Protein AF-0000000080635049 (afdb_homodimer)

Organism: NCBI:txid1064539

Secondary structure (DSSP, 8-state):
-------EEEEE-S-HHHHHHHHHHHHTTT-EEEEESSHHHHHHH--TTS-EEEEEES--SSS-HHHHHHHHHHTT---EEEEEESS--HHHHHHHHHTT-SEEEESS--HHHHHHHHHHHHHHHHHHHHHHHHHHHHHHHHHTS-HHHHHHHHHHHTT--HHHHHHHTT--HHHHHHHHHHHHHHHT-SSHHHHHHHHHHH-/-------EEEEE-S-HHHHHHHHHHHHTTT-EEEEESSHHHHHHH--TTS-EEEEEES--SSS-HHHHHHHHHHTT---EEEEEESS--HHHHHHHHHTT-SEEEESS--HHHHHHHHHHHHHHHHHHHHHHHHHHHHHHHHTTS-HHHHHHHHHHHTT--HHHHHHHTT--HHHHHHHHHHHHHHHT-SSHHHHHHHHHHH-

Solvent-accessible surface area (backbone atoms only — not comparable to full-atom values): 21234 Å² total; per-residue (Å²): 125,79,72,70,72,64,62,35,35,35,37,32,32,62,46,65,68,55,44,51,52,49,42,56,61,54,35,72,74,74,38,53,67,48,75,29,60,30,47,65,58,39,65,73,67,58,66,63,89,47,38,13,24,37,39,26,34,39,86,36,80,84,50,28,31,61,57,42,50,50,53,39,53,76,70,64,36,33,53,21,34,35,40,35,29,78,78,71,39,36,67,57,45,37,52,43,45,73,70,58,33,73,43,51,46,54,56,84,68,58,69,66,59,53,52,52,50,49,52,52,21,34,52,52,3,41,53,47,37,50,51,52,50,50,31,49,51,43,48,53,38,57,64,72,46,51,74,65,32,48,51,51,52,55,42,45,43,71,43,49,52,60,67,54,48,12,65,74,71,74,47,50,54,68,55,42,52,50,35,50,50,48,44,32,58,66,57,70,38,89,29,63,24,46,46,33,52,48,54,59,59,54,104,126,77,69,70,70,64,62,34,36,3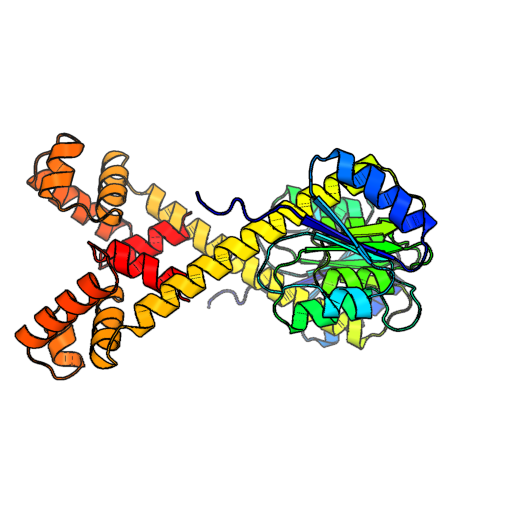6,37,32,32,64,46,67,68,56,45,52,52,49,45,55,62,54,36,71,74,75,36,52,67,49,76,30,61,30,47,66,58,41,64,74,69,58,65,63,90,46,39,13,22,38,39,26,33,39,86,35,80,86,49,27,30,61,56,43,51,50,53,39,53,74,70,64,36,34,51,22,34,35,40,36,31,77,79,71,38,37,68,56,45,38,53,42,46,74,71,58,34,71,46,53,46,52,56,82,68,60,67,66,59,53,52,53,49,50,52,51,21,33,53,52,4,42,52,47,37,50,51,53,51,51,32,50,50,42,47,55,39,56,63,71,47,51,74,66,30,47,50,50,51,54,41,45,45,71,42,49,51,60,67,55,48,10,65,73,71,72,46,51,53,68,56,43,51,50,36,50,50,47,45,32,58,68,58,70,39,87,29,64,26,46,46,34,52,49,55,60,60,53,104

InterPro domains:
  IPR000792 Transcription regulator LuxR, C-terminal [PF00196] (145-198)
  IPR000792 Transcription regulator LuxR, C-terminal [PR00038] (145-159)
  IPR000792 Transcription regulator LuxR, C-terminal [PR00038] (159-175)
  IPR000792 Transcription regulator LuxR, C-terminal [PR00038] (175-187)
  IPR000792 Transcription regulator LuxR, C-terminal [PS00622] (159-186)
  IPR000792 Transcription regulator LuxR, C-terminal [PS50043] (138-203)
  IPR000792 Transcription regulator LuxR, C-terminal [SM00421] (142-199)
  IPR000792 Transcription regulator LuxR, C-terminal [cd06170] (145-201)
  IPR001789 Signal transduction response regulator, receiver domain [PF00072] (9-118)
  IPR001789 Signal transduction response regulator, receiver domain [PS50110] (8-122)
  IPR001789 Signal transduction response regulator, receiver domain [SM00448] (7-118)
  IPR011006 CheY-like superfamily [SSF52172] (7-158)
  IPR016032 Signal transduction response regulator, C-terminal effector [SSF46894] (136-201)
  IPR036388 Winged helix-like DNA-binding domain superfamily [G3DSA:1.10.10.10] (136-202)

Foldseek 3Di:
DPVPLAAEEEEEALDPVVLVVCQVLLCVVVGHYHYDNHLVRCVVPDDQLGEYEYEYEQDHPDAGPLNSLLVSVVVVGLQAYEYEYQDDDDVVQVSCVVSPHLYYAYPPGDSVVVNVSRVVRRVSSVVSSVLVVLLVVLVVLLVVADPLLNQLLVVVLVVDDLVVSCVVVVHDSVVSVVSPVVSCVSSVHDDNVRSNVSVVSND/DPPPLAAEEEEEALDPVVQVVCCVLLCVVVGHYHYDNHLVRDVVPDDQLGEYEYEYEQDHPDAGPLNSLLVSVVVVGLYAYEYEYQDDDDVVQVSCVVSPHLYYAYPPGDSVVVNVSRVVRRVSSVVSSVLVVLLVVLVVLLVVADPVLNQLLVVVLVVDDLVVSCVVVVHDSVVSVVSPVVSCVSSVHDDNVRSNVSVVSND

Structure (mmCIF, N/CA/C/O backbone):
data_AF-0000000080635049-model_v1
#
loop_
_entity.id
_entity.type
_entity.pdbx_description
1 polymer 'Two component transcriptional regulatory protein, LuxR family'
#
loop_
_atom_site.group_PDB
_atom_site.id
_atom_site.type_symbol
_atom_site.label_atom_id
_atom_site.label_alt_id
_atom_site.label_comp_id
_atom_site.label_asym_id
_atom_site.label_entity_id
_atom_site.label_seq_id
_atom_site.pdbx_PDB_ins_code
_atom_site.Cartn_x
_atom_site.Cartn_y
_atom_site.Cartn_z
_atom_site.occupancy
_atom_site.B_iso_or_equiv
_atom_site.auth_seq_id
_atom_site.auth_comp_id
_atom_site.auth_asym_id
_atom_site.auth_atom_id
_atom_site.pdbx_PDB_model_num
ATOM 1 N N . MET A 1 1 ? -20.938 0.317 21.797 1 31.75 1 MET A N 1
ATOM 2 C CA . MET A 1 1 ? -20.406 -1.006 21.5 1 31.75 1 MET A CA 1
ATOM 3 C C . MET A 1 1 ? -19.812 -1.05 20.094 1 31.75 1 MET A C 1
ATOM 5 O O . MET A 1 1 ? -20.531 -0.879 19.109 1 31.75 1 MET A O 1
ATOM 9 N N . GLN A 1 2 ? -18.688 -0.416 19.844 1 41.47 2 GLN A N 1
ATOM 10 C CA . GLN A 1 2 ? -18.094 -0.35 18.516 1 41.47 2 GLN A CA 1
ATOM 11 C C . GLN A 1 2 ? -18.25 -1.671 17.766 1 41.47 2 GLN A C 1
ATOM 13 O O . GLN A 1 2 ? -17.922 -2.734 18.297 1 41.47 2 GLN A O 1
ATOM 18 N N . ALA A 1 3 ? -19.297 -1.869 17.047 1 41.53 3 ALA A N 1
ATOM 19 C CA . ALA A 1 3 ? -19.609 -3.117 16.359 1 41.53 3 ALA A CA 1
ATOM 20 C C . ALA A 1 3 ? -18.344 -3.891 16.016 1 41.53 3 ALA A C 1
ATOM 22 O O . ALA A 1 3 ? -17.438 -3.361 15.367 1 41.53 3 ALA A O 1
ATOM 23 N N . ASP A 1 4 ? -17.688 -4.48 17 1 50.94 4 ASP A N 1
ATOM 24 C CA . ASP A 1 4 ? -16.578 -5.375 16.656 1 50.94 4 ASP A CA 1
ATOM 25 C C . ASP A 1 4 ? -16.766 -5.957 15.25 1 50.94 4 ASP A C 1
ATOM 27 O O . ASP A 1 4 ? -17.719 -6.699 15 1 50.94 4 ASP A O 1
ATOM 31 N N . ALA A 1 5 ? -16.75 -5.086 14.242 1 57.31 5 ALA A N 1
ATOM 32 C CA . ALA A 1 5 ? -16.969 -5.582 12.883 1 57.31 5 ALA A CA 1
ATOM 33 C C . ALA A 1 5 ? -16.609 -7.062 12.773 1 57.31 5 ALA A C 1
ATOM 35 O O . ALA A 1 5 ? -15.492 -7.461 13.102 1 57.31 5 ALA A O 1
ATOM 36 N N . ALA A 1 6 ? -17.656 -7.871 12.914 1 63.03 6 ALA A N 1
ATOM 37 C CA . ALA A 1 6 ? -17.609 -9.328 12.914 1 63.03 6 ALA A CA 1
ATOM 38 C C . ALA A 1 6 ? -16.578 -9.844 11.914 1 63.03 6 ALA A C 1
ATOM 40 O O . ALA A 1 6 ? -16.531 -9.383 10.773 1 63.03 6 ALA A O 1
ATOM 41 N N . ARG A 1 7 ? -15.391 -10.438 12.344 1 84.56 7 ARG A N 1
ATOM 42 C CA . ARG A 1 7 ? -14.391 -11.211 11.609 1 84.56 7 ARG A CA 1
ATOM 43 C C . ARG A 1 7 ? -15.016 -12.453 10.984 1 84.56 7 ARG A C 1
ATOM 45 O O . ARG A 1 7 ? -15.07 -13.508 11.609 1 84.56 7 ARG A O 1
ATOM 52 N N . THR A 1 8 ? -15.68 -12.234 9.844 1 94 8 THR A N 1
ATOM 53 C CA . THR A 1 8 ? -16.344 -13.352 9.172 1 94 8 THR A CA 1
ATOM 54 C C . THR A 1 8 ? -15.477 -13.859 8.016 1 94 8 THR A C 1
ATOM 56 O O . THR A 1 8 ? -14.891 -13.062 7.277 1 94 8 THR A O 1
ATOM 59 N N . VAL A 1 9 ? -15.453 -15.164 7.938 1 97.25 9 VAL A N 1
ATOM 60 C CA . VAL A 1 9 ? -14.828 -15.812 6.793 1 97.25 9 VAL A CA 1
ATOM 61 C C . VAL A 1 9 ? -15.891 -16.453 5.914 1 97.25 9 VAL A C 1
ATOM 63 O O . VAL A 1 9 ? -16.781 -17.156 6.41 1 97.25 9 VAL A O 1
ATOM 66 N N . TYR A 1 10 ? -15.836 -16.141 4.688 1 97.5 10 TYR A N 1
ATOM 67 C CA . TYR A 1 10 ? -16.719 -16.734 3.701 1 97.5 10 TYR A CA 1
ATOM 68 C C . TYR A 1 10 ? -16 -17.812 2.887 1 97.5 10 TYR A C 1
ATOM 70 O O . TYR A 1 10 ? -14.906 -17.562 2.373 1 97.5 10 TYR A O 1
ATOM 78 N N . VAL A 1 11 ? -16.625 -18.938 2.832 1 98.19 11 VAL A N 1
ATOM 79 C CA . VAL A 1 11 ? -16.078 -20.031 2.037 1 98.19 11 VAL A CA 1
ATOM 80 C C . VAL A 1 11 ? -16.953 -20.281 0.815 1 98.19 11 VAL A C 1
ATOM 82 O O . VAL A 1 11 ? -18.156 -20.531 0.948 1 98.19 11 VAL A O 1
ATOM 85 N N . VAL A 1 12 ? -16.359 -20.156 -0.338 1 98.31 12 VAL A N 1
ATOM 86 C CA . VAL A 1 12 ? -17.094 -20.438 -1.57 1 98.31 12 VAL A CA 1
ATOM 87 C C . VAL A 1 12 ? -16.422 -21.578 -2.322 1 98.31 12 VAL A C 1
ATOM 89 O O . VAL A 1 12 ? -15.289 -21.438 -2.801 1 98.31 12 VAL A O 1
ATOM 92 N N . ASP A 1 13 ? -17.062 -22.672 -2.469 1 97.81 13 ASP A N 1
ATOM 93 C CA . ASP A 1 13 ? -16.578 -23.906 -3.076 1 97.81 13 ASP A CA 1
ATOM 94 C C . ASP A 1 13 ? -17.734 -24.781 -3.541 1 97.81 13 ASP A C 1
ATOM 96 O O . ASP A 1 13 ? -18.719 -24.953 -2.824 1 97.81 13 ASP A O 1
ATOM 100 N N . ASP A 1 14 ? -17.547 -25.344 -4.75 1 97.25 14 ASP A N 1
ATOM 101 C CA . ASP A 1 14 ? -18.672 -26.109 -5.273 1 97.25 14 ASP A CA 1
ATOM 102 C C . ASP A 1 14 ? -18.703 -27.531 -4.684 1 97.25 14 ASP A C 1
ATOM 104 O O . ASP A 1 14 ? -19.688 -28.25 -4.816 1 97.25 14 ASP A O 1
ATOM 108 N N . ASP A 1 15 ? -17.656 -27.969 -3.98 1 96.62 15 ASP A N 1
ATOM 109 C CA . ASP A 1 15 ? -17.578 -29.281 -3.348 1 96.62 15 ASP A CA 1
ATOM 110 C C . ASP A 1 15 ? -18.047 -29.234 -1.897 1 96.62 15 ASP A C 1
ATOM 112 O O . ASP A 1 15 ? -17.375 -28.656 -1.039 1 96.62 15 ASP A O 1
ATOM 116 N N . PRO A 1 16 ? -19.156 -29.875 -1.588 1 97.31 16 PRO A N 1
ATOM 117 C CA . PRO A 1 16 ? -19.688 -29.828 -0.222 1 97.31 16 PRO A CA 1
ATOM 118 C C . PRO A 1 16 ? -18.703 -30.359 0.811 1 97.31 16 PRO A C 1
ATOM 120 O O . PRO A 1 16 ? -18.672 -29.891 1.95 1 97.31 16 PRO A O 1
ATOM 123 N N . ALA A 1 17 ? -17.938 -31.375 0.415 1 97.12 17 ALA A N 1
ATOM 124 C CA . ALA A 1 17 ? -16.953 -31.938 1.342 1 97.12 17 ALA A CA 1
ATOM 125 C C . ALA A 1 17 ? -15.875 -30.906 1.688 1 97.12 17 ALA A C 1
ATOM 127 O O . ALA A 1 17 ? -15.461 -30.797 2.846 1 97.12 17 ALA A O 1
ATOM 128 N N . MET A 1 18 ? -15.508 -30.188 0.697 1 96.06 18 MET A N 1
ATOM 129 C CA . MET A 1 18 ? -14.508 -29.156 0.915 1 96.06 18 MET A CA 1
ATOM 130 C C . MET A 1 18 ? -15.062 -28.047 1.801 1 96.06 18 MET A C 1
ATOM 132 O O . MET A 1 18 ? -14.383 -27.578 2.719 1 96.06 18 MET A O 1
ATOM 136 N N . ARG A 1 19 ? -16.297 -27.609 1.573 1 97.56 19 ARG A N 1
ATOM 137 C CA . ARG A 1 19 ? -16.938 -26.578 2.389 1 97.56 19 ARG A CA 1
ATOM 138 C C . ARG A 1 19 ? -17 -27.016 3.852 1 97.56 19 ARG A C 1
ATOM 140 O O . ARG A 1 19 ? -16.734 -26.219 4.75 1 97.56 19 ARG A O 1
ATOM 147 N N . HIS A 1 20 ? -17.328 -28.219 4.043 1 96.75 20 HIS A N 1
ATOM 148 C CA . HIS A 1 20 ? -17.422 -28.75 5.402 1 96.75 20 HIS A CA 1
ATOM 149 C C . HIS A 1 20 ? -16.062 -28.75 6.09 1 96.75 20 HIS A C 1
ATOM 151 O O . HIS A 1 20 ? -15.922 -28.25 7.207 1 96.75 20 HIS A O 1
ATOM 157 N N . SER A 1 21 ? -15.086 -29.266 5.395 1 96.62 21 SER A N 1
ATOM 158 C CA . SER A 1 21 ? -13.734 -29.359 5.941 1 96.62 21 SER A CA 1
ATOM 159 C C . SER A 1 21 ? -13.18 -27.969 6.254 1 96.62 21 SER A C 1
ATOM 161 O O . SER A 1 21 ? -12.633 -27.75 7.336 1 96.62 21 SER A O 1
ATOM 163 N N . LEU A 1 22 ? -13.359 -27.062 5.32 1 97.31 22 LEU A N 1
ATOM 164 C CA . LEU A 1 22 ? -12.844 -25.703 5.5 1 97.31 22 LEU A CA 1
ATOM 165 C C . LEU A 1 22 ? -13.578 -25 6.625 1 97.31 22 LEU A C 1
ATOM 167 O O . LEU A 1 22 ? -12.969 -24.266 7.402 1 97.31 22 LEU A O 1
ATOM 171 N N . GLY A 1 23 ? -14.867 -25.141 6.645 1 97 23 GLY A N 1
ATOM 172 C CA . GLY A 1 23 ? -15.648 -24.562 7.727 1 97 23 GLY A CA 1
ATOM 173 C C . GLY A 1 23 ? -15.156 -24.984 9.102 1 97 23 GLY A C 1
ATOM 174 O O . GLY A 1 23 ? -15.008 -24.141 9.992 1 97 23 GLY A O 1
ATOM 175 N N . TRP A 1 24 ? -14.945 -26.25 9.242 1 95.62 24 TRP A N 1
ATOM 176 C CA . TRP A 1 24 ? -14.461 -26.781 10.508 1 95.62 24 TRP A CA 1
ATOM 177 C C . TRP A 1 24 ? -13.07 -26.234 10.836 1 95.62 24 TRP A C 1
ATOM 179 O O . TRP A 1 24 ? -12.828 -25.75 11.938 1 95.62 24 TRP A O 1
ATOM 189 N N . LEU A 1 25 ? -12.188 -26.328 9.891 1 97.19 25 LEU A N 1
ATOM 190 C CA . LEU A 1 25 ? -10.805 -25.906 10.086 1 97.19 25 LEU A CA 1
ATOM 191 C C . LEU A 1 25 ? -10.742 -24.438 10.461 1 97.19 25 LEU A C 1
ATOM 193 O O . LEU A 1 25 ? -10.125 -24.078 11.469 1 97.19 25 LEU A O 1
ATOM 197 N N . ILE A 1 26 ? -11.445 -23.578 9.734 1 96.75 26 ILE A N 1
ATOM 198 C CA . ILE A 1 26 ? -11.375 -22.125 9.914 1 96.75 26 ILE A CA 1
ATOM 199 C C . ILE A 1 26 ? -12.133 -21.734 11.188 1 96.75 26 ILE A C 1
ATOM 201 O O . ILE A 1 26 ? -11.734 -20.812 11.891 1 96.75 26 ILE A O 1
ATOM 205 N N . GLY A 1 27 ? -13.188 -22.438 11.461 1 93.88 27 GLY A N 1
ATOM 206 C CA . GLY A 1 27 ? -13.938 -22.203 12.68 1 93.88 27 GLY A CA 1
ATOM 207 C C . GLY A 1 27 ? -13.094 -22.312 13.938 1 93.88 27 GLY A C 1
ATOM 208 O O . GLY A 1 27 ? -13.398 -21.688 14.953 1 93.88 27 GLY A O 1
ATOM 209 N N . SER A 1 28 ? -12.109 -23.047 13.844 1 91.88 28 SER A N 1
ATOM 210 C CA . SER A 1 28 ? -11.234 -23.25 14.992 1 91.88 28 SER A CA 1
ATOM 211 C C . SER A 1 28 ? -10.547 -21.953 15.406 1 91.88 28 SER A C 1
ATOM 213 O O . SER A 1 28 ? -10.031 -21.844 16.516 1 91.88 28 SER A O 1
ATOM 215 N N . LEU A 1 29 ? -10.547 -21.016 14.578 1 90 29 LEU A N 1
ATOM 216 C CA . LEU A 1 29 ? -9.992 -19.703 14.883 1 90 29 LEU A CA 1
ATOM 217 C C . LEU A 1 29 ? -10.953 -18.891 15.75 1 90 29 LEU A C 1
ATOM 219 O O . LEU A 1 29 ? -10.609 -17.797 16.203 1 90 29 LEU A O 1
ATOM 223 N N . GLY A 1 30 ? -12.094 -19.406 15.938 1 91.38 30 GLY A N 1
ATOM 224 C CA . GLY A 1 30 ? -13.086 -18.688 16.719 1 91.38 30 GLY A CA 1
ATOM 225 C C . GLY A 1 30 ? -13.773 -17.578 15.961 1 91.38 30 GLY A C 1
ATOM 226 O O . GLY A 1 30 ? -14.188 -16.578 16.547 1 91.38 30 GLY A O 1
ATOM 227 N N . VAL A 1 31 ? -13.805 -17.734 14.648 1 93.06 31 VAL A N 1
ATOM 228 C CA . VAL A 1 31 ? -14.453 -16.734 13.805 1 93.06 31 VAL A CA 1
ATOM 229 C C . VAL A 1 31 ? -15.711 -17.328 13.18 1 93.06 31 VAL A C 1
ATOM 231 O O . VAL A 1 31 ? -15.852 -18.547 13.086 1 93.06 31 VAL A O 1
ATOM 234 N N 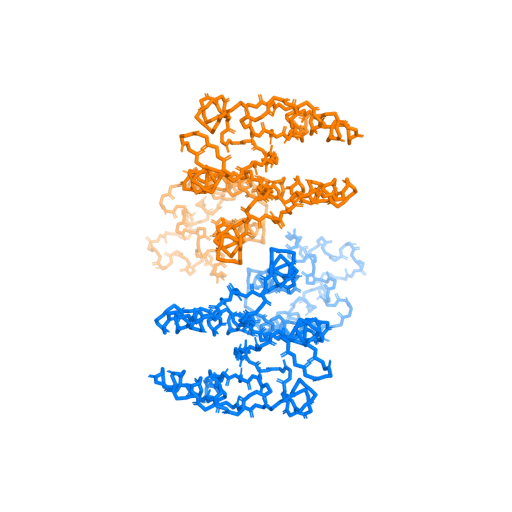. ALA A 1 32 ? -16.609 -16.469 12.812 1 93.94 32 ALA A N 1
ATOM 235 C CA . ALA A 1 32 ? -17.797 -16.922 12.086 1 93.94 32 ALA A CA 1
ATOM 236 C C . ALA A 1 32 ? -17.438 -17.359 10.672 1 93.94 32 ALA A C 1
ATOM 238 O O . ALA A 1 32 ? -16.609 -16.734 10.008 1 93.94 32 ALA A O 1
ATOM 239 N N . VAL A 1 33 ? -18.016 -18.5 10.227 1 96.62 33 VAL A N 1
ATOM 240 C CA . VAL A 1 33 ? -17.781 -19.016 8.883 1 96.62 33 VAL A CA 1
ATOM 241 C C . VAL A 1 33 ? -19.125 -19.203 8.164 1 96.62 33 VAL A C 1
ATOM 243 O O . VAL A 1 33 ? -20.047 -19.812 8.703 1 96.62 33 VAL A O 1
ATOM 246 N N . GLU A 1 34 ? -19.25 -18.594 7.055 1 96.38 34 GLU A N 1
ATOM 247 C CA . GLU A 1 34 ? -20.406 -18.797 6.176 1 96.38 34 GLU A CA 1
ATOM 248 C C . GLU A 1 34 ? -19.969 -19.422 4.848 1 96.38 34 GLU A C 1
ATOM 250 O O . GLU A 1 34 ? -19.016 -18.953 4.215 1 96.38 34 GLU A O 1
ATOM 255 N N . SER A 1 35 ? -20.672 -20.484 4.398 1 97.38 35 SER A N 1
ATOM 256 C CA . SER A 1 35 ? -20.266 -21.203 3.207 1 97.38 35 SER A CA 1
ATOM 257 C C . SER A 1 35 ? -21.312 -21.109 2.104 1 97.38 35 SER A C 1
ATOM 259 O O . SER A 1 35 ? -22.516 -21.062 2.381 1 97.38 35 SER A O 1
ATOM 261 N N . PHE A 1 36 ? -20.844 -21.094 0.915 1 98 36 PHE A N 1
ATOM 262 C CA . PHE A 1 36 ? -21.688 -21.016 -0.274 1 98 36 PHE A CA 1
ATOM 263 C C . PHE A 1 36 ? -21.203 -21.984 -1.347 1 98 36 PHE A C 1
ATOM 265 O O . PHE A 1 36 ? -20 -22.188 -1.51 1 98 36 PHE A O 1
ATOM 272 N N . GLY A 1 37 ? -22.078 -22.5 -2.16 1 97.81 37 GLY A N 1
ATOM 273 C CA . GLY A 1 37 ? -21.719 -23.5 -3.16 1 97.81 37 GLY A CA 1
ATOM 274 C C . GLY A 1 37 ? -21.344 -22.891 -4.5 1 97.81 37 GLY A C 1
ATOM 275 O O . GLY A 1 37 ? -20.938 -23.609 -5.418 1 97.81 37 GLY A O 1
ATOM 276 N N . SER A 1 38 ? -21.609 -21.594 -4.625 1 97.81 38 SER A N 1
ATOM 277 C CA . SER A 1 38 ? -21.266 -20.906 -5.863 1 97.81 38 SER A CA 1
ATOM 278 C C . SER A 1 38 ? -20.984 -19.438 -5.617 1 97.81 38 SER A C 1
ATOM 280 O O . SER A 1 38 ? -21.422 -18.875 -4.605 1 97.81 38 SER A O 1
ATOM 282 N N . GLY A 1 39 ? -20.219 -18.859 -6.559 1 97.38 39 GLY A N 1
ATOM 283 C CA . GLY A 1 39 ? -19.984 -17.422 -6.484 1 97.38 39 GLY A CA 1
ATOM 284 C C . GLY A 1 39 ? -21.25 -16.594 -6.551 1 97.38 39 GLY A C 1
ATOM 285 O O . GLY A 1 39 ? -21.391 -15.602 -5.848 1 97.38 39 GLY A O 1
ATOM 286 N N . GLU A 1 40 ? -22.172 -17.062 -7.363 1 97.19 40 GLU A N 1
ATOM 287 C CA . GLU A 1 40 ? -23.438 -16.375 -7.527 1 97.19 40 GLU A CA 1
ATOM 288 C C . GLU A 1 40 ? -24.219 -16.344 -6.219 1 97.19 40 GLU A C 1
ATOM 290 O O . GLU A 1 40 ? -24.781 -15.297 -5.844 1 97.19 40 GLU A O 1
ATOM 295 N N . GLU A 1 41 ? -24.25 -17.469 -5.559 1 96.75 41 GLU A N 1
ATOM 296 C CA . GLU A 1 41 ? -24.938 -17.547 -4.273 1 96.75 41 GLU A CA 1
ATOM 297 C C . GLU A 1 41 ? -24.328 -16.594 -3.252 1 96.75 41 GLU A C 1
ATOM 299 O O . GLU A 1 41 ? -25.047 -15.906 -2.523 1 96.75 41 GLU A O 1
ATOM 304 N N . PHE A 1 42 ? -23.094 -16.578 -3.211 1 97.56 42 PHE A N 1
ATOM 305 C CA . PHE A 1 42 ? -22.359 -15.711 -2.293 1 97.56 42 PHE A CA 1
ATOM 306 C C . PHE A 1 42 ? -22.672 -14.25 -2.57 1 97.56 42 PHE A C 1
ATOM 308 O O . PHE A 1 42 ? -23.016 -13.492 -1.655 1 97.56 42 PHE A O 1
ATOM 315 N N . LEU A 1 43 ? -22.578 -13.82 -3.9 1 95.94 43 LEU A N 1
ATOM 316 C CA . LEU A 1 43 ? -22.766 -12.422 -4.285 1 95.94 43 LEU A CA 1
ATOM 317 C C . LEU A 1 43 ? -24.188 -11.961 -3.941 1 95.94 43 LEU A C 1
ATOM 319 O O . LEU A 1 43 ? -24.391 -10.789 -3.627 1 95.94 43 LEU A O 1
ATOM 323 N N . ARG A 1 44 ? -25.141 -12.891 -3.934 1 93.94 44 ARG A N 1
ATOM 324 C CA . ARG A 1 44 ? -26.516 -12.555 -3.604 1 93.94 44 ARG A CA 1
ATOM 325 C C . ARG A 1 44 ? -26.688 -12.32 -2.105 1 93.94 44 ARG A C 1
ATOM 327 O O . ARG A 1 44 ? -27.531 -11.531 -1.683 1 93.94 44 ARG A O 1
ATOM 334 N N . ALA A 1 45 ? -25.812 -12.914 -1.353 1 91.75 45 ALA A N 1
ATOM 335 C CA . ALA A 1 45 ? -25.984 -12.922 0.098 1 91.75 45 ALA A CA 1
ATOM 336 C C . ALA A 1 45 ? -25.109 -11.875 0.763 1 91.75 45 ALA A C 1
ATOM 338 O O . ALA A 1 45 ? -25.422 -11.383 1.853 1 91.75 45 ALA A O 1
ATOM 339 N N . MET A 1 46 ? -24.047 -11.508 0.188 1 84.06 46 MET A N 1
ATOM 340 C CA . MET A 1 46 ? -22.984 -10.766 0.864 1 84.06 46 MET A CA 1
ATOM 341 C C . MET A 1 46 ? -23.297 -9.273 0.881 1 84.06 46 MET A C 1
ATOM 343 O O . MET A 1 46 ? -23.906 -8.75 -0.053 1 84.06 46 MET A O 1
ATOM 347 N N . ARG A 1 47 ? -22.875 -8.703 1.957 1 76.69 47 ARG A N 1
ATOM 348 C CA . ARG A 1 47 ? -22.875 -7.242 2.051 1 76.69 47 ARG A CA 1
ATOM 349 C C . ARG A 1 47 ? -21.469 -6.691 1.819 1 76.69 47 ARG A C 1
ATOM 351 O O . ARG A 1 47 ? -20.531 -7.059 2.523 1 76.69 47 ARG A O 1
ATOM 358 N N . ALA A 1 48 ? -21.312 -5.773 0.891 1 72.19 48 ALA A N 1
ATOM 359 C CA . ALA A 1 48 ? -20.031 -5.285 0.4 1 72.19 48 ALA A CA 1
ATOM 360 C C . ALA A 1 48 ? -19.375 -4.355 1.415 1 72.19 48 ALA A C 1
ATOM 362 O O . ALA A 1 48 ? -18.172 -4.094 1.341 1 72.19 48 ALA A O 1
ATOM 363 N N . ASP A 1 49 ? -20.062 -3.93 2.469 1 78.31 49 ASP A N 1
ATOM 364 C CA . ASP A 1 49 ? -19.547 -2.869 3.334 1 78.31 49 ASP A CA 1
ATOM 365 C C . ASP A 1 49 ? -18.984 -3.439 4.633 1 78.31 49 ASP A C 1
ATOM 367 O O . ASP A 1 49 ? -18.688 -2.693 5.566 1 78.31 49 ASP A O 1
ATOM 371 N N . ARG A 1 50 ? -18.797 -4.781 4.684 1 88.44 50 ARG A N 1
ATOM 372 C CA . ARG A 1 50 ? -18.266 -5.406 5.891 1 88.44 50 ARG A CA 1
ATOM 373 C C . ARG A 1 50 ? -16.906 -6.027 5.633 1 88.44 50 ARG A C 1
ATOM 375 O O . ARG A 1 50 ? -16.656 -6.582 4.555 1 88.44 50 ARG A O 1
ATOM 382 N N . PRO A 1 51 ? -16.062 -5.887 6.652 1 94.62 51 PRO A N 1
ATOM 383 C CA . PRO A 1 51 ? -14.766 -6.562 6.512 1 94.62 51 PRO A CA 1
ATOM 384 C C . PRO A 1 51 ? -14.875 -8.078 6.676 1 94.62 51 PRO A C 1
ATOM 386 O O . PRO A 1 51 ? -15.844 -8.578 7.258 1 94.62 51 PRO A O 1
ATOM 389 N N . GLY A 1 52 ? -13.969 -8.742 6.156 1 96.25 52 GLY A N 1
ATOM 390 C CA . GLY A 1 52 ? -13.914 -10.188 6.23 1 96.25 52 GLY A CA 1
ATOM 391 C C . GLY A 1 52 ? -12.93 -10.805 5.25 1 96.25 52 GLY A C 1
ATOM 392 O O . GLY A 1 52 ? -12.172 -10.086 4.598 1 96.25 52 GLY A O 1
ATOM 393 N N . CYS A 1 53 ? -13.008 -12.164 5.207 1 97.5 53 CYS A N 1
ATOM 394 C CA . CYS A 1 53 ? -12.133 -12.914 4.312 1 97.5 53 CYS A CA 1
ATOM 395 C C . CYS A 1 53 ? -12.93 -13.875 3.445 1 97.5 53 CYS A C 1
ATOM 397 O O . CYS A 1 53 ? -13.812 -14.578 3.941 1 97.5 53 CYS A O 1
ATOM 399 N N . LEU A 1 54 ? -12.664 -13.805 2.207 1 97.62 54 LEU A N 1
ATOM 400 C CA . LEU A 1 54 ? -13.203 -14.789 1.277 1 97.62 54 LEU A CA 1
ATOM 401 C C . LEU A 1 54 ? -12.164 -15.859 0.956 1 97.62 54 LEU A C 1
ATOM 403 O O . LEU A 1 54 ? -11.055 -15.539 0.527 1 97.62 54 LEU A O 1
ATOM 407 N N . VAL A 1 55 ? -12.492 -17.078 1.232 1 98.5 55 VAL A N 1
ATOM 408 C CA . VAL A 1 55 ? -11.734 -18.234 0.769 1 98.5 55 VAL A CA 1
ATOM 409 C C . VAL A 1 55 ? -12.484 -18.938 -0.366 1 98.5 55 VAL A C 1
ATOM 411 O O . VAL A 1 55 ? -13.594 -19.438 -0.17 1 98.5 55 VAL A O 1
ATOM 414 N N . THR A 1 56 ? -11.859 -18.969 -1.51 1 98.38 56 THR A N 1
ATOM 415 C CA . THR A 1 56 ? -12.641 -19.453 -2.637 1 98.38 56 THR A CA 1
ATOM 416 C C . THR A 1 56 ? -11.812 -20.406 -3.498 1 98.38 56 THR A C 1
ATOM 418 O O . THR A 1 56 ? -10.602 -20.219 -3.652 1 98.38 56 THR A O 1
ATOM 421 N N . ASP A 1 57 ? -12.477 -21.422 -4.039 1 97.25 57 ASP A N 1
ATOM 422 C CA . ASP A 1 57 ? -11.922 -22.266 -5.09 1 97.25 57 ASP A CA 1
ATOM 423 C C . ASP A 1 57 ? -11.891 -21.531 -6.43 1 97.25 57 ASP A C 1
ATOM 425 O O . ASP A 1 57 ? -12.719 -20.656 -6.684 1 97.25 57 ASP A O 1
ATOM 429 N N . VAL A 1 58 ? -10.969 -21.953 -7.289 1 96.5 58 VAL A N 1
ATOM 430 C CA . VAL A 1 58 ? -10.852 -21.312 -8.594 1 96.5 58 VAL A CA 1
ATOM 431 C C . VAL A 1 58 ? -11.867 -21.922 -9.562 1 96.5 58 VAL A C 1
ATOM 433 O O . VAL A 1 58 ? -12.609 -21.203 -10.227 1 96.5 58 VAL A O 1
ATOM 436 N N . ARG A 1 59 ? -11.812 -23.266 -9.641 1 95.56 59 ARG A N 1
ATOM 437 C CA . ARG A 1 59 ? -12.656 -23.953 -10.617 1 95.56 59 ARG A CA 1
ATOM 438 C C . ARG A 1 59 ? -14.008 -24.312 -10.016 1 95.56 59 ARG A C 1
ATOM 440 O O . ARG A 1 59 ? -14.102 -25.203 -9.172 1 95.56 59 ARG A O 1
ATOM 447 N N . MET A 1 60 ? -14.984 -23.641 -10.414 1 96.5 60 MET A N 1
ATOM 448 C CA . MET A 1 60 ? -16.375 -23.891 -10.031 1 96.5 60 MET A CA 1
ATOM 449 C C . MET A 1 60 ? -17.297 -23.734 -11.234 1 96.5 60 MET A C 1
ATOM 451 O O . MET A 1 60 ? -17 -22.984 -12.164 1 96.5 60 MET A O 1
ATOM 455 N N . PRO A 1 61 ? -18.391 -24.5 -11.219 1 96.19 61 PRO A N 1
ATOM 456 C CA . PRO A 1 61 ? -19.391 -24.234 -12.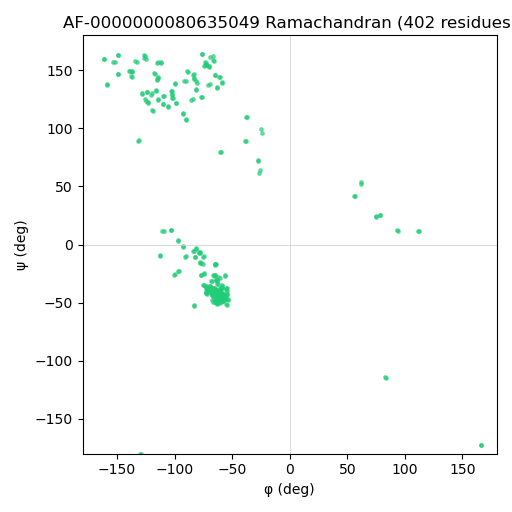266 1 96.19 61 PRO A CA 1
ATOM 457 C C . PRO A 1 61 ? -19.922 -22.812 -12.234 1 96.19 61 PRO A C 1
ATOM 459 O O . PRO A 1 61 ? -20.109 -22.234 -11.156 1 96.19 61 PRO A O 1
ATOM 462 N N . GLY A 1 62 ? -20.062 -22.281 -13.453 1 96.44 62 GLY A N 1
ATOM 463 C CA . GLY A 1 62 ? -20.516 -20.906 -13.508 1 96.44 62 GLY A CA 1
ATOM 464 C C . GLY A 1 62 ? -19.375 -19.906 -13.328 1 96.44 62 GLY A C 1
ATOM 465 O O . GLY A 1 62 ? -18.391 -19.938 -14.062 1 96.44 62 GLY A O 1
ATOM 466 N N . MET A 1 63 ? -19.453 -19.172 -12.234 1 96.62 63 MET A N 1
ATOM 467 C CA . MET A 1 63 ? -18.453 -18.156 -11.93 1 96.62 63 MET A CA 1
ATOM 468 C C . MET A 1 63 ? -17.234 -18.75 -11.234 1 96.62 63 MET A C 1
ATOM 470 O O . MET A 1 63 ? -17.375 -19.453 -10.227 1 96.62 63 MET A O 1
ATOM 474 N N . SER A 1 64 ? -16.125 -18.484 -11.836 1 96.75 64 SER A N 1
ATOM 475 C CA . SER A 1 64 ? -14.898 -19 -11.219 1 96.75 64 SER A CA 1
ATOM 476 C C . SER A 1 64 ? -14.508 -18.156 -10.008 1 96.75 64 SER A C 1
ATOM 478 O O . SER A 1 64 ? -14.984 -17.031 -9.844 1 96.75 64 SER A O 1
ATOM 480 N N . GLY A 1 65 ? -13.656 -18.688 -9.219 1 97.31 65 GLY A N 1
ATOM 481 C CA . GLY A 1 65 ? -13.148 -17.938 -8.078 1 97.31 65 GLY A CA 1
ATOM 482 C C . GLY A 1 65 ? -12.461 -16.641 -8.484 1 97.31 65 GLY A C 1
ATOM 483 O O . GLY A 1 65 ? -12.578 -15.633 -7.789 1 97.31 65 GLY A O 1
ATOM 484 N N . LEU A 1 66 ? -11.742 -16.641 -9.586 1 97.5 66 LEU A N 1
ATOM 485 C CA . LEU A 1 66 ? -11.055 -15.445 -10.062 1 97.5 66 LEU A CA 1
ATOM 486 C C . LEU A 1 66 ? -12.047 -14.398 -10.555 1 97.5 66 LEU A C 1
ATOM 488 O O . LEU A 1 66 ? -11.852 -13.203 -10.336 1 97.5 66 LEU A O 1
ATOM 492 N N . GLU A 1 67 ? -13.047 -14.844 -11.234 1 97.5 67 GLU A N 1
ATOM 493 C CA . GLU A 1 67 ? -14.109 -13.93 -11.641 1 97.5 67 GLU A CA 1
ATOM 494 C C . GLU A 1 67 ? -14.805 -13.312 -10.438 1 97.5 67 GLU A C 1
ATOM 496 O O . GLU A 1 67 ? -15.141 -12.125 -10.445 1 97.5 67 GLU A O 1
ATOM 501 N N . LEU A 1 68 ? -15.039 -14.156 -9.453 1 97.56 68 LEU A N 1
ATOM 502 C CA . LEU A 1 68 ? -15.625 -13.68 -8.211 1 97.56 68 LEU A CA 1
ATOM 503 C C . LEU A 1 68 ? -14.758 -12.602 -7.574 1 97.56 68 LEU A C 1
ATOM 505 O O . LEU A 1 68 ? -15.258 -11.555 -7.172 1 97.56 68 LEU A O 1
ATOM 509 N N . GLN A 1 69 ? -13.477 -12.836 -7.496 1 97.38 69 GLN A N 1
ATOM 510 C CA . GLN A 1 69 ? -12.523 -11.867 -6.969 1 97.38 69 GLN A CA 1
ATOM 511 C C . GLN A 1 69 ? -12.602 -10.547 -7.734 1 97.38 69 GLN A C 1
ATOM 513 O O . GLN A 1 69 ? -12.648 -9.477 -7.129 1 97.38 69 GLN A O 1
ATOM 518 N N . ASP A 1 70 ? -12.625 -10.641 -9.016 1 96.75 70 ASP A N 1
ATOM 519 C CA . ASP A 1 70 ? -12.695 -9.453 -9.867 1 96.75 70 ASP A CA 1
ATOM 520 C C . ASP A 1 70 ? -13.977 -8.664 -9.594 1 96.75 70 ASP A C 1
ATOM 522 O O . ASP A 1 70 ? -13.945 -7.43 -9.531 1 96.75 70 ASP A O 1
ATOM 526 N N . THR A 1 71 ? -15.039 -9.391 -9.516 1 95.69 71 THR A N 1
ATOM 527 C CA . THR A 1 71 ? -16.328 -8.766 -9.258 1 95.69 71 THR A CA 1
ATOM 528 C C . THR A 1 71 ? -16.312 -7.996 -7.941 1 95.69 71 THR A C 1
ATOM 530 O O . THR A 1 71 ? -16.781 -6.859 -7.871 1 95.69 71 THR A O 1
ATOM 533 N N . LEU A 1 72 ? -15.734 -8.57 -6.961 1 95 72 LEU A N 1
ATOM 534 C CA . LEU A 1 72 ? -15.641 -7.941 -5.648 1 95 72 LEU A CA 1
ATOM 535 C C . LEU A 1 72 ? -14.766 -6.695 -5.703 1 95 72 LEU A C 1
ATOM 537 O O . LEU A 1 72 ? -15.109 -5.66 -5.129 1 95 72 LEU A O 1
ATOM 541 N N . ALA A 1 73 ? -13.648 -6.824 -6.391 1 93.94 73 ALA A N 1
ATOM 542 C CA . ALA A 1 73 ? -12.734 -5.691 -6.531 1 93.94 73 ALA A CA 1
ATOM 543 C C . ALA A 1 73 ? -13.414 -4.52 -7.227 1 93.94 73 ALA A C 1
ATOM 545 O O . ALA A 1 73 ? -13.297 -3.373 -6.785 1 93.94 73 ALA A O 1
ATOM 546 N N . ARG A 1 74 ? -14.125 -4.773 -8.281 1 93.06 74 ARG A N 1
ATOM 547 C CA . ARG A 1 74 ? -14.82 -3.74 -9.047 1 93.06 74 ARG A CA 1
ATOM 548 C C . ARG A 1 74 ? -15.898 -3.07 -8.203 1 93.06 74 ARG A C 1
ATOM 550 O O . ARG A 1 74 ? -16.203 -1.892 -8.406 1 93.06 74 ARG A O 1
ATOM 557 N N . ALA A 1 75 ? -16.422 -3.84 -7.324 1 91.75 75 ALA A N 1
ATOM 558 C CA . ALA A 1 75 ? -17.5 -3.324 -6.469 1 91.75 75 ALA A CA 1
ATOM 559 C C . ALA A 1 75 ? -16.922 -2.523 -5.301 1 91.75 75 ALA A C 1
ATOM 561 O O . ALA A 1 75 ? -17.672 -1.969 -4.492 1 91.75 75 ALA A O 1
ATOM 562 N N . GLY A 1 76 ? -15.594 -2.467 -5.188 1 91.19 76 GLY A N 1
ATOM 563 C CA . GLY A 1 76 ? -14.953 -1.731 -4.105 1 91.19 76 GLY A CA 1
ATOM 564 C C . GLY A 1 76 ? -15.039 -2.441 -2.77 1 91.19 76 GLY A C 1
ATOM 565 O O . GLY A 1 76 ? -15.016 -1.801 -1.717 1 91.19 76 GLY A O 1
ATOM 566 N N . SER A 1 77 ? -15.195 -3.787 -2.818 1 93.81 77 SER A N 1
ATOM 567 C CA . SER A 1 77 ? -15.297 -4.562 -1.585 1 93.81 77 SER A CA 1
ATOM 568 C C . SER A 1 77 ? -14 -4.5 -0.783 1 93.81 77 SER A C 1
ATOM 570 O O . SER A 1 77 ? -12.906 -4.531 -1.354 1 93.81 77 SER A O 1
ATOM 572 N N . VAL A 1 78 ? -14.141 -4.516 0.539 1 94.56 78 VAL A N 1
ATOM 573 C CA . VAL A 1 78 ? -12.969 -4.488 1.402 1 94.56 78 VAL A CA 1
ATOM 574 C C . VAL A 1 78 ? -12.609 -5.906 1.842 1 94.56 78 VAL A C 1
ATOM 576 O O . VAL A 1 78 ? -11.68 -6.105 2.625 1 94.56 78 VAL A O 1
ATOM 579 N N . LEU A 1 79 ? -13.336 -6.875 1.337 1 96 79 LEU A N 1
ATOM 580 C CA . LEU A 1 79 ? -13 -8.258 1.658 1 96 79 LEU A CA 1
ATOM 581 C C . LEU A 1 79 ? -11.617 -8.617 1.137 1 96 79 LEU A C 1
ATOM 583 O O . LEU A 1 79 ? -11.25 -8.258 0.016 1 96 79 LEU A O 1
ATOM 587 N N . ALA A 1 80 ? -10.875 -9.266 1.972 1 97.5 80 ALA A N 1
ATOM 588 C CA . ALA A 1 80 ? -9.625 -9.852 1.503 1 97.5 80 ALA A CA 1
ATOM 589 C C . ALA A 1 80 ? -9.844 -11.273 0.984 1 97.5 80 ALA A C 1
ATOM 591 O O . ALA A 1 80 ? -10.703 -12 1.493 1 97.5 80 ALA A O 1
ATOM 592 N N . VAL A 1 81 ? -9.055 -11.672 0.018 1 98.12 81 VAL A N 1
ATOM 593 C CA . VAL A 1 81 ? -9.367 -12.914 -0.683 1 98.12 81 VAL A CA 1
ATOM 594 C C . VAL A 1 81 ? -8.18 -13.867 -0.604 1 98.12 81 VAL A C 1
ATOM 596 O O . VAL A 1 81 ? -7.035 -13.461 -0.843 1 98.12 81 VAL A O 1
ATOM 599 N N . VAL A 1 82 ? -8.445 -15.055 -0.244 1 98.62 82 VAL A N 1
ATOM 600 C CA . VAL A 1 82 ? -7.527 -16.188 -0.354 1 98.62 82 VAL A CA 1
ATOM 601 C C . VAL A 1 82 ? -8.078 -17.203 -1.352 1 98.62 82 VAL A C 1
ATOM 603 O O . VAL A 1 82 ? -9.203 -17.672 -1.2 1 98.62 82 VAL A O 1
ATOM 606 N N . VAL A 1 83 ? -7.297 -17.516 -2.314 1 98.25 83 VAL A N 1
ATOM 607 C CA . VAL A 1 83 ? -7.727 -18.438 -3.355 1 98.25 83 VAL A CA 1
ATOM 608 C C . VAL A 1 83 ? -7.117 -19.812 -3.107 1 98.25 83 VAL A C 1
ATOM 610 O O . VAL A 1 83 ? -5.926 -19.922 -2.812 1 98.25 83 VAL A O 1
ATOM 613 N N . ILE A 1 84 ? -7.965 -20.812 -3.18 1 97.38 84 ILE A N 1
ATOM 614 C CA . ILE A 1 84 ? -7.512 -22.188 -3.084 1 97.38 84 ILE A CA 1
ATOM 615 C C . ILE A 1 84 ? -7.758 -22.906 -4.406 1 97.38 84 ILE A C 1
ATOM 617 O O . ILE A 1 84 ? -8.797 -22.719 -5.043 1 97.38 84 ILE A O 1
ATOM 621 N N . THR A 1 85 ? -6.82 -23.797 -4.77 1 94.19 85 THR A N 1
ATOM 622 C CA . THR A 1 85 ? -6.992 -24.469 -6.055 1 94.19 85 THR A CA 1
ATOM 623 C C . THR A 1 85 ? -6.391 -25.859 -6.02 1 94.19 85 THR A C 1
ATOM 625 O O . THR A 1 85 ? -5.395 -26.094 -5.336 1 94.19 85 THR A O 1
ATOM 628 N N . GLY A 1 86 ? -7.004 -26.781 -6.742 1 92.69 86 GLY A N 1
ATOM 629 C CA . GLY A 1 86 ? -6.43 -28.109 -6.973 1 92.69 86 GLY A CA 1
ATOM 630 C C . GLY A 1 86 ? -5.699 -28.203 -8.297 1 92.69 86 GLY A C 1
ATOM 631 O O . GLY A 1 86 ? -4.91 -29.141 -8.508 1 92.69 86 GLY A O 1
ATOM 632 N N . HIS A 1 87 ? -6.051 -27.344 -9.18 1 88.19 87 HIS A N 1
ATOM 633 C CA . HIS A 1 87 ? -5.469 -27.281 -10.516 1 88.19 87 HIS A CA 1
ATOM 634 C C . HIS A 1 87 ? -5.051 -25.859 -10.867 1 88.19 87 HIS A C 1
ATOM 636 O O . HIS A 1 87 ? -5.898 -24.969 -10.992 1 88.19 87 HIS A O 1
ATOM 642 N N . GLY A 1 88 ? -3.908 -25.5 -10.578 1 90.75 88 GLY A N 1
ATOM 643 C CA . GLY A 1 88 ? -3.451 -24.156 -10.945 1 90.75 88 GLY A CA 1
ATOM 644 C C . GLY A 1 88 ? -2.061 -24.156 -11.555 1 90.75 88 GLY A C 1
ATOM 645 O O . GLY A 1 88 ? -1.335 -25.156 -11.461 1 90.75 88 GLY A O 1
ATOM 646 N N . ASP A 1 89 ? -1.899 -23.109 -12.242 1 94.31 89 ASP A N 1
ATOM 647 C CA . ASP A 1 89 ? -0.571 -22.859 -12.797 1 94.31 89 ASP A CA 1
ATOM 648 C C . ASP A 1 89 ? -0.113 -21.438 -12.484 1 94.31 89 ASP A C 1
ATOM 650 O O . ASP A 1 89 ? -0.787 -20.703 -11.75 1 94.31 89 ASP A O 1
ATOM 654 N N . VAL A 1 90 ? 1.062 -21.094 -12.93 1 95.81 90 VAL A N 1
ATOM 655 C CA . VAL A 1 90 ? 1.699 -19.828 -12.594 1 95.81 90 VAL A CA 1
ATOM 656 C C . VAL A 1 90 ? 0.862 -18.672 -13.125 1 95.81 90 VAL A C 1
ATOM 658 O O . VAL A 1 90 ? 0.584 -17.703 -12.398 1 95.81 90 VAL A O 1
ATOM 661 N N . PRO A 1 91 ? 0.334 -18.719 -14.398 1 95.88 91 PRO A N 1
ATOM 662 C CA . PRO A 1 91 ? -0.48 -17.609 -14.906 1 95.88 91 PRO A CA 1
ATOM 663 C C . PRO A 1 91 ? -1.737 -17.375 -14.07 1 95.88 91 PRO A C 1
ATOM 665 O O . PRO A 1 91 ? -2.111 -16.219 -13.82 1 95.88 91 PRO A O 1
ATOM 668 N N . MET A 1 92 ? -2.299 -18.438 -13.68 1 95.12 92 MET A N 1
ATOM 669 C CA . MET A 1 92 ? -3.488 -18.328 -12.836 1 95.12 92 MET A CA 1
ATOM 670 C C . MET A 1 92 ? -3.154 -17.656 -11.508 1 95.12 92 MET A C 1
ATOM 672 O O . MET A 1 92 ? -3.863 -16.75 -11.062 1 95.12 92 MET A O 1
ATOM 676 N N . ALA A 1 93 ? -2.123 -18.125 -10.805 1 97.31 93 ALA A N 1
ATOM 677 C CA . ALA A 1 93 ? -1.691 -17.531 -9.539 1 97.31 93 ALA A CA 1
ATOM 678 C C . ALA A 1 93 ? -1.366 -16.047 -9.711 1 97.31 93 ALA A C 1
ATOM 680 O O . ALA A 1 93 ? -1.761 -15.219 -8.891 1 97.31 93 ALA A O 1
ATOM 681 N N . ALA A 1 94 ? -0.653 -15.734 -10.773 1 97.38 94 ALA A N 1
ATOM 682 C CA . ALA A 1 94 ? -0.289 -14.344 -11.055 1 97.38 94 ALA A CA 1
ATOM 683 C C . ALA A 1 94 ? -1.529 -13.469 -11.18 1 97.38 94 ALA A C 1
ATOM 685 O O . ALA A 1 94 ? -1.571 -12.359 -10.633 1 97.38 94 ALA A O 1
ATOM 686 N N . ARG A 1 95 ? -2.484 -13.938 -11.875 1 96.62 95 ARG A N 1
ATOM 687 C CA . ARG A 1 95 ? -3.729 -13.195 -12.047 1 96.62 95 ARG A CA 1
ATOM 688 C C . ARG A 1 95 ? -4.406 -12.938 -10.703 1 96.62 95 ARG A C 1
ATOM 690 O O . ARG A 1 95 ? -4.871 -11.828 -10.445 1 96.62 95 ARG A O 1
ATOM 697 N N . ALA A 1 96 ? -4.445 -13.93 -9.867 1 98 96 ALA A N 1
ATOM 698 C CA . ALA A 1 96 ? -5.074 -13.805 -8.555 1 98 96 ALA A CA 1
ATOM 699 C C . ALA A 1 96 ? -4.371 -12.758 -7.703 1 98 96 ALA A C 1
ATOM 701 O O . ALA A 1 96 ? -5.023 -11.898 -7.109 1 98 96 ALA A O 1
ATOM 702 N N . PHE A 1 97 ? -3.055 -12.805 -7.676 1 97.75 97 PHE A N 1
ATOM 703 C CA . PHE A 1 97 ? -2.277 -11.875 -6.863 1 97.75 97 PHE A CA 1
ATOM 704 C C . PHE A 1 97 ? -2.393 -10.461 -7.41 1 97.75 97 PHE A C 1
ATOM 706 O O . PHE A 1 97 ? -2.535 -9.508 -6.641 1 97.75 97 PHE A O 1
ATOM 713 N N . ARG A 1 98 ? -2.369 -10.352 -8.719 1 96 98 ARG A N 1
ATOM 714 C CA . ARG A 1 98 ? -2.465 -9.031 -9.328 1 96 98 ARG A CA 1
ATOM 715 C C . ARG A 1 98 ? -3.834 -8.414 -9.078 1 96 98 ARG A C 1
ATOM 717 O O . ARG A 1 98 ? -3.969 -7.188 -9.039 1 96 98 ARG A O 1
ATOM 724 N N . ALA A 1 99 ? -4.754 -9.266 -8.898 1 95.69 99 ALA A N 1
ATOM 725 C CA . ALA A 1 99 ? -6.098 -8.781 -8.594 1 95.69 99 ALA A CA 1
ATOM 726 C C . ALA A 1 99 ? -6.25 -8.492 -7.105 1 95.69 99 ALA A C 1
ATOM 728 O O . ALA A 1 99 ? -7.305 -8.039 -6.656 1 95.69 99 ALA A O 1
ATOM 729 N N . GLY A 1 100 ? -5.238 -8.812 -6.344 1 96.31 100 GLY A N 1
ATOM 730 C CA . GLY A 1 100 ? -5.23 -8.352 -4.965 1 96.31 100 GLY A CA 1
ATOM 731 C C . GLY A 1 100 ? -5.395 -9.469 -3.957 1 96.31 100 GLY A C 1
ATOM 732 O O . GLY A 1 100 ? -5.648 -9.219 -2.775 1 96.31 100 GLY A O 1
ATOM 733 N N . ALA A 1 101 ? -5.289 -10.711 -4.371 1 98.19 101 ALA A N 1
ATOM 734 C CA . ALA A 1 101 ? -5.395 -11.828 -3.43 1 98.19 101 ALA A CA 1
ATOM 735 C C . ALA A 1 101 ? -4.293 -11.758 -2.375 1 98.19 101 ALA A C 1
ATOM 737 O O . ALA A 1 101 ? -3.154 -11.398 -2.68 1 98.19 101 ALA A O 1
ATOM 738 N N . VAL A 1 102 ? -4.648 -12.148 -1.165 1 98.25 102 VAL A N 1
ATOM 739 C CA . VAL A 1 102 ? -3.684 -12.211 -0.074 1 98.25 102 VAL A CA 1
ATOM 740 C C . VAL A 1 102 ? -2.736 -13.391 -0.294 1 98.25 102 VAL A C 1
ATOM 742 O O . VAL A 1 102 ? -1.541 -13.297 -0.007 1 98.25 102 VAL A O 1
ATOM 745 N N . ASP A 1 103 ? -3.312 -14.484 -0.794 1 98.5 103 ASP A N 1
ATOM 746 C CA . ASP A 1 103 ? -2.523 -15.672 -1.098 1 98.5 103 ASP A CA 1
ATOM 747 C C . ASP A 1 103 ? -3.27 -16.594 -2.057 1 98.5 103 ASP A C 1
ATOM 749 O O . ASP A 1 103 ? -4.48 -16.453 -2.248 1 98.5 103 ASP A O 1
ATOM 753 N N . VAL A 1 104 ? -2.5 -17.438 -2.693 1 98.25 104 VAL A N 1
ATOM 754 C CA . VAL A 1 104 ? -3 -18.562 -3.482 1 98.25 104 VAL A CA 1
ATOM 755 C C . VAL A 1 104 ? -2.408 -19.859 -2.957 1 98.25 104 VAL A C 1
ATOM 757 O O . VAL A 1 104 ? -1.189 -20.047 -2.967 1 98.25 104 VAL A O 1
ATOM 760 N N . ILE A 1 105 ? -3.311 -20.734 -2.592 1 97.75 105 ILE A N 1
ATOM 761 C CA . ILE A 1 105 ? -2.875 -21.938 -1.91 1 97.75 105 ILE A CA 1
ATOM 762 C C . ILE A 1 105 ? -3.297 -23.172 -2.717 1 97.75 105 ILE A C 1
ATOM 764 O O . ILE A 1 105 ? -4.469 -23.312 -3.084 1 97.75 105 ILE A O 1
ATOM 768 N N . GLU A 1 106 ? -2.404 -24.047 -2.979 1 96.25 106 GLU A N 1
ATOM 769 C CA . GLU A 1 106 ? -2.684 -25.266 -3.756 1 96.25 106 GLU A CA 1
ATOM 770 C C . GLU A 1 106 ? -3.109 -26.406 -2.852 1 96.25 106 GLU A C 1
ATOM 772 O O . GLU A 1 106 ? -2.531 -26.609 -1.783 1 96.25 106 GLU A O 1
ATOM 777 N N . LYS A 1 107 ? -4.184 -27.219 -3.418 1 95 107 LYS A N 1
ATOM 778 C CA . LYS A 1 107 ? -4.605 -28.438 -2.75 1 95 107 LYS A CA 1
ATOM 779 C C . LYS A 1 107 ? -3.701 -29.609 -3.125 1 95 107 LYS A C 1
ATOM 781 O O . LYS A 1 107 ? -3.225 -29.688 -4.262 1 95 107 LYS A O 1
ATOM 786 N N . PRO A 1 108 ? -3.41 -30.5 -2.195 1 94.56 108 PRO A N 1
ATOM 787 C CA . PRO A 1 108 ? -3.67 -30.391 -0.758 1 94.56 108 PRO A CA 1
ATOM 788 C C . PRO A 1 108 ? -2.783 -29.344 -0.074 1 94.56 108 PRO A C 1
ATOM 790 O O . PRO A 1 108 ? -1.721 -29 -0.594 1 94.56 108 PRO A O 1
ATOM 793 N N . PHE A 1 109 ? -3.266 -28.812 0.996 1 94.56 109 PHE A N 1
ATOM 794 C CA . PHE A 1 109 ? -2.521 -27.75 1.65 1 94.56 109 PHE A CA 1
ATOM 795 C C . PHE A 1 109 ? -2.295 -28.062 3.123 1 94.56 109 PHE A C 1
ATOM 797 O O . PHE A 1 109 ? -2.928 -28.969 3.67 1 94.56 109 PHE A O 1
ATOM 804 N N . ASN A 1 110 ? -1.341 -27.328 3.656 1 95.81 110 ASN A N 1
ATOM 805 C CA . ASN A 1 110 ? -1.075 -27.344 5.09 1 95.81 110 ASN A CA 1
ATOM 806 C C . ASN A 1 110 ? -2.111 -26.531 5.863 1 95.81 110 ASN A C 1
ATOM 808 O O . ASN A 1 110 ? -2.299 -25.344 5.594 1 95.81 110 ASN A O 1
ATOM 812 N N . ASP A 1 111 ? -2.73 -27.156 6.867 1 97 111 ASP A N 1
ATOM 813 C CA . ASP A 1 111 ? -3.801 -26.516 7.621 1 97 111 ASP A CA 1
ATOM 814 C C . ASP A 1 111 ? -3.312 -25.219 8.273 1 97 111 ASP A C 1
ATOM 816 O O . ASP A 1 111 ? -4.004 -24.203 8.234 1 97 111 ASP A O 1
ATOM 820 N N . GLN A 1 112 ? -2.174 -25.312 8.828 1 97.12 112 GLN A N 1
ATOM 821 C CA . GLN A 1 112 ? -1.65 -24.156 9.531 1 97.12 112 GLN A CA 1
ATOM 822 C C . GLN A 1 112 ? -1.369 -23 8.562 1 97.12 112 GLN A C 1
ATOM 824 O O . GLN A 1 112 ? -1.582 -21.844 8.891 1 97.12 112 GLN A O 1
ATOM 829 N N . LEU A 1 113 ? -0.894 -23.281 7.398 1 97.06 113 LEU A N 1
ATOM 830 C CA . LEU A 1 113 ? -0.661 -22.266 6.375 1 97.06 113 LEU A CA 1
ATOM 831 C C . LEU A 1 113 ? -1.955 -21.531 6.031 1 97.06 113 LEU A C 1
ATOM 833 O O . LEU A 1 113 ? -1.983 -20.312 5.977 1 97.06 113 LEU A O 1
A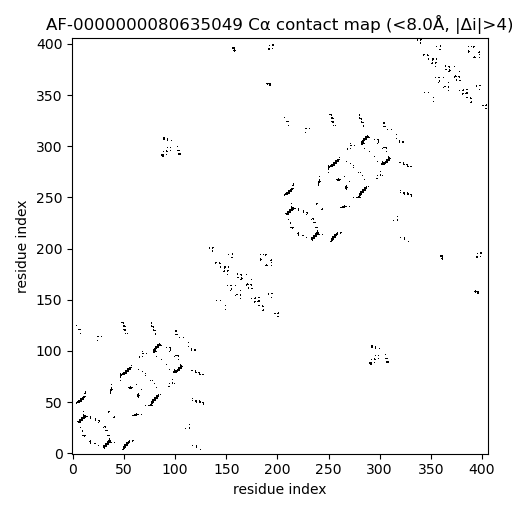TOM 837 N N . LEU A 1 114 ? -2.986 -22.312 5.801 1 97.69 114 LEU A N 1
ATOM 838 C CA . LEU A 1 114 ? -4.277 -21.719 5.465 1 97.69 114 LEU A CA 1
ATOM 839 C C . LEU A 1 114 ? -4.777 -20.828 6.594 1 97.69 114 LEU A C 1
ATOM 841 O O . LEU A 1 114 ? -5.238 -19.703 6.352 1 97.69 114 LEU A O 1
ATOM 845 N N . LEU A 1 115 ? -4.637 -21.328 7.809 1 97.94 115 LEU A N 1
ATOM 846 C CA . LEU A 1 115 ? -5.105 -20.562 8.961 1 97.94 115 LEU A CA 1
ATOM 847 C C . LEU A 1 115 ? -4.34 -19.25 9.094 1 97.94 115 LEU A C 1
ATOM 849 O O . LEU A 1 115 ? -4.934 -18.203 9.367 1 97.94 115 LEU A O 1
ATOM 853 N N . ASP A 1 116 ? -3.051 -19.297 8.898 1 97.81 116 ASP A N 1
ATOM 854 C CA . ASP A 1 116 ? -2.225 -18.094 8.961 1 97.81 116 ASP A CA 1
ATOM 855 C C . ASP A 1 116 ? -2.641 -17.094 7.895 1 97.81 116 ASP A C 1
ATOM 857 O O . ASP A 1 116 ? -2.711 -15.883 8.164 1 97.81 116 ASP A O 1
ATOM 861 N N . ARG A 1 117 ? -2.947 -17.547 6.73 1 98.06 117 ARG A N 1
ATOM 862 C CA . ARG A 1 117 ? -3.312 -16.672 5.625 1 98.06 117 ARG A CA 1
ATOM 863 C C . ARG A 1 117 ? -4.691 -16.047 5.844 1 98.06 117 ARG A C 1
ATOM 865 O O . ARG A 1 117 ? -4.914 -14.883 5.523 1 98.06 117 ARG A O 1
ATOM 872 N N . VAL A 1 118 ? -5.57 -16.812 6.363 1 98 118 VAL A N 1
ATOM 873 C CA . VAL A 1 118 ? -6.902 -16.312 6.68 1 98 118 VAL A CA 1
ATOM 874 C C . VAL A 1 118 ? -6.805 -15.219 7.734 1 98 118 VAL A C 1
ATOM 876 O O . VAL A 1 118 ? -7.453 -14.18 7.621 1 98 118 VAL A O 1
ATOM 879 N N . HIS A 1 119 ? -6.008 -15.508 8.711 1 97 119 HIS A N 1
ATOM 880 C CA . HIS A 1 119 ? -5.812 -14.5 9.75 1 97 119 HIS A CA 1
ATOM 881 C C . HIS A 1 119 ? -5.254 -13.203 9.172 1 97 119 HIS A C 1
ATOM 883 O O . HIS A 1 119 ? -5.754 -12.117 9.477 1 97 119 HIS A O 1
ATOM 889 N N . GLU A 1 120 ? -4.25 -13.312 8.375 1 97.62 120 GLU A N 1
ATOM 890 C CA . GLU A 1 120 ? -3.668 -12.164 7.695 1 97.62 120 GLU A CA 1
ATOM 891 C C . GLU A 1 120 ? -4.715 -11.422 6.867 1 97.62 120 GLU A C 1
ATOM 893 O O . GLU A 1 120 ? -4.773 -10.195 6.883 1 97.62 120 GLU A O 1
ATOM 898 N N . ALA A 1 121 ? -5.52 -12.148 6.18 1 98 121 ALA A N 1
ATOM 899 C CA . ALA A 1 121 ? -6.559 -11.586 5.32 1 98 121 ALA A CA 1
ATOM 900 C C . ALA A 1 121 ? -7.582 -10.805 6.141 1 98 121 ALA A C 1
ATOM 902 O O . ALA A 1 121 ? -7.992 -9.711 5.754 1 98 121 ALA A O 1
ATOM 903 N N . LEU A 1 122 ? -7.926 -11.383 7.254 1 97.19 122 LEU A N 1
ATOM 904 C CA . LEU A 1 122 ? -8.891 -10.727 8.133 1 97.19 122 LEU A CA 1
ATOM 905 C C . LEU A 1 122 ? -8.344 -9.391 8.625 1 97.19 122 LEU A C 1
ATOM 907 O O . LEU A 1 122 ? -9.07 -8.391 8.656 1 97.1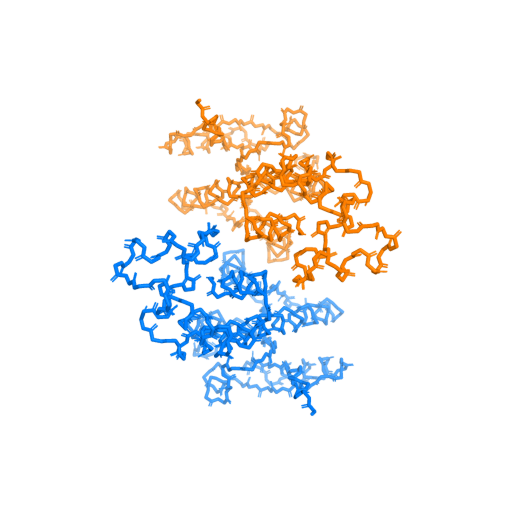9 122 LEU A O 1
ATOM 911 N N . GLU A 1 123 ? -7.109 -9.414 8.977 1 97.12 123 GLU A N 1
ATOM 912 C CA . GLU A 1 123 ? -6.492 -8.18 9.445 1 97.12 123 GLU A CA 1
ATOM 913 C C . GLU A 1 123 ? -6.414 -7.145 8.328 1 97.12 123 GLU A C 1
ATOM 915 O O . GLU A 1 123 ? -6.699 -5.965 8.539 1 97.12 123 GLU A O 1
ATOM 920 N N . LYS A 1 124 ? -6.043 -7.602 7.184 1 97.38 124 LYS A N 1
ATOM 921 C CA . LYS A 1 124 ? -5.98 -6.723 6.02 1 97.38 124 LYS A CA 1
ATOM 922 C C . LYS A 1 124 ? -7.348 -6.109 5.719 1 97.38 124 LYS A C 1
ATOM 924 O O . LYS A 1 124 ? -7.449 -4.91 5.465 1 97.38 124 LYS A O 1
ATOM 929 N N . SER A 1 125 ? -8.297 -6.898 5.719 1 96.81 125 SER A N 1
ATOM 930 C CA . SER A 1 125 ? -9.656 -6.453 5.453 1 96.81 125 SER A CA 1
ATOM 931 C C . SER A 1 125 ? -10.125 -5.438 6.496 1 96.81 125 SER A C 1
ATOM 933 O O . SER A 1 125 ? -10.727 -4.418 6.152 1 96.81 125 SER A O 1
ATOM 935 N N . ARG A 1 126 ? -9.859 -5.742 7.719 1 96.44 126 ARG A N 1
ATOM 936 C CA . ARG A 1 126 ? -10.234 -4.84 8.805 1 96.44 126 ARG A CA 1
ATOM 937 C C . ARG A 1 126 ? -9.602 -3.467 8.625 1 96.44 126 ARG A C 1
ATOM 939 O O . ARG A 1 126 ? -10.266 -2.443 8.766 1 96.44 126 ARG A O 1
ATOM 946 N N . ARG A 1 127 ? -8.352 -3.477 8.375 1 96.56 127 ARG A N 1
ATOM 947 C CA . ARG A 1 127 ? -7.641 -2.217 8.172 1 96.56 127 ARG A CA 1
ATOM 948 C C . ARG A 1 127 ? -8.234 -1.436 7.008 1 96.56 127 ARG A C 1
ATOM 950 O O . ARG A 1 127 ? -8.398 -0.217 7.09 1 96.56 127 ARG A O 1
ATOM 957 N N . ALA A 1 128 ? -8.508 -2.135 5.938 1 95.12 128 ALA A N 1
ATOM 958 C CA . ALA A 1 128 ? -9.102 -1.492 4.77 1 95.12 128 ALA A CA 1
ATOM 959 C C . ALA A 1 128 ? -10.469 -0.909 5.102 1 95.12 128 ALA A C 1
ATOM 961 O O . ALA A 1 128 ? -10.805 0.199 4.676 1 95.12 128 ALA A O 1
ATOM 962 N N . TRP A 1 129 ? -11.164 -1.66 5.793 1 94.44 129 TRP A N 1
ATOM 963 C CA . TRP A 1 129 ? -12.5 -1.229 6.199 1 94.44 129 TRP A CA 1
ATOM 964 C C . TRP A 1 129 ? -12.422 0.017 7.074 1 94.44 129 TRP A C 1
ATOM 966 O O . TRP A 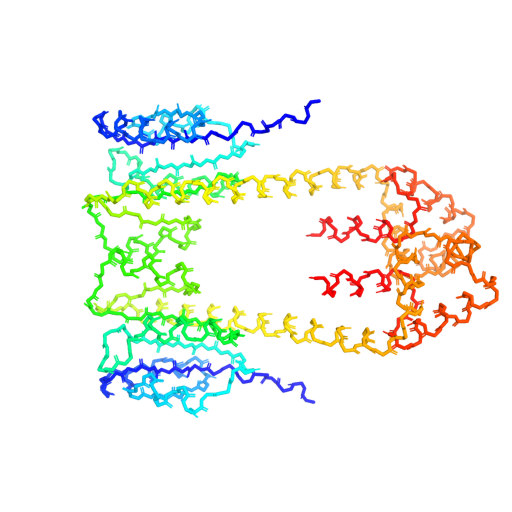1 129 ? -13.156 0.984 6.855 1 94.44 129 TRP A O 1
ATOM 976 N N . GLU A 1 130 ? -11.57 -0.002 8.031 1 95.25 130 GLU A N 1
ATOM 977 C CA . GLU A 1 130 ? -11.391 1.137 8.93 1 95.25 130 GLU A CA 1
ATOM 978 C C . GLU A 1 130 ? -10.953 2.377 8.156 1 95.25 130 GLU A C 1
ATOM 980 O O . GLU A 1 130 ? -11.43 3.482 8.422 1 95.25 130 GLU A O 1
ATOM 985 N N . ALA A 1 131 ? -10.062 2.207 7.297 1 94.06 131 ALA A N 1
ATOM 986 C CA . ALA A 1 131 ? -9.578 3.328 6.496 1 94.06 131 ALA A CA 1
ATOM 987 C C . ALA A 1 131 ? -10.703 3.914 5.645 1 94.06 131 ALA A C 1
ATOM 989 O O . ALA A 1 131 ? -10.852 5.137 5.555 1 94.06 131 ALA A O 1
ATOM 990 N N . GLN A 1 132 ? -11.445 3.055 5.008 1 92.5 132 GLN A N 1
ATOM 991 C CA . GLN A 1 132 ? -12.57 3.504 4.184 1 92.5 132 GLN A CA 1
ATOM 992 C C . GLN A 1 132 ? -13.609 4.23 5.027 1 92.5 132 GLN A C 1
ATOM 994 O O . GLN A 1 132 ? -14.164 5.246 4.598 1 92.5 132 GLN A O 1
ATOM 999 N N . ALA A 1 133 ? -13.844 3.658 6.18 1 92.88 133 ALA A N 1
ATOM 1000 C CA . ALA A 1 133 ? -14.797 4.281 7.09 1 92.88 133 ALA A CA 1
ATOM 1001 C C . ALA A 1 133 ? -14.328 5.672 7.512 1 92.88 133 ALA A C 1
ATOM 1003 O O . ALA A 1 133 ? -15.117 6.617 7.551 1 92.88 133 ALA A O 1
ATOM 1004 N N . ARG A 1 134 ? -13.102 5.762 7.855 1 93.69 134 ARG A N 1
ATOM 1005 C CA . ARG A 1 134 ? -12.531 7.043 8.25 1 93.69 134 ARG A CA 1
ATOM 1006 C C . ARG A 1 134 ? -12.609 8.055 7.113 1 93.69 134 ARG A C 1
ATOM 1008 O O . ARG A 1 134 ? -13 9.203 7.316 1 93.69 134 ARG A O 1
ATOM 1015 N N . LYS A 1 135 ? -12.273 7.688 5.957 1 94.31 135 LYS A N 1
ATOM 1016 C CA . LYS A 1 135 ? -12.336 8.562 4.789 1 94.31 135 LYS A CA 1
ATOM 1017 C C . LYS A 1 135 ? -13.766 9.023 4.527 1 94.31 135 LYS A C 1
ATOM 1019 O O . LYS A 1 135 ? -14 10.195 4.223 1 94.31 135 LYS A O 1
ATOM 1024 N N . GLY A 1 136 ? -14.633 8.094 4.613 1 93.19 136 GLY A N 1
ATOM 1025 C CA . GLY A 1 136 ? -16.031 8.445 4.445 1 93.19 136 GLY A CA 1
ATOM 1026 C C . GLY A 1 136 ? -16.516 9.461 5.461 1 93.19 136 GLY A C 1
ATOM 1027 O O . GLY A 1 136 ? -17.234 10.398 5.109 1 93.19 136 GLY A O 1
ATOM 1028 N N . HIS A 1 137 ? -16.094 9.234 6.66 1 95.12 137 HIS A N 1
ATOM 1029 C CA . HIS A 1 137 ? -16.453 10.164 7.723 1 95.12 137 HIS A CA 1
ATOM 1030 C C . HIS A 1 137 ? -15.914 11.562 7.441 1 95.12 137 HIS A C 1
ATOM 1032 O O . HIS A 1 137 ? -16.641 12.547 7.551 1 95.12 137 HIS A O 1
ATOM 1038 N N . VAL A 1 138 ? -14.703 11.633 7.078 1 95.5 138 VAL A N 1
ATOM 1039 C CA . VAL A 1 138 ? -14.062 12.914 6.797 1 95.5 138 VAL A CA 1
ATOM 1040 C C . VAL A 1 138 ? -14.75 13.594 5.613 1 95.5 138 VAL A C 1
ATOM 1042 O O . VAL A 1 138 ? -15.023 14.797 5.648 1 95.5 138 VAL A O 1
ATOM 1045 N N . ARG A 1 139 ? -15.078 12.867 4.617 1 94.88 139 ARG A N 1
ATOM 1046 C CA . ARG A 1 139 ? -15.758 13.414 3.445 1 94.88 139 ARG A CA 1
ATOM 1047 C C . ARG A 1 139 ? -17.141 13.938 3.811 1 94.88 139 ARG A C 1
ATOM 1049 O O . ARG A 1 139 ? -17.562 14.977 3.307 1 94.88 139 ARG A O 1
ATOM 1056 N N . ALA A 1 140 ? -17.75 13.203 4.656 1 95.69 140 ALA A N 1
ATOM 1057 C CA . ALA A 1 140 ? -19.062 13.648 5.121 1 95.69 140 ALA A CA 1
ATOM 1058 C C . ALA A 1 140 ? -18.953 14.961 5.883 1 95.69 140 ALA A C 1
ATOM 1060 O O . ALA A 1 140 ? -19.797 15.859 5.711 1 95.69 140 ALA A O 1
ATOM 1061 N N . LEU A 1 141 ? -17.984 15.062 6.727 1 96 141 LEU A N 1
ATOM 1062 C CA . LEU A 1 141 ? -17.766 16.312 7.449 1 96 141 LEU A CA 1
ATOM 1063 C C . LEU A 1 141 ? -17.5 17.453 6.477 1 96 141 LEU A C 1
ATOM 1065 O O . LEU A 1 141 ? -18.078 18.531 6.602 1 96 141 LEU A O 1
ATOM 1069 N N . LEU A 1 142 ? -16.656 17.203 5.512 1 95.88 142 LEU A N 1
ATOM 1070 C CA . LEU A 1 142 ? -16.312 18.219 4.539 1 95.88 142 LEU A CA 1
ATOM 1071 C C . LEU A 1 142 ? -17.531 18.641 3.725 1 95.88 142 LEU A C 1
ATOM 1073 O O . LEU A 1 142 ? -17.625 19.797 3.291 1 95.88 142 LEU A O 1
ATOM 1077 N N . GLY A 1 143 ? -18.406 17.734 3.535 1 96.06 143 GLY A N 1
ATOM 1078 C CA . GLY A 1 143 ? -19.625 18 2.797 1 96.06 143 GLY A CA 1
ATOM 1079 C C . GLY A 1 143 ? -20.531 19 3.486 1 96.06 143 GLY A C 1
ATOM 1080 O O . GLY A 1 143 ? -21.406 19.594 2.857 1 96.06 143 GLY A O 1
ATOM 1081 N N . ARG A 1 144 ? -20.312 19.234 4.754 1 96.81 144 ARG A N 1
ATOM 1082 C CA . ARG A 1 144 ? -21.094 20.188 5.523 1 96.81 144 ARG A CA 1
ATOM 1083 C C . ARG A 1 144 ? -20.672 21.625 5.207 1 96.81 144 ARG A C 1
ATOM 1085 O O . ARG A 1 144 ? -21.375 22.578 5.547 1 96.81 144 ARG A O 1
ATOM 1092 N N . LEU A 1 145 ? -19.5 21.766 4.59 1 97.69 145 LEU A N 1
ATOM 1093 C CA . LEU A 1 145 ? -18.969 23.094 4.328 1 97.69 145 LEU A CA 1
ATOM 1094 C C . LEU A 1 145 ? -19.609 23.703 3.076 1 97.69 145 LEU A C 1
ATOM 1096 O O . LEU A 1 145 ? -19.828 23 2.088 1 97.69 145 LEU A O 1
ATOM 1100 N N . THR A 1 146 ? -19.938 24.969 3.088 1 97.25 146 THR A N 1
ATOM 1101 C CA . THR A 1 146 ? -20.281 25.703 1.874 1 97.25 146 THR A CA 1
ATOM 1102 C C . THR A 1 146 ? -19.062 25.844 0.964 1 97.25 146 THR A C 1
ATOM 1104 O O . THR A 1 146 ? -17.922 25.672 1.404 1 97.25 146 THR A O 1
ATOM 1107 N N . PRO A 1 147 ? -19.25 26.141 -0.263 1 96.94 147 PRO A N 1
ATOM 1108 C CA . PRO A 1 147 ? -18.109 26.328 -1.174 1 96.94 147 PRO A CA 1
ATOM 1109 C C . PRO A 1 147 ? -17.125 27.375 -0.674 1 96.94 147 PRO A C 1
ATOM 1111 O O . PRO A 1 147 ? -15.906 27.172 -0.771 1 96.94 147 PRO A O 1
ATOM 1114 N N . ARG A 1 148 ? -17.625 28.375 -0.097 1 96.5 148 ARG A N 1
ATOM 1115 C CA . ARG A 1 148 ? -16.75 29.438 0.397 1 96.5 148 ARG A CA 1
ATOM 1116 C C . ARG A 1 148 ? -15.984 28.984 1.633 1 96.5 148 ARG A C 1
ATOM 1118 O O . ARG A 1 148 ? -14.789 29.281 1.773 1 96.5 148 ARG A O 1
ATOM 1125 N N . GLU A 1 149 ? -16.672 28.266 2.529 1 97.56 149 GLU A N 1
ATOM 1126 C CA . GLU A 1 149 ? -16.016 27.719 3.707 1 97.56 149 GLU A CA 1
ATOM 1127 C C . GLU A 1 149 ? -14.906 26.75 3.312 1 97.56 149 GLU A C 1
ATOM 1129 O O . GLU A 1 149 ? -13.828 26.75 3.91 1 97.56 149 GLU A O 1
ATOM 1134 N N . ARG A 1 150 ? -15.18 25.953 2.307 1 97 150 ARG A N 1
ATOM 1135 C CA . ARG A 1 150 ? -14.18 25.016 1.813 1 97 150 ARG A CA 1
ATOM 1136 C C . ARG A 1 150 ? -12.953 25.75 1.273 1 97 150 ARG A C 1
ATOM 1138 O O . ARG A 1 150 ? -11.82 25.344 1.517 1 97 150 ARG A O 1
ATOM 1145 N N . GLN A 1 151 ? -13.195 26.734 0.578 1 97 151 GLN A N 1
ATOM 1146 C CA . GLN A 1 151 ? -12.109 27.547 0.053 1 97 151 GLN A CA 1
ATOM 1147 C C . GLN A 1 151 ? -11.258 28.109 1.182 1 97 151 GLN A C 1
ATOM 1149 O O . GLN A 1 151 ? -10.023 28.078 1.112 1 97 151 GLN A O 1
ATOM 1154 N N . VAL A 1 152 ? -11.922 28.703 2.213 1 97.62 152 VAL A N 1
ATOM 1155 C CA . VAL A 1 152 ? -11.211 29.25 3.361 1 97.62 152 VAL A CA 1
ATOM 1156 C C . VAL A 1 152 ? -10.406 28.156 4.047 1 97.62 152 VAL A C 1
ATOM 1158 O O . VAL A 1 152 ? -9.234 28.359 4.379 1 97.62 152 VAL A O 1
ATOM 1161 N N . ALA A 1 153 ? -11.031 26.984 4.227 1 96.94 153 ALA A N 1
ATOM 1162 C CA . ALA A 1 153 ? -10.344 25.844 4.848 1 96.94 153 ALA A CA 1
ATOM 1163 C C . ALA A 1 153 ? -9.062 25.5 4.094 1 96.94 153 ALA A C 1
ATOM 1165 O O . ALA A 1 153 ? -8.008 25.312 4.707 1 96.94 153 ALA A O 1
ATOM 1166 N N . ASP A 1 154 ? -9.125 25.453 2.756 1 96.44 154 ASP A N 1
ATOM 1167 C CA . ASP A 1 154 ? -7.988 25.109 1.91 1 96.44 154 ASP A CA 1
ATOM 1168 C C . ASP A 1 154 ? -6.852 26.125 2.066 1 96.44 154 ASP A C 1
ATOM 1170 O O . ASP A 1 154 ? -5.684 25.75 2.135 1 96.44 154 ASP A O 1
ATOM 1174 N N . LEU A 1 155 ? -7.207 27.312 2.119 1 97.12 155 LEU A N 1
ATOM 1175 C CA . LEU A 1 155 ? -6.207 28.375 2.234 1 97.12 155 LEU A CA 1
ATOM 1176 C C . LEU A 1 155 ? -5.59 28.391 3.627 1 97.12 155 LEU A C 1
ATOM 1178 O O . LEU A 1 155 ? -4.398 28.656 3.781 1 97.12 155 LEU A O 1
ATOM 1182 N N . VAL A 1 156 ? -6.406 28.094 4.664 1 95.88 156 VAL A N 1
ATOM 1183 C CA . VAL A 1 156 ? -5.91 28.016 6.035 1 95.88 156 VAL A CA 1
ATOM 1184 C C . VAL A 1 156 ? -4.84 26.922 6.133 1 95.88 156 VAL A C 1
ATOM 1186 O O . VAL A 1 156 ? -3.768 27.156 6.699 1 95.88 156 VAL A O 1
ATOM 1189 N N . VAL A 1 157 ? -5.086 25.797 5.504 1 95.62 157 VAL A N 1
ATOM 1190 C CA . VAL A 1 157 ? -4.156 24.672 5.633 1 95.62 157 VAL A CA 1
ATOM 1191 C C . VAL A 1 157 ? -2.938 24.906 4.746 1 95.62 157 VAL A C 1
ATOM 1193 O O . VAL A 1 157 ? -1.924 24.219 4.879 1 95.62 157 VAL A O 1
ATOM 1196 N N . GLN A 1 158 ? -3.035 25.797 3.852 1 95.06 158 GLN A N 1
ATOM 1197 C CA . GLN A 1 158 ? -1.869 26.219 3.08 1 95.06 158 GLN A CA 1
ATOM 1198 C C . GLN A 1 158 ? -0.997 27.188 3.879 1 95.06 158 GLN A C 1
ATOM 1200 O O . GLN A 1 158 ? 0.088 27.562 3.432 1 95.06 158 GLN A O 1
ATOM 1205 N N . GLY A 1 159 ? -1.47 27.625 5.082 1 93.31 159 GLY A N 1
ATOM 1206 C CA . GLY A 1 159 ? -0.682 28.453 5.988 1 93.31 159 GLY A CA 1
ATOM 1207 C C . GLY A 1 159 ? -0.914 29.938 5.801 1 93.31 159 GLY A C 1
ATOM 1208 O O . GLY A 1 159 ? -0.177 30.766 6.352 1 93.31 159 GLY A O 1
ATOM 1209 N N . LYS A 1 160 ? -1.913 30.312 5.086 1 95.25 160 LYS A N 1
ATOM 1210 C CA . LYS A 1 160 ? -2.164 31.734 4.816 1 95.25 160 LYS A CA 1
ATOM 1211 C C . LYS A 1 160 ? -2.887 32.375 5.988 1 95.25 160 LYS A C 1
ATOM 1213 O O . LYS A 1 160 ? -3.861 31.844 6.512 1 95.25 160 LYS A O 1
ATOM 1218 N N . PRO A 1 161 ? -2.404 33.562 6.406 1 94.56 161 PRO A N 1
ATOM 1219 C CA . PRO A 1 161 ? -3.119 34.312 7.434 1 94.56 161 PRO A CA 1
ATOM 1220 C C . PRO A 1 161 ? -4.48 34.812 6.961 1 94.56 161 PRO A C 1
ATOM 1222 O O . PRO A 1 161 ? -4.695 35 5.758 1 94.56 161 PRO A O 1
ATOM 1225 N N . ASN A 1 162 ? -5.348 35.094 7.891 1 95.81 162 ASN A N 1
ATOM 1226 C CA . ASN A 1 162 ? -6.715 35.531 7.582 1 95.81 162 ASN A CA 1
ATOM 1227 C C . ASN A 1 162 ? -6.734 36.75 6.66 1 95.81 162 ASN A C 1
ATOM 1229 O O . ASN A 1 162 ? -7.57 36.812 5.758 1 95.81 162 ASN A O 1
ATOM 1233 N N . LYS A 1 163 ? -5.801 37.656 6.941 1 96.69 163 LYS A N 1
ATOM 1234 C CA . LYS A 1 163 ? -5.758 38.875 6.141 1 96.69 163 LYS A CA 1
ATOM 1235 C C . LYS A 1 163 ? -5.438 38.562 4.68 1 96.69 163 LYS A C 1
ATOM 1237 O O . LYS A 1 163 ? -6.035 39.156 3.77 1 96.69 163 LYS A O 1
ATOM 1242 N N . VAL A 1 164 ? -4.582 37.656 4.422 1 97.12 164 VAL A N 1
ATOM 1243 C CA . VAL A 1 164 ? -4.191 37.25 3.078 1 97.12 164 VAL A CA 1
ATOM 1244 C C . VAL A 1 164 ? -5.328 36.469 2.422 1 97.12 164 VAL A C 1
ATOM 1246 O O . VAL A 1 164 ? -5.633 36.688 1.245 1 97.12 164 VAL A O 1
ATOM 1249 N N . ILE A 1 165 ? -5.934 35.594 3.186 1 97.31 165 ILE A N 1
ATOM 1250 C CA . ILE A 1 165 ? -7.059 34.812 2.682 1 97.31 165 ILE A CA 1
ATOM 1251 C C . ILE A 1 165 ? -8.164 35.781 2.215 1 97.31 165 ILE A C 1
ATOM 1253 O O . ILE A 1 165 ? -8.727 35.594 1.131 1 97.31 165 ILE A O 1
ATOM 1257 N N . ALA A 1 166 ? -8.453 36.781 3.01 1 97.62 166 ALA A N 1
ATOM 1258 C CA . ALA A 1 166 ? -9.484 37.75 2.68 1 97.62 166 ALA A CA 1
ATOM 1259 C C . ALA A 1 166 ? -9.195 38.438 1.333 1 97.62 166 ALA A C 1
ATOM 1261 O O . ALA A 1 166 ? -10.086 38.531 0.481 1 97.62 166 ALA A O 1
ATOM 1262 N N . ALA A 1 167 ? -7.918 38.812 1.148 1 97.38 167 ALA A N 1
ATOM 1263 C CA . ALA A 1 167 ? -7.508 39.469 -0.085 1 97.38 167 ALA A CA 1
ATOM 1264 C C . ALA A 1 167 ? -7.602 38.531 -1.276 1 97.38 167 ALA A C 1
ATOM 1266 O O . ALA A 1 167 ? -8.07 38.906 -2.35 1 97.38 167 ALA A O 1
ATOM 1267 N N . GLU A 1 168 ? -7.277 37.281 -1.117 1 96.31 168 GLU A N 1
ATOM 1268 C CA . GLU A 1 168 ? -7.184 36.344 -2.213 1 96.31 168 GLU A CA 1
ATOM 1269 C C . GLU A 1 168 ? -8.57 35.938 -2.729 1 96.31 168 GLU A C 1
ATOM 1271 O O . GLU A 1 168 ? -8.75 35.75 -3.928 1 96.31 168 GLU A O 1
ATOM 1276 N N . ILE A 1 169 ? -9.484 35.844 -1.801 1 96.25 169 ILE A N 1
ATOM 1277 C CA . ILE A 1 169 ? -10.773 35.344 -2.271 1 96.25 169 ILE A CA 1
ATOM 1278 C C . ILE A 1 169 ? -11.805 36.469 -2.223 1 96.25 169 ILE A C 1
ATOM 1280 O O . ILE A 1 169 ? -13.008 36.219 -2.287 1 96.25 169 ILE A O 1
ATOM 1284 N N . ASN A 1 170 ? -11.414 37.719 -2.023 1 96.5 170 ASN A N 1
ATOM 1285 C CA . ASN A 1 170 ? -12.211 38.938 -2.105 1 96.5 170 ASN A CA 1
ATOM 1286 C C . ASN A 1 170 ? -13.336 38.938 -1.074 1 96.5 170 ASN A C 1
ATOM 1288 O O . ASN A 1 170 ? -14.5 39.156 -1.419 1 96.5 170 ASN A O 1
ATOM 1292 N N . LEU A 1 171 ? -12.953 38.719 0.206 1 96.69 171 LEU A N 1
ATOM 1293 C CA . LEU A 1 171 ? -13.836 38.812 1.36 1 96.69 171 LEU A CA 1
ATOM 1294 C C . LEU A 1 171 ? -13.258 39.75 2.412 1 96.69 171 LEU A C 1
ATOM 1296 O O . LEU A 1 171 ? -12.07 40.094 2.359 1 96.69 171 LEU A O 1
ATOM 1300 N N . SER A 1 172 ? -14.102 40.219 3.279 1 97.38 172 SER A N 1
ATOM 1301 C CA . SER A 1 172 ? -13.602 41 4.406 1 97.38 172 SER A CA 1
ATOM 1302 C C . SER A 1 172 ? -12.898 40.125 5.426 1 97.38 172 SER A C 1
ATOM 1304 O O . SER A 1 172 ? -13.195 38.906 5.516 1 97.38 172 SER A O 1
ATOM 1306 N N . LEU A 1 173 ? -12.008 40.75 6.141 1 97.38 173 LEU A N 1
ATOM 1307 C CA . LEU A 1 173 ? -11.336 40.031 7.215 1 97.38 173 LEU A CA 1
ATOM 1308 C C . LEU A 1 173 ? -12.344 39.406 8.188 1 97.38 173 LEU A C 1
ATOM 1310 O O . LEU A 1 173 ? -12.195 38.281 8.617 1 97.38 173 LEU A O 1
ATOM 1314 N N . LYS A 1 174 ? -13.359 40.156 8.516 1 97.69 174 LYS A N 1
ATOM 1315 C CA . LYS A 1 174 ? -14.383 39.688 9.453 1 97.69 174 LYS A CA 1
ATOM 1316 C C . LYS A 1 174 ? -15.117 38.469 8.922 1 97.69 174 LYS A C 1
ATOM 1318 O O . LYS A 1 174 ? -15.375 37.531 9.672 1 97.69 174 LYS A O 1
ATOM 1323 N N . THR A 1 175 ? -15.453 38.438 7.652 1 97.62 175 THR A N 1
ATOM 1324 C CA . THR A 1 175 ? -16.156 37.312 7.035 1 97.62 175 THR A CA 1
ATOM 1325 C C . THR A 1 175 ? -15.281 36.062 7.051 1 97.62 175 THR A C 1
ATOM 1327 O O . THR A 1 175 ? -15.773 34.969 7.32 1 97.62 175 THR A O 1
ATOM 1330 N N . VAL A 1 176 ? -14.008 36.281 6.688 1 97.88 176 VAL A N 1
ATOM 1331 C CA . VAL A 1 176 ? -13.078 35.156 6.707 1 97.88 176 VAL A CA 1
ATOM 1332 C C . VAL A 1 176 ? -13.016 34.562 8.109 1 97.88 176 VAL A C 1
ATOM 1334 O O . VAL A 1 176 ? -12.992 33.312 8.273 1 97.88 176 VAL A O 1
ATOM 1337 N N . GLU A 1 177 ? -12.977 35.406 9.117 1 97.69 177 GLU A N 1
ATOM 1338 C CA . GLU A 1 177 ? -12.93 34.938 10.5 1 97.69 177 GLU A CA 1
ATOM 1339 C C . GLU A 1 177 ? -14.18 34.125 10.852 1 97.69 177 GLU A C 1
ATOM 1341 O O . GLU A 1 177 ? -14.086 33.094 11.516 1 97.69 177 GLU A O 1
ATOM 1346 N N . VAL A 1 178 ? -15.305 34.594 10.398 1 98 178 VAL A N 1
ATOM 1347 C CA . VAL A 1 178 ? -16.562 33.875 10.625 1 98 178 VAL A CA 1
ATOM 1348 C C . VAL A 1 178 ? -16.516 32.531 9.914 1 98 178 VAL A C 1
ATOM 1350 O O . VAL A 1 178 ? -16.859 31.5 10.5 1 98 178 VAL A O 1
ATOM 1353 N N . HIS A 1 179 ? -16.078 32.531 8.617 1 97.75 179 HIS A N 1
ATOM 1354 C CA . HIS A 1 179 ? -15.977 31.297 7.863 1 97.75 179 HIS A CA 1
ATOM 1355 C C . HIS A 1 179 ? -15.016 30.312 8.531 1 97.75 179 HIS A C 1
ATOM 1357 O O . HIS A 1 179 ? -15.281 29.109 8.594 1 97.75 179 HIS A O 1
ATOM 1363 N N . ARG A 1 180 ? -13.922 30.828 8.922 1 97.38 180 ARG A N 1
ATOM 1364 C CA . ARG A 1 180 ? -12.953 29.984 9.609 1 97.38 180 ARG A CA 1
ATOM 1365 C C . ARG A 1 180 ? -13.562 29.344 10.852 1 97.38 180 ARG A C 1
ATOM 1367 O O . ARG A 1 180 ? -13.367 28.156 11.117 1 97.38 180 ARG A O 1
ATOM 1374 N N . HIS A 1 181 ? -14.211 30.188 11.617 1 97.31 181 HIS A N 1
ATOM 1375 C CA . HIS A 1 181 ? -14.891 29.688 12.805 1 97.31 181 HIS A CA 1
ATOM 1376 C C . HIS A 1 181 ? -15.891 28.578 12.445 1 97.31 181 HIS A C 1
ATOM 1378 O O . HIS A 1 181 ? -15.906 27.531 13.078 1 97.31 181 HIS A O 1
ATOM 1384 N N . ASN A 1 182 ? -16.672 28.797 11.445 1 98.06 182 ASN A N 1
ATOM 1385 C CA . ASN A 1 182 ? -17.656 27.812 10.992 1 98.06 182 ASN A CA 1
ATOM 1386 C C . ASN A 1 182 ? -16.984 26.516 10.547 1 98.06 182 ASN A C 1
ATOM 1388 O O . ASN A 1 182 ? -17.469 25.422 10.836 1 98.06 182 ASN A O 1
ATOM 1392 N N . VAL A 1 183 ? -15.914 26.688 9.766 1 98 183 VAL A N 1
ATOM 1393 C CA . VAL A 1 183 ? -15.148 25.547 9.289 1 98 183 VAL A CA 1
ATOM 1394 C C . VAL A 1 183 ? -14.711 24.688 10.477 1 98 183 VAL A C 1
ATOM 1396 O O . VAL A 1 183 ? -14.961 23.469 10.5 1 98 183 VAL A O 1
ATOM 1399 N N . MET A 1 184 ? -14.078 25.328 11.469 1 97.38 184 MET A N 1
ATOM 1400 C CA . MET A 1 184 ? -13.578 24.609 12.633 1 97.38 184 MET A CA 1
ATOM 1401 C C . MET A 1 184 ? -14.727 23.922 13.375 1 97.38 184 MET A C 1
ATOM 1403 O O . MET A 1 184 ? -14.602 22.766 13.781 1 97.38 184 MET A O 1
ATOM 1407 N N . ASP A 1 185 ? -15.805 24.609 13.531 1 97.56 185 ASP A N 1
ATOM 1408 C CA . ASP A 1 185 ? -16.969 24.109 14.258 1 97.56 185 ASP A CA 1
ATOM 1409 C C . ASP A 1 185 ? -17.625 22.953 13.523 1 97.56 185 ASP A C 1
ATOM 1411 O O . ASP A 1 185 ? -17.812 21.875 14.094 1 97.56 185 ASP A O 1
ATOM 1415 N N . LYS A 1 186 ? -17.844 23.125 12.242 1 97.62 186 LYS A N 1
ATOM 1416 C CA . LYS A 1 186 ? -18.531 22.094 11.453 1 97.62 186 LYS A CA 1
ATOM 1417 C C . LYS A 1 186 ? -17.672 20.844 11.312 1 97.62 186 LYS A C 1
ATOM 1419 O O . LYS A 1 186 ? -18.203 19.734 11.258 1 97.62 186 LYS A O 1
ATOM 1424 N N . LEU A 1 187 ? -16.359 21.031 11.289 1 97.25 187 LEU A N 1
ATOM 1425 C CA . LEU A 1 187 ? -15.461 19.891 11.117 1 97.25 187 LEU A CA 1
ATOM 1426 C C . LEU A 1 187 ? -15.023 19.344 12.469 1 97.25 187 LEU A C 1
ATOM 1428 O O . LEU A 1 187 ? -14.305 18.344 12.539 1 97.25 187 LEU A O 1
ATOM 1432 N N . GLU A 1 188 ? -15.445 19.938 13.562 1 95.94 188 GLU A N 1
ATOM 1433 C CA . GLU A 1 188 ? -15.195 19.516 14.938 1 95.94 188 GLU A CA 1
ATOM 1434 C C . GLU A 1 188 ? -13.703 19.391 15.211 1 95.94 188 GLU A C 1
ATOM 1436 O O . GLU A 1 188 ? -13.242 18.375 15.734 1 95.94 188 GLU A O 1
ATOM 1441 N N . VAL A 1 189 ? -13.039 20.359 14.695 1 96.38 189 VAL A N 1
ATOM 1442 C CA . VAL A 1 189 ? -11.609 20.406 14.992 1 96.38 189 VAL A CA 1
ATOM 1443 C C . VAL A 1 189 ? -11.297 21.641 15.828 1 96.38 189 VAL A C 1
ATOM 1445 O O . VAL A 1 189 ? -12.023 22.641 15.781 1 96.38 189 VAL A O 1
ATOM 1448 N N . ALA A 1 190 ? -10.148 21.594 16.594 1 95 190 ALA A N 1
ATOM 1449 C CA . ALA A 1 190 ? -9.859 22.641 17.578 1 95 190 ALA A CA 1
ATOM 1450 C C . ALA A 1 190 ? -8.633 23.453 17.156 1 95 190 ALA A C 1
ATOM 1452 O O . ALA A 1 190 ? -8.344 24.5 17.75 1 95 190 ALA A O 1
ATOM 1453 N N . SER A 1 191 ? -7.914 22.984 16.125 1 95.06 191 SER A N 1
ATOM 1454 C CA . SER A 1 191 ? -6.691 23.672 15.734 1 95.06 191 SER A CA 1
ATOM 1455 C C . SER A 1 191 ? -6.441 23.531 14.234 1 95.06 191 SER A C 1
ATOM 1457 O O . SER A 1 191 ? -7.066 22.703 13.57 1 95.06 191 SER A O 1
ATOM 1459 N N . VAL A 1 192 ? -5.582 24.406 13.797 1 94.81 192 VAL A N 1
ATOM 1460 C CA . VAL A 1 192 ? -5.199 24.328 12.391 1 94.81 192 VAL A CA 1
ATOM 1461 C C . VAL A 1 192 ? -4.512 23 12.109 1 94.81 192 VAL A C 1
ATOM 1463 O O . VAL A 1 192 ? -4.684 22.406 11.039 1 94.81 192 VAL A O 1
ATOM 1466 N N . SER A 1 193 ? -3.764 22.469 13.055 1 95.12 193 SER A N 1
ATOM 1467 C CA . SER A 1 193 ? -3.137 21.156 12.906 1 95.12 193 SER A CA 1
ATOM 1468 C C . SER A 1 193 ? -4.184 20.062 12.727 1 95.12 193 SER A C 1
ATOM 1470 O O . SER A 1 193 ? -4.031 19.188 11.867 1 95.12 193 SER A O 1
ATOM 1472 N N . ASP A 1 194 ? -5.203 20.141 13.5 1 95.62 194 ASP A N 1
ATOM 1473 C CA . ASP A 1 194 ? -6.301 19.188 13.367 1 95.62 194 ASP A CA 1
ATOM 1474 C C . ASP A 1 194 ? -6.945 19.281 11.984 1 95.62 194 ASP A C 1
ATOM 1476 O O . ASP A 1 194 ? -7.254 18.25 11.367 1 95.62 194 ASP A O 1
ATOM 1480 N N . LEU A 1 195 ? -7.137 20.516 11.609 1 96.38 195 LEU A N 1
ATOM 1481 C CA . LEU A 1 195 ? -7.734 20.75 10.297 1 96.38 195 LEU A CA 1
ATOM 1482 C C . LEU A 1 195 ? -6.852 20.188 9.195 1 96.38 195 LEU A C 1
ATOM 1484 O O . LEU A 1 195 ? -7.344 19.516 8.273 1 96.38 195 LEU A O 1
ATOM 1488 N N . THR A 1 196 ? -5.586 20.438 9.32 1 95.81 196 THR A N 1
ATOM 1489 C CA . THR A 1 196 ? -4.625 19.938 8.344 1 95.81 196 THR A CA 1
ATOM 1490 C C . THR A 1 196 ? -4.664 18.406 8.273 1 95.81 196 THR A C 1
ATOM 1492 O O . THR A 1 196 ? -4.73 17.828 7.188 1 95.81 196 THR A O 1
ATOM 1495 N N . ARG A 1 197 ? -4.645 17.734 9.367 1 94.06 197 ARG A N 1
ATOM 1496 C CA . ARG A 1 197 ? -4.703 16.266 9.414 1 94.06 197 ARG A CA 1
ATOM 1497 C C . ARG A 1 197 ? -5.98 15.75 8.766 1 94.06 197 ARG A C 1
ATOM 1499 O O . ARG A 1 197 ? -5.953 14.758 8.031 1 94.06 197 ARG A O 1
ATOM 1506 N N . LEU A 1 198 ? -7.023 16.438 9.086 1 94.62 198 LEU A N 1
ATOM 1507 C CA . LEU A 1 198 ? -8.32 16.031 8.555 1 94.62 198 LEU A CA 1
ATOM 1508 C C . LEU A 1 198 ? -8.328 16.109 7.031 1 94.62 198 LEU A C 1
ATOM 1510 O O . LEU A 1 198 ? -8.797 15.18 6.359 1 94.62 198 LEU A O 1
ATOM 1514 N N . LEU A 1 199 ? -7.805 17.188 6.504 1 92.5 199 LEU A N 1
ATOM 1515 C CA . LEU A 1 199 ? -7.82 17.375 5.059 1 92.5 199 LEU A CA 1
ATOM 1516 C C . LEU A 1 199 ? -6.891 16.391 4.367 1 92.5 199 LEU A C 1
ATOM 1518 O O . LEU A 1 199 ? -7.184 15.93 3.262 1 92.5 199 LEU A O 1
ATOM 1522 N N . ILE A 1 200 ? -5.781 16.109 5.043 1 90.19 200 ILE A N 1
ATOM 1523 C CA . ILE A 1 200 ? -4.859 15.109 4.508 1 90.19 200 ILE A CA 1
ATOM 1524 C C . ILE A 1 200 ? -5.543 13.742 4.465 1 90.19 200 ILE A C 1
ATOM 1526 O O . ILE A 1 200 ? -5.391 12.992 3.502 1 90.19 200 ILE A O 1
ATOM 1530 N N . GLU A 1 201 ? -6.273 13.43 5.477 1 90.12 201 GLU A N 1
ATOM 1531 C CA . GLU A 1 201 ? -6.973 12.156 5.566 1 90.12 201 GLU A CA 1
ATOM 1532 C C . GLU A 1 201 ? -8.047 12.031 4.488 1 90.12 201 GLU A C 1
ATOM 1534 O O . GLU A 1 201 ? -8.398 10.93 4.074 1 90.12 201 GLU A O 1
ATOM 1539 N N . ALA A 1 202 ? -8.555 13.172 4.035 1 88.62 202 ALA A N 1
ATOM 1540 C CA . ALA A 1 202 ? -9.625 13.188 3.047 1 88.62 202 ALA A CA 1
ATOM 1541 C C . ALA A 1 202 ? -9.094 12.883 1.65 1 88.62 202 ALA A C 1
ATOM 1543 O O . ALA A 1 202 ? -9.859 12.531 0.749 1 88.62 202 ALA A O 1
ATOM 1544 N N . GLU A 1 203 ? -7.844 13.195 1.477 1 79.81 203 GLU A N 1
ATOM 1545 C CA . GLU A 1 203 ? -7.242 13 0.161 1 79.81 203 GLU A CA 1
ATOM 1546 C C . GLU A 1 203 ? -7.023 11.523 -0.134 1 79.81 203 GLU A C 1
ATOM 1548 O O . GLU A 1 203 ? -7.195 11.078 -1.271 1 79.81 203 GLU A O 1
ATOM 1553 N N . MET B 1 1 ? 19.297 19.766 -11.922 1 32.19 1 MET B N 1
ATOM 1554 C CA . MET B 1 1 ? 19 18.656 -12.828 1 32.19 1 MET B CA 1
ATOM 1555 C C . MET B 1 1 ? 18.516 17.438 -12.047 1 32.19 1 MET B C 1
ATOM 1557 O O . MET B 1 1 ? 19.266 16.859 -11.266 1 32.19 1 MET B O 1
ATOM 1561 N N . GLN B 1 2 ? 17.312 17.453 -11.484 1 42.12 2 GLN B N 1
ATOM 1562 C CA . GLN B 1 2 ? 16.781 16.375 -10.664 1 42.12 2 GLN B CA 1
ATOM 1563 C C . GLN B 1 2 ? 17.188 15.008 -11.219 1 42.12 2 GLN B C 1
ATOM 1565 O O . GLN B 1 2 ? 16.984 14.727 -12.406 1 42.12 2 GLN B O 1
ATOM 1570 N N . ALA B 1 3 ? 18.281 14.492 -10.82 1 42.53 3 ALA B N 1
ATOM 1571 C CA . ALA B 1 3 ? 18.844 13.242 -11.328 1 42.53 3 ALA B CA 1
ATOM 1572 C C . ALA B 1 3 ? 17.75 12.312 -11.844 1 42.53 3 ALA B C 1
ATOM 1574 O O . ALA B 1 3 ? 16.844 11.93 -11.086 1 42.53 3 ALA B O 1
ATOM 1575 N N . ASP B 1 4 ? 17.156 12.641 -12.984 1 51.69 4 ASP B N 1
ATOM 1576 C CA . ASP B 1 4 ? 16.25 11.664 -13.578 1 51.69 4 ASP B CA 1
ATOM 1577 C C . ASP B 1 4 ? 16.625 10.25 -13.164 1 51.69 4 ASP B C 1
ATOM 1579 O O . ASP B 1 4 ? 17.703 9.75 -13.523 1 51.69 4 ASP B O 1
ATOM 1583 N N . ALA B 1 5 ? 16.562 9.992 -11.852 1 57.97 5 ALA B N 1
ATOM 1584 C CA . ALA B 1 5 ? 16.953 8.664 -11.406 1 57.97 5 ALA B CA 1
ATOM 1585 C C . ALA B 1 5 ? 16.781 7.637 -12.523 1 57.97 5 ALA B C 1
ATOM 1587 O O . ALA B 1 5 ? 15.711 7.512 -13.109 1 57.97 5 ALA B O 1
ATOM 1588 N N . ALA B 1 6 ? 17.922 7.355 -13.156 1 63.59 6 ALA B N 1
ATOM 1589 C CA . ALA B 1 6 ? 18.062 6.457 -14.297 1 63.59 6 ALA B CA 1
ATOM 1590 C C . ALA B 1 6 ? 17.156 5.242 -14.148 1 63.59 6 ALA B C 1
ATOM 1592 O O . ALA B 1 6 ? 17.094 4.621 -13.086 1 63.59 6 ALA B O 1
ATOM 1593 N N . ARG B 1 7 ? 16.031 5.074 -14.977 1 85.12 7 ARG B N 1
ATOM 1594 C CA . ARG B 1 7 ? 15.164 3.914 -15.188 1 85.12 7 ARG B CA 1
ATOM 1595 C C . ARG B 1 7 ? 15.961 2.732 -15.734 1 85.12 7 ARG B C 1
ATOM 1597 O O . ARG B 1 7 ? 16.109 2.58 -16.953 1 85.12 7 ARG B O 1
ATOM 1604 N N . THR B 1 8 ? 16.656 2.049 -14.828 1 94.19 8 THR B N 1
ATOM 1605 C CA . THR B 1 8 ? 17.484 0.911 -15.234 1 94.19 8 THR B CA 1
ATOM 1606 C C . THR B 1 8 ? 16.75 -0.403 -14.961 1 94.19 8 THR B C 1
ATOM 1608 O O . THR B 1 8 ? 16.125 -0.56 -13.914 1 94.19 8 THR B O 1
ATOM 1611 N N . VAL B 1 9 ? 16.891 -1.275 -15.922 1 97.31 9 VAL B N 1
ATOM 1612 C CA . VAL B 1 9 ? 16.406 -2.643 -15.75 1 97.31 9 VAL B CA 1
ATOM 1613 C C . VAL B 1 9 ? 17.594 -3.598 -15.648 1 97.31 9 VAL B C 1
ATOM 1615 O O . VAL B 1 9 ? 18.516 -3.541 -16.469 1 97.31 9 VAL B O 1
ATOM 1618 N N . TYR B 1 10 ? 17.578 -4.363 -14.641 1 97.5 10 TYR B N 1
ATOM 1619 C CA . TYR B 1 10 ? 18.594 -5.398 -14.453 1 97.5 10 TYR B CA 1
ATOM 1620 C C . TYR B 1 10 ? 18.031 -6.773 -14.82 1 97.5 10 TYR B C 1
ATOM 1622 O O . TYR B 1 10 ? 16.953 -7.156 -14.367 1 97.5 10 TYR B O 1
ATOM 1630 N N . VAL B 1 11 ? 18.797 -7.438 -15.641 1 98.19 11 VAL B N 1
ATOM 1631 C CA . VAL B 1 11 ? 18.422 -8.789 -16.031 1 98.19 11 VAL B CA 1
ATOM 1632 C C . VAL B 1 11 ? 19.391 -9.797 -15.414 1 98.19 11 VAL B C 1
ATOM 1634 O O . VAL B 1 11 ? 20.609 -9.703 -15.617 1 98.19 11 VAL B O 1
ATOM 1637 N N . VAL B 1 12 ? 18.859 -10.688 -14.633 1 98.31 12 VAL B N 1
ATOM 1638 C CA . VAL B 1 12 ? 19.688 -11.734 -14.039 1 98.31 12 VAL B CA 1
ATOM 1639 C C . VAL B 1 12 ? 19.188 -13.102 -14.5 1 98.31 12 VAL B C 1
ATOM 1641 O O . VAL B 1 12 ? 18.094 -13.523 -14.141 1 98.31 12 VAL B O 1
ATOM 1644 N N . ASP B 1 13 ? 19.984 -13.805 -15.219 1 97.81 13 ASP B N 1
ATOM 1645 C CA . ASP B 1 13 ? 19.672 -15.102 -15.828 1 97.81 13 ASP B CA 1
ATOM 1646 C C . ASP B 1 13 ? 20.953 -15.867 -16.156 1 97.81 13 ASP B C 1
ATOM 1648 O O . ASP B 1 13 ? 21.906 -15.297 -16.672 1 97.81 13 ASP B O 1
ATOM 1652 N N . ASP B 1 14 ? 20.906 -17.188 -15.859 1 97.19 14 ASP B N 1
ATOM 1653 C CA . ASP B 1 14 ? 22.141 -17.938 -16.078 1 97.19 14 ASP B CA 1
ATOM 1654 C C . ASP B 1 14 ? 22.297 -18.344 -17.531 1 97.19 14 ASP B C 1
ATOM 1656 O O . ASP B 1 14 ? 23.359 -18.766 -17.953 1 97.19 14 ASP B O 1
ATOM 1660 N N . ASP B 1 15 ? 21.266 -18.188 -18.375 1 96.69 15 ASP B N 1
ATOM 1661 C CA . ASP B 1 15 ? 21.297 -18.5 -19.797 1 96.69 15 ASP B CA 1
ATOM 1662 C C . ASP B 1 15 ? 21.672 -17.281 -20.641 1 96.69 15 ASP B C 1
ATOM 1664 O O . ASP B 1 15 ? 20.891 -16.344 -20.766 1 96.69 15 ASP B O 1
ATOM 1668 N N . PRO B 1 16 ? 22.828 -17.312 -21.266 1 97.31 16 PRO B N 1
ATOM 1669 C CA . PRO B 1 16 ? 23.266 -16.156 -22.047 1 97.31 16 PRO B CA 1
ATOM 1670 C C . PRO B 1 16 ? 22.281 -15.805 -23.172 1 97.31 16 PRO B C 1
ATOM 1672 O O . PRO B 1 16 ? 22.141 -14.625 -23.516 1 97.31 16 PRO B O 1
ATOM 1675 N N . ALA B 1 17 ? 21.672 -16.797 -23.75 1 97.12 17 ALA B N 1
ATOM 1676 C CA . ALA B 1 17 ? 20.719 -16.547 -24.828 1 97.12 17 ALA B CA 1
ATOM 1677 C C . ALA B 1 17 ? 19.5 -15.773 -24.297 1 97.12 17 ALA B C 1
ATOM 1679 O O . ALA B 1 17 ? 19.016 -14.852 -24.969 1 97.12 17 ALA B O 1
ATOM 1680 N N . MET B 1 18 ? 19.109 -16.141 -23.141 1 96.06 18 MET B N 1
ATOM 1681 C CA . MET B 1 18 ? 17.984 -15.445 -22.516 1 96.06 18 MET B CA 1
ATOM 1682 C C . MET B 1 18 ? 18.359 -14.008 -22.172 1 96.06 18 MET B C 1
ATOM 1684 O O . MET B 1 18 ? 17.578 -13.086 -22.422 1 96.06 18 MET B O 1
ATOM 1688 N N . ARG B 1 19 ? 19.547 -13.781 -21.625 1 97.56 19 ARG B N 1
ATOM 1689 C CA . ARG B 1 19 ? 20.016 -12.438 -21.297 1 97.56 19 ARG B CA 1
ATOM 1690 C C . ARG B 1 19 ? 20.047 -11.555 -22.547 1 97.56 19 ARG B C 1
ATOM 1692 O O . ARG B 1 19 ? 19.641 -10.391 -22.5 1 97.56 19 ARG B O 1
ATOM 1699 N N . HIS B 1 20 ? 20.5 -12.125 -23.594 1 96.69 20 HIS B N 1
ATOM 1700 C CA . HIS B 1 20 ? 20.578 -11.375 -24.844 1 96.69 20 HIS B CA 1
ATOM 1701 C C . HIS B 1 20 ? 19.188 -10.992 -25.344 1 96.69 20 HIS B C 1
ATOM 1703 O O . HIS B 1 20 ? 18.938 -9.828 -25.656 1 96.69 20 HIS B O 1
ATOM 1709 N N . SER B 1 21 ? 18.328 -11.961 -25.375 1 96.56 21 SER B N 1
ATOM 1710 C CA . SER B 1 21 ? 16.969 -11.742 -25.844 1 96.56 21 SER B CA 1
ATOM 1711 C C . SER B 1 21 ? 16.25 -10.711 -25 1 96.56 21 SER B C 1
ATOM 1713 O O . SER B 1 21 ? 15.617 -9.789 -25.531 1 96.56 21 SER B O 1
ATOM 1715 N N . LEU B 1 22 ? 16.359 -10.859 -23.703 1 97.31 22 LEU B N 1
ATOM 1716 C CA . LEU B 1 22 ? 15.68 -9.953 -22.781 1 97.31 22 LEU B CA 1
ATOM 1717 C C . LEU B 1 22 ? 16.266 -8.547 -22.875 1 97.31 22 LEU B C 1
ATOM 1719 O O . LEU B 1 22 ? 15.531 -7.559 -22.828 1 97.31 22 LEU B O 1
ATOM 1723 N N . GLY B 1 23 ? 17.562 -8.477 -22.938 1 97 23 GLY B N 1
ATOM 1724 C CA . GLY B 1 23 ? 18.203 -7.188 -23.125 1 97 23 GLY B CA 1
ATOM 1725 C C . GLY B 1 23 ? 17.688 -6.426 -24.328 1 97 23 GLY B C 1
ATOM 1726 O O . GLY B 1 23 ? 17.391 -5.23 -24.234 1 97 23 GLY B O 1
ATOM 1727 N N . TRP B 1 24 ? 17.609 -7.129 -25.406 1 95.69 24 TRP B N 1
ATOM 1728 C CA . TRP B 1 24 ? 17.125 -6.52 -26.641 1 95.69 24 TRP B CA 1
ATOM 1729 C C . TRP B 1 24 ? 15.664 -6.105 -26.5 1 95.69 24 TRP B C 1
ATOM 1731 O O . TRP B 1 24 ? 15.297 -4.969 -26.812 1 95.69 24 TRP B O 1
ATOM 1741 N N . LEU B 1 25 ? 14.844 -6.996 -26.031 1 97.19 25 LEU B N 1
ATOM 1742 C CA . LEU B 1 25 ? 13.414 -6.742 -25.906 1 97.19 25 LEU B CA 1
ATOM 1743 C C . LEU B 1 25 ? 13.156 -5.551 -24.984 1 97.19 25 LEU B C 1
ATOM 1745 O O . LEU B 1 25 ? 12.445 -4.617 -25.359 1 97.19 25 LEU B O 1
ATOM 1749 N N . ILE B 1 26 ? 13.805 -5.508 -23.828 1 96.88 26 ILE B N 1
ATOM 1750 C CA . ILE B 1 26 ? 13.555 -4.48 -22.812 1 96.88 26 ILE B CA 1
ATOM 1751 C C . ILE B 1 26 ? 14.188 -3.162 -23.25 1 96.88 26 ILE B C 1
ATOM 1753 O O . ILE B 1 26 ? 13.641 -2.088 -22.984 1 96.88 26 ILE B O 1
ATOM 1757 N N . GLY B 1 27 ? 15.297 -3.252 -23.906 1 93.94 27 GLY B N 1
ATOM 1758 C CA . GLY B 1 27 ? 15.945 -2.066 -24.438 1 93.94 27 GLY B CA 1
ATOM 1759 C C . GLY B 1 27 ? 15.047 -1.256 -25.359 1 93.94 27 GLY B C 1
ATOM 1760 O O . GLY B 1 27 ? 15.211 -0.041 -25.484 1 93.94 27 GLY B O 1
ATOM 1761 N N . SER B 1 28 ? 14.156 -1.9 -25.922 1 91.94 28 SER B N 1
ATOM 1762 C CA . SER B 1 28 ? 13.25 -1.23 -26.859 1 91.94 28 SER B CA 1
ATOM 1763 C C . SER B 1 28 ? 12.398 -0.193 -26.141 1 91.94 28 SER B C 1
ATOM 1765 O O . SER B 1 28 ? 11.805 0.682 -26.781 1 91.94 28 SER B O 1
ATOM 1767 N N . LEU B 1 29 ? 12.328 -0.258 -24.875 1 90.12 29 LEU B N 1
ATOM 1768 C CA . LEU B 1 29 ? 11.602 0.719 -24.078 1 90.12 29 LEU B CA 1
ATOM 1769 C C . LEU B 1 29 ? 12.414 2.004 -23.922 1 90.12 29 LEU B C 1
ATOM 1771 O O . LEU B 1 29 ? 11.922 2.99 -23.375 1 90.12 29 LEU B O 1
ATOM 1775 N N . GLY B 1 30 ? 13.602 1.978 -24.375 1 91.56 30 GLY B N 1
ATOM 1776 C CA . GLY B 1 30 ? 14.453 3.148 -24.25 1 91.56 30 GLY B CA 1
ATOM 1777 C C . GLY B 1 30 ? 15.047 3.314 -22.875 1 91.56 30 GLY B C 1
ATOM 1778 O O . GLY B 1 30 ? 15.305 4.438 -22.438 1 91.56 30 GLY B O 1
ATOM 1779 N N . VAL B 1 31 ? 15.172 2.195 -22.172 1 93.19 31 VAL B N 1
ATOM 1780 C CA . VAL B 1 31 ? 15.742 2.227 -20.844 1 93.19 31 VAL B CA 1
ATOM 1781 C C . VAL B 1 31 ? 17.094 1.524 -20.844 1 93.19 31 VAL B C 1
ATOM 1783 O O . VAL B 1 31 ? 17.391 0.726 -21.734 1 93.19 31 VAL B O 1
ATOM 1786 N N . ALA B 1 32 ? 17.922 1.872 -19.891 1 94.06 32 ALA B N 1
ATOM 1787 C CA . ALA B 1 32 ? 19.188 1.165 -19.734 1 94.06 32 ALA B CA 1
ATOM 1788 C C . ALA B 1 32 ? 18.953 -0.256 -19.234 1 94.06 32 ALA B C 1
ATOM 1790 O O . ALA B 1 32 ? 18.109 -0.485 -18.359 1 94.06 32 ALA B O 1
ATOM 1791 N N . VAL B 1 33 ? 19.703 -1.228 -19.812 1 96.69 33 VAL B N 1
ATOM 1792 C CA . VAL B 1 33 ? 19.609 -2.619 -19.375 1 96.69 33 VAL B CA 1
ATOM 1793 C C . VAL B 1 33 ? 21 -3.137 -19 1 96.69 33 VAL B C 1
ATOM 1795 O O . VAL B 1 33 ? 21.953 -2.98 -19.766 1 96.69 33 VAL B O 1
ATOM 1798 N N . GLU B 1 34 ? 21.109 -3.613 -17.844 1 96.44 34 GLU B N 1
ATOM 1799 C CA . GLU B 1 34 ? 22.328 -4.293 -17.391 1 96.44 34 GLU B CA 1
ATOM 1800 C C . GLU B 1 34 ? 22.047 -5.758 -17.078 1 96.44 34 GLU B C 1
ATOM 1802 O O . GLU B 1 34 ? 21.094 -6.082 -16.375 1 96.44 34 GLU B O 1
ATOM 1807 N N . SER B 1 35 ? 22.906 -6.672 -17.578 1 97.44 35 SER B N 1
ATOM 1808 C CA . SER B 1 35 ? 22.641 -8.102 -17.422 1 97.44 35 SER B CA 1
ATOM 1809 C C . SER B 1 35 ? 23.734 -8.773 -16.609 1 97.44 35 SER B C 1
ATOM 1811 O O . SER B 1 35 ? 24.906 -8.383 -16.656 1 97.44 35 SER B O 1
ATOM 1813 N N . PHE B 1 36 ? 23.328 -9.758 -15.883 1 98 36 PHE B N 1
ATOM 1814 C CA . PHE B 1 36 ? 24.219 -10.531 -15.031 1 98 36 PHE B CA 1
ATOM 1815 C C . PHE B 1 36 ? 23.922 -12.023 -15.148 1 98 36 PHE B C 1
ATOM 1817 O O . PHE B 1 36 ? 22.766 -12.414 -15.273 1 98 36 PHE B O 1
ATOM 1824 N N . GLY B 1 37 ? 24.906 -12.875 -15.008 1 97.81 37 GLY B N 1
ATOM 1825 C CA . GLY B 1 37 ? 24.734 -14.312 -15.18 1 97.81 37 GLY B CA 1
ATOM 1826 C C . GLY B 1 37 ? 24.375 -15.031 -13.898 1 97.81 37 GLY B C 1
ATOM 1827 O O . GLY B 1 37 ? 24.094 -16.234 -13.906 1 97.81 37 GLY B O 1
ATOM 1828 N N . SER B 1 38 ? 24.469 -14.297 -12.789 1 97.75 38 SER B N 1
ATOM 1829 C CA . SER B 1 38 ? 24.125 -14.883 -11.5 1 97.75 38 SER B CA 1
ATOM 1830 C C . SER B 1 38 ? 23.672 -13.812 -10.516 1 97.75 38 SER B C 1
ATOM 1832 O O . SER B 1 38 ? 23.969 -12.633 -10.688 1 97.75 38 SER B O 1
ATOM 1834 N N . GLY B 1 39 ? 22.906 -14.289 -9.523 1 97.44 39 GLY B N 1
ATOM 1835 C CA . GLY B 1 39 ? 22.484 -13.383 -8.461 1 97.44 39 GLY B CA 1
ATOM 1836 C C . GLY B 1 39 ? 23.656 -12.781 -7.703 1 97.44 39 GLY B C 1
ATOM 1837 O O . GLY B 1 39 ? 23.641 -11.594 -7.352 1 97.44 39 GLY B O 1
ATOM 1838 N N . GLU B 1 40 ? 24.672 -13.578 -7.504 1 97.19 40 GLU B N 1
ATOM 1839 C CA . GLU B 1 40 ? 25.859 -13.141 -6.789 1 97.19 40 GLU B CA 1
ATOM 1840 C C . GLU B 1 40 ? 26.562 -12 -7.531 1 97.19 40 GLU B C 1
ATOM 1842 O O . GLU B 1 40 ? 26.953 -11.008 -6.922 1 97.19 40 GLU B O 1
ATOM 1847 N N . GLU B 1 41 ? 26.672 -12.172 -8.828 1 96.81 41 GLU B N 1
ATOM 1848 C CA . GLU B 1 41 ? 27.297 -11.141 -9.656 1 96.81 41 GLU B CA 1
ATOM 1849 C C . GLU B 1 41 ? 26.516 -9.836 -9.578 1 96.81 41 GLU B C 1
ATOM 1851 O O . GLU B 1 41 ? 27.094 -8.758 -9.461 1 96.81 41 GLU B O 1
ATOM 1856 N N . PHE B 1 42 ? 25.297 -9.93 -9.656 1 97.62 42 PHE B N 1
ATOM 1857 C CA . PHE B 1 42 ? 24.406 -8.766 -9.594 1 97.62 42 PHE B CA 1
ATOM 1858 C C . PHE B 1 42 ? 24.562 -8.047 -8.258 1 97.62 42 PHE B C 1
ATOM 1860 O O . PHE B 1 42 ? 24.75 -6.832 -8.227 1 97.62 42 PHE B O 1
ATOM 1867 N N . LEU B 1 43 ? 24.484 -8.82 -7.098 1 96 43 LEU B N 1
ATOM 1868 C CA . LEU B 1 43 ? 24.547 -8.242 -5.758 1 96 43 LEU B CA 1
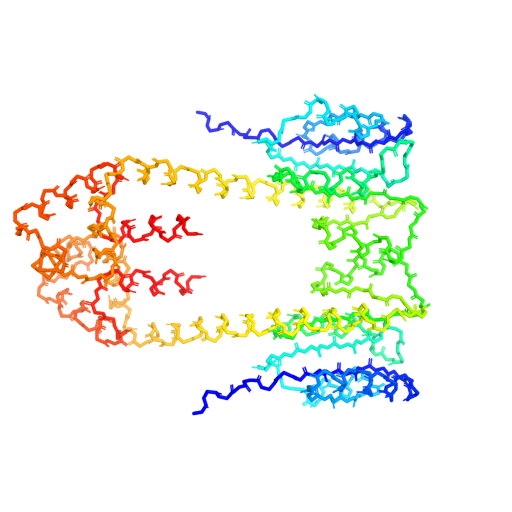ATOM 1869 C C . LEU B 1 43 ? 25.875 -7.523 -5.531 1 96 43 LEU B C 1
ATOM 1871 O O . LEU B 1 43 ? 25.922 -6.535 -4.801 1 96 43 LEU B O 1
ATOM 1875 N N . ARG B 1 44 ? 26.922 -7.988 -6.207 1 94.12 44 ARG B N 1
ATOM 1876 C CA . ARG B 1 44 ? 28.234 -7.355 -6.074 1 94.12 44 ARG B CA 1
ATOM 1877 C C . ARG B 1 44 ? 28.281 -6.023 -6.816 1 94.12 44 ARG B C 1
ATOM 1879 O O . ARG B 1 44 ? 29 -5.105 -6.41 1 94.12 44 ARG B O 1
ATOM 1886 N N . ALA B 1 45 ? 27.453 -5.91 -7.805 1 91.94 45 ALA B N 1
ATOM 1887 C CA . ALA B 1 45 ? 27.531 -4.758 -8.703 1 91.94 45 ALA B CA 1
ATOM 1888 C C . ALA B 1 45 ? 26.484 -3.707 -8.344 1 91.94 45 ALA B C 1
ATOM 1890 O O . ALA B 1 45 ? 26.672 -2.52 -8.617 1 91.94 45 ALA B O 1
ATOM 1891 N N . MET B 1 46 ? 25.438 -4.055 -7.75 1 84.06 46 MET B N 1
ATOM 1892 C CA . MET B 1 46 ? 24.25 -3.201 -7.645 1 84.06 46 MET B CA 1
ATOM 1893 C C . MET B 1 46 ? 24.391 -2.223 -6.484 1 84.06 46 MET B C 1
ATOM 1895 O O . MET B 1 46 ? 25.031 -2.539 -5.473 1 84.06 46 MET B O 1
ATOM 1899 N N . ARG B 1 47 ? 23.828 -1.11 -6.719 1 77.06 47 ARG B N 1
ATOM 1900 C CA . ARG B 1 47 ? 23.641 -0.139 -5.645 1 77.06 47 ARG B CA 1
ATOM 1901 C C . ARG B 1 47 ? 22.203 -0.146 -5.148 1 77.06 47 ARG B C 1
ATOM 1903 O O . ARG B 1 47 ? 21.266 0.062 -5.926 1 77.06 47 ARG B O 1
ATOM 1910 N N . ALA B 1 48 ? 21.984 -0.317 -3.861 1 72.62 48 ALA B N 1
ATOM 1911 C CA . ALA B 1 48 ? 20.688 -0.55 -3.248 1 72.62 48 ALA B CA 1
ATOM 1912 C C . ALA B 1 48 ? 19.875 0.737 -3.193 1 72.62 48 ALA B C 1
ATOM 1914 O O . ALA B 1 48 ? 18.641 0.697 -3.021 1 72.62 48 ALA B O 1
ATOM 1915 N N . ASP B 1 49 ? 20.438 1.905 -3.469 1 78.69 49 ASP B N 1
ATOM 1916 C CA . ASP B 1 49 ? 19.766 3.174 -3.211 1 78.69 49 ASP B CA 1
ATOM 1917 C C . ASP B 1 49 ? 19.219 3.773 -4.504 1 78.69 49 ASP B C 1
ATOM 1919 O O . ASP B 1 49 ? 18.781 4.926 -4.523 1 78.69 49 ASP B O 1
ATOM 1923 N N . ARG B 1 50 ? 19.188 2.971 -5.594 1 88.5 50 ARG B N 1
ATOM 1924 C CA . ARG B 1 50 ? 18.672 3.467 -6.863 1 88.5 50 ARG B CA 1
ATOM 1925 C C . ARG B 1 50 ? 17.406 2.717 -7.273 1 88.5 50 ARG B C 1
ATOM 1927 O O . ARG B 1 50 ? 17.297 1.51 -7.055 1 88.5 50 ARG B O 1
ATOM 1934 N N . PRO B 1 51 ? 16.484 3.502 -7.836 1 94.69 51 PRO B N 1
ATOM 1935 C CA . PRO B 1 51 ? 15.297 2.824 -8.352 1 94.69 51 PRO B CA 1
ATOM 1936 C C . PRO B 1 51 ? 15.562 2.037 -9.633 1 94.69 51 PRO B C 1
ATOM 1938 O O . PRO B 1 51 ? 16.547 2.307 -10.328 1 94.69 51 PRO B O 1
ATOM 1941 N N . GLY B 1 52 ? 14.789 1.112 -9.875 1 96.31 52 GLY B N 1
ATOM 1942 C CA . GLY B 1 52 ? 14.898 0.273 -11.062 1 96.31 52 GLY B CA 1
ATOM 1943 C C . GLY B 1 52 ? 14.055 -0.982 -10.977 1 96.31 52 GLY B C 1
ATOM 1944 O O . GLY B 1 52 ? 13.25 -1.14 -10.055 1 96.31 52 GLY B O 1
ATOM 1945 N N . CYS B 1 53 ? 14.289 -1.847 -12.008 1 97.5 53 CYS B N 1
ATOM 1946 C CA . CYS B 1 53 ? 13.555 -3.105 -12.086 1 97.5 53 CYS B CA 1
ATOM 1947 C C . CYS B 1 53 ? 14.508 -4.281 -12.258 1 97.5 53 CYS B C 1
ATOM 1949 O O . CYS B 1 53 ? 15.43 -4.227 -13.07 1 97.5 53 CYS B O 1
ATOM 1951 N N . LEU B 1 54 ? 14.312 -5.234 -11.445 1 97.69 54 LEU B N 1
ATOM 1952 C CA . LEU B 1 54 ? 15.016 -6.5 -11.609 1 97.69 54 LEU B CA 1
ATOM 1953 C C . LEU B 1 54 ? 14.133 -7.531 -12.305 1 97.69 54 LEU B C 1
ATOM 1955 O O . LEU B 1 54 ? 13.016 -7.805 -11.852 1 97.69 54 LEU B O 1
ATOM 1959 N N . VAL B 1 55 ? 14.586 -8.031 -13.406 1 98.5 55 VAL B N 1
ATOM 1960 C CA . VAL B 1 55 ? 13.992 -9.195 -14.062 1 98.5 55 VAL B CA 1
ATOM 1961 C C . VAL B 1 55 ? 14.883 -10.414 -13.859 1 98.5 55 VAL B C 1
ATOM 1963 O O . VAL B 1 55 ? 16.031 -10.438 -14.312 1 98.5 55 VAL B O 1
ATOM 1966 N N . THR B 1 56 ? 14.328 -11.398 -13.219 1 98.38 56 THR B N 1
ATOM 1967 C CA . THR B 1 56 ? 15.234 -12.492 -12.859 1 98.38 56 THR B CA 1
ATOM 1968 C C . THR B 1 56 ? 14.57 -13.844 -13.102 1 98.38 56 THR B C 1
ATOM 1970 O O . THR B 1 56 ? 13.359 -13.984 -12.922 1 98.38 56 THR B O 1
ATOM 1973 N N . ASP B 1 57 ? 15.375 -14.812 -13.516 1 97.19 57 ASP B N 1
ATOM 1974 C CA . ASP B 1 57 ? 14.977 -16.219 -13.555 1 97.19 57 ASP B CA 1
ATOM 1975 C C . ASP B 1 57 ? 14.945 -16.812 -12.148 1 97.19 57 ASP B C 1
ATOM 1977 O O . ASP B 1 57 ? 15.688 -16.391 -11.266 1 97.19 57 ASP B O 1
ATOM 1981 N N . VAL B 1 58 ? 14.117 -17.844 -11.984 1 96.38 58 VAL B N 1
ATOM 1982 C CA . VAL B 1 58 ? 14 -18.484 -10.68 1 96.38 58 VAL B CA 1
ATOM 1983 C C . VAL B 1 58 ? 15.125 -19.5 -10.5 1 96.38 58 VAL B C 1
ATOM 1985 O O . VAL B 1 58 ? 15.82 -19.484 -9.484 1 96.38 58 VAL B O 1
ATOM 1988 N N . ARG B 1 59 ? 15.234 -20.391 -11.508 1 95.5 59 ARG B N 1
ATOM 1989 C CA . ARG B 1 59 ? 16.203 -21.469 -11.398 1 95.5 59 ARG B CA 1
ATOM 1990 C C . ARG B 1 59 ? 17.562 -21.062 -11.977 1 95.5 59 ARG B C 1
ATOM 1992 O O . ARG B 1 59 ? 17.703 -20.938 -13.195 1 95.5 59 ARG B O 1
ATOM 1999 N N . MET B 1 60 ? 18.469 -20.859 -11.141 1 96.38 60 MET B N 1
ATOM 2000 C CA . MET B 1 60 ? 19.859 -20.547 -11.492 1 96.38 60 MET B CA 1
ATOM 2001 C C . MET B 1 60 ? 20.828 -21.281 -10.578 1 96.38 60 MET B C 1
ATOM 2003 O O . MET B 1 60 ? 20.5 -21.578 -9.422 1 96.38 60 MET B O 1
ATOM 2007 N N . PRO B 1 61 ? 22 -21.609 -11.117 1 96.12 61 PRO B N 1
ATOM 2008 C CA . PRO B 1 61 ? 23.016 -22.141 -10.211 1 96.12 61 PRO B CA 1
ATOM 2009 C C . PRO B 1 61 ? 23.375 -21.172 -9.086 1 96.12 61 PRO B C 1
ATOM 2011 O O . PRO B 1 61 ? 23.422 -19.969 -9.305 1 96.12 61 PRO B O 1
ATOM 2014 N N . GLY B 1 62 ? 23.547 -21.797 -7.906 1 96.38 62 GLY B N 1
ATOM 2015 C CA . GLY B 1 62 ? 23.828 -20.922 -6.77 1 96.38 62 GLY B CA 1
ATOM 2016 C C . GLY B 1 62 ? 22.578 -20.312 -6.164 1 96.38 62 GLY B C 1
ATOM 2017 O O . GLY B 1 62 ? 21.656 -21.016 -5.781 1 96.38 62 GLY B O 1
ATOM 2018 N N . MET B 1 63 ? 22.484 -19.016 -6.285 1 96.56 63 MET B N 1
ATOM 2019 C CA . MET B 1 63 ? 21.375 -18.266 -5.727 1 96.56 63 MET B CA 1
ATOM 2020 C C . MET B 1 63 ? 20.188 -18.234 -6.695 1 96.56 63 MET B C 1
ATOM 2022 O O . MET B 1 63 ? 20.344 -17.844 -7.859 1 96.56 63 MET B O 1
ATOM 2026 N N . SER B 1 64 ? 19.094 -18.672 -6.191 1 96.69 64 SER B N 1
ATOM 2027 C CA . SER B 1 64 ? 17.906 -18.641 -7.035 1 96.69 64 SER B CA 1
ATOM 2028 C C . SER B 1 64 ? 17.344 -17.234 -7.156 1 96.69 64 SER B C 1
ATOM 2030 O O . SER B 1 64 ? 17.672 -16.344 -6.359 1 96.69 64 SER B O 1
ATOM 2032 N N . GLY B 1 65 ? 16.516 -17.031 -8.109 1 97.25 65 GLY B N 1
ATOM 2033 C CA . GLY B 1 65 ? 15.859 -15.742 -8.25 1 97.25 65 GLY B CA 1
ATOM 2034 C C . GLY B 1 65 ? 15.055 -15.352 -7.031 1 97.25 65 GLY B C 1
ATOM 2035 O O . GLY B 1 65 ? 15.016 -14.172 -6.66 1 97.25 65 GLY B O 1
ATOM 2036 N N . LEU B 1 66 ? 14.398 -16.281 -6.375 1 97.44 66 LEU B N 1
ATOM 2037 C CA . LEU B 1 66 ? 13.609 -16.016 -5.18 1 97.44 66 LEU B CA 1
ATOM 2038 C C . LEU B 1 66 ? 14.508 -15.641 -4.004 1 97.44 66 LEU B C 1
ATOM 2040 O O . LEU B 1 66 ? 14.164 -14.758 -3.213 1 97.44 66 LEU B O 1
ATOM 2044 N N . GLU B 1 67 ? 15.586 -16.328 -3.877 1 97.44 67 GLU B N 1
ATOM 2045 C CA . GLU B 1 67 ? 16.562 -15.961 -2.848 1 97.44 67 GLU B CA 1
ATOM 2046 C C . GLU B 1 67 ? 17.109 -14.562 -3.08 1 97.44 67 GLU B C 1
ATOM 2048 O O . GLU B 1 67 ? 17.297 -13.797 -2.131 1 97.44 67 GLU B O 1
ATOM 2053 N N . LEU B 1 68 ? 17.375 -14.281 -4.336 1 97.56 68 LEU B N 1
ATOM 2054 C CA . LEU B 1 68 ? 17.828 -12.953 -4.707 1 97.56 68 LEU B CA 1
ATOM 2055 C C . LEU B 1 68 ? 16.812 -11.898 -4.309 1 97.56 68 LEU B C 1
ATOM 2057 O O . LEU B 1 68 ? 17.156 -10.875 -3.711 1 97.56 68 LEU B O 1
ATOM 2061 N N . GLN B 1 69 ? 15.562 -12.125 -4.602 1 97.31 69 GLN B N 1
ATOM 2062 C CA . GLN B 1 69 ? 14.477 -11.234 -4.223 1 97.31 69 GLN B CA 1
ATOM 2063 C C . GLN B 1 69 ? 14.445 -11.016 -2.713 1 97.31 69 GLN B C 1
ATOM 2065 O O . GLN B 1 69 ? 14.336 -9.875 -2.248 1 97.31 69 GLN B O 1
ATOM 2070 N N . ASP B 1 70 ? 14.555 -12.055 -1.986 1 96.75 70 ASP B N 1
ATOM 2071 C CA . ASP B 1 70 ? 14.539 -11.984 -0.528 1 96.75 70 ASP B CA 1
ATOM 2072 C C . ASP B 1 70 ? 15.703 -11.133 -0.012 1 96.75 70 ASP B C 1
ATOM 2074 O O . ASP B 1 70 ? 15.531 -10.336 0.908 1 96.75 70 ASP B O 1
ATOM 2078 N N . THR B 1 71 ? 16.828 -11.398 -0.573 1 95.69 71 THR B N 1
ATOM 2079 C CA . THR B 1 71 ? 18.031 -10.664 -0.176 1 95.69 71 THR B CA 1
ATOM 2080 C C . THR B 1 71 ? 17.828 -9.164 -0.398 1 95.69 71 THR B C 1
ATOM 2082 O O . THR B 1 71 ? 18.172 -8.359 0.47 1 95.69 71 THR B O 1
ATOM 2085 N N . LEU B 1 72 ? 17.281 -8.82 -1.494 1 95 72 LEU B N 1
ATOM 2086 C CA . LEU B 1 72 ? 17.031 -7.418 -1.823 1 95 72 LEU B CA 1
ATOM 2087 C C . LEU B 1 72 ? 16.031 -6.801 -0.861 1 95 72 LEU B C 1
ATOM 2089 O O . LEU B 1 72 ? 16.219 -5.676 -0.392 1 95 72 LEU B O 1
ATOM 2093 N N . ALA B 1 73 ? 14.977 -7.547 -0.587 1 93.94 73 ALA B N 1
ATOM 2094 C CA . ALA B 1 73 ? 13.953 -7.066 0.334 1 93.94 73 ALA B CA 1
ATOM 2095 C C . ALA B 1 73 ? 14.539 -6.812 1.721 1 93.94 73 ALA B C 1
ATOM 2097 O O . ALA B 1 73 ? 14.266 -5.777 2.336 1 93.94 73 ALA B O 1
ATOM 2098 N N . ARG B 1 74 ? 15.328 -7.707 2.215 1 93.06 74 ARG B N 1
ATOM 2099 C CA . ARG B 1 74 ? 15.945 -7.59 3.533 1 93.06 74 ARG B CA 1
ATOM 2100 C C . ARG B 1 74 ? 16.891 -6.395 3.59 1 93.06 74 ARG B C 1
ATOM 2102 O O . ARG B 1 74 ? 17.062 -5.785 4.648 1 93.06 74 ARG B O 1
ATOM 2109 N N . ALA B 1 75 ? 17.453 -6.113 2.471 1 91.75 75 ALA B N 1
ATOM 2110 C CA . ALA B 1 75 ? 18.391 -5.004 2.396 1 91.75 75 ALA B CA 1
ATOM 2111 C C . ALA B 1 75 ? 17.672 -3.67 2.268 1 91.75 75 ALA B C 1
ATOM 2113 O O . ALA B 1 75 ? 18.297 -2.609 2.234 1 91.75 75 ALA B O 1
ATOM 2114 N N . GLY B 1 76 ? 16.344 -3.705 2.172 1 91.25 76 GLY B N 1
ATOM 2115 C CA . GLY B 1 76 ? 15.562 -2.484 2.041 1 91.25 76 GLY B CA 1
ATOM 2116 C C . GLY B 1 76 ? 15.641 -1.867 0.657 1 91.25 76 GLY B C 1
ATOM 2117 O O . GLY B 1 76 ? 15.492 -0.654 0.503 1 91.25 76 GLY B O 1
ATOM 2118 N N . SER B 1 77 ? 15.953 -2.711 -0.358 1 94.06 77 SER B N 1
ATOM 2119 C CA . SER B 1 77 ? 16.078 -2.213 -1.725 1 94.06 77 SER B CA 1
ATOM 2120 C C . SER B 1 77 ? 14.734 -1.704 -2.242 1 94.06 77 SER B C 1
ATOM 2122 O O . SER B 1 77 ? 13.688 -2.303 -1.974 1 94.06 77 SER B O 1
ATOM 2124 N N . VAL B 1 78 ? 14.789 -0.661 -3.064 1 94.62 78 VAL B N 1
ATOM 2125 C CA . VAL B 1 78 ? 13.562 -0.109 -3.641 1 94.62 78 VAL B CA 1
ATOM 2126 C C . VAL B 1 78 ? 13.352 -0.68 -5.043 1 94.62 78 VAL B C 1
ATOM 2128 O O . VAL B 1 78 ? 12.398 -0.307 -5.73 1 94.62 78 VAL B O 1
ATOM 2131 N N . LEU B 1 79 ? 14.219 -1.585 -5.449 1 96.12 79 LEU B N 1
ATOM 2132 C CA . LEU B 1 79 ? 14.039 -2.221 -6.75 1 96.12 79 LEU B CA 1
ATOM 2133 C C . LEU B 1 79 ? 12.734 -3.014 -6.785 1 96.12 79 LEU B C 1
ATOM 2135 O O . LEU B 1 79 ? 12.398 -3.713 -5.824 1 96.12 79 LEU B O 1
ATOM 2139 N N . ALA B 1 80 ? 12.023 -2.846 -7.859 1 97.56 80 ALA B N 1
ATOM 2140 C CA . ALA B 1 80 ? 10.883 -3.719 -8.102 1 97.56 80 ALA B CA 1
ATOM 2141 C C . ALA B 1 80 ? 11.297 -4.969 -8.867 1 97.56 80 ALA B C 1
ATOM 2143 O O . ALA B 1 80 ? 12.195 -4.918 -9.703 1 97.56 80 ALA B O 1
ATOM 2144 N N . VAL B 1 81 ? 10.609 -6.062 -8.617 1 98.12 81 VAL B N 1
ATOM 2145 C CA . VAL B 1 81 ? 11.109 -7.336 -9.133 1 98.12 81 VAL B CA 1
ATOM 2146 C C . VAL B 1 81 ? 10.031 -7.996 -9.992 1 98.12 81 VAL B C 1
ATOM 2148 O O . VAL B 1 81 ? 8.867 -8.07 -9.594 1 98.12 81 VAL B O 1
ATOM 2151 N N . VAL B 1 82 ? 10.414 -8.414 -11.125 1 98.62 82 VAL B N 1
ATOM 2152 C CA . VAL B 1 82 ? 9.648 -9.305 -11.992 1 98.62 82 VAL B CA 1
ATOM 2153 C C . VAL B 1 82 ? 10.367 -10.641 -12.133 1 98.62 82 VAL B C 1
ATOM 2155 O O . VAL B 1 82 ? 11.531 -10.688 -12.539 1 98.62 82 VAL B O 1
ATOM 2158 N N . VAL B 1 83 ? 9.68 -11.672 -11.828 1 98.25 83 VAL B N 1
ATOM 2159 C CA . VAL B 1 83 ? 10.281 -13 -11.883 1 98.25 83 VAL B CA 1
ATOM 2160 C C . VAL B 1 83 ? 9.82 -13.727 -13.141 1 98.25 83 VAL B C 1
ATOM 2162 O O . VAL B 1 83 ? 8.633 -13.711 -13.477 1 98.25 83 VAL B O 1
ATOM 2165 N N . ILE B 1 84 ? 10.781 -14.297 -13.828 1 97.38 84 ILE B N 1
ATOM 2166 C CA . ILE B 1 84 ? 10.484 -15.125 -14.992 1 97.38 84 ILE B CA 1
ATOM 2167 C C . ILE B 1 84 ? 10.883 -16.562 -14.711 1 97.38 84 ILE B C 1
ATOM 2169 O O . ILE B 1 84 ? 11.93 -16.828 -14.102 1 97.38 84 ILE B O 1
ATOM 2173 N N . THR B 1 85 ? 10.094 -17.516 -15.227 1 94.19 85 THR B N 1
ATOM 2174 C CA . THR B 1 85 ? 10.406 -18.906 -14.953 1 94.19 85 THR B CA 1
ATOM 2175 C C . THR B 1 85 ? 9.969 -19.812 -16.109 1 94.19 85 THR B C 1
ATOM 2177 O O . THR B 1 85 ? 8.969 -19.531 -16.766 1 94.19 85 THR B O 1
ATOM 2180 N N . GLY B 1 86 ? 10.719 -20.875 -16.344 1 92.62 86 GLY B N 1
ATOM 2181 C CA . GLY B 1 86 ? 10.312 -21.922 -17.266 1 92.62 86 GLY B CA 1
ATOM 2182 C C . GLY B 1 86 ? 9.656 -23.094 -16.562 1 92.62 86 GLY B C 1
ATOM 2183 O O . GLY B 1 86 ? 8.984 -23.906 -17.203 1 92.62 86 GLY B O 1
ATOM 2184 N N . HIS B 1 87 ? 9.953 -23.219 -15.32 1 88.12 87 HIS B N 1
ATOM 2185 C CA . HIS B 1 87 ? 9.43 -24.297 -14.484 1 88.12 87 HIS B CA 1
ATOM 2186 C C . HIS B 1 87 ? 8.875 -23.75 -13.172 1 88.12 87 HIS B C 1
ATOM 2188 O O . HIS B 1 87 ? 9.633 -23.234 -12.344 1 88.12 87 HIS B O 1
ATOM 2194 N N . GLY B 1 88 ? 7.703 -23.406 -13.125 1 90.75 88 GLY B N 1
ATOM 2195 C CA . GLY B 1 88 ? 7.121 -22.938 -11.883 1 90.75 88 GLY B CA 1
ATOM 2196 C C . GLY B 1 88 ? 5.777 -23.562 -11.57 1 90.75 88 GLY B C 1
ATOM 2197 O O . GLY B 1 88 ? 5.164 -24.188 -12.438 1 90.75 88 GLY B O 1
ATOM 2198 N N . ASP B 1 89 ? 5.547 -23.5 -10.328 1 94.31 89 ASP B N 1
ATOM 2199 C CA . ASP B 1 89 ? 4.23 -23.922 -9.859 1 94.31 89 ASP B CA 1
ATOM 2200 C C . ASP B 1 89 ? 3.594 -22.859 -8.961 1 94.31 89 ASP B C 1
ATOM 2202 O O . ASP B 1 89 ? 4.133 -21.766 -8.812 1 94.31 89 ASP B O 1
ATOM 2206 N N . VAL B 1 90 ? 2.42 -23.141 -8.492 1 95.88 90 VAL B N 1
ATOM 2207 C CA . VAL B 1 90 ? 1.618 -22.172 -7.75 1 95.88 90 VAL B CA 1
ATOM 2208 C C . VAL B 1 90 ? 2.344 -21.781 -6.465 1 95.88 90 VAL B C 1
ATOM 2210 O O . VAL B 1 90 ? 2.465 -20.594 -6.152 1 95.88 90 VAL B O 1
ATOM 2213 N N . PRO B 1 91 ? 2.938 -22.75 -5.691 1 95.88 91 PRO B N 1
ATOM 2214 C CA . PRO B 1 91 ? 3.646 -22.375 -4.465 1 95.88 91 PRO B CA 1
ATOM 2215 C C . PRO B 1 91 ? 4.816 -21.438 -4.727 1 95.88 91 PRO B C 1
ATOM 2217 O O . PRO B 1 91 ? 5.043 -20.484 -3.959 1 95.88 91 PRO B O 1
ATOM 2220 N N . MET B 1 92 ? 5.477 -21.703 -5.766 1 95.12 92 MET B N 1
ATOM 2221 C CA . MET B 1 92 ? 6.594 -20.844 -6.133 1 95.12 92 MET B CA 1
ATOM 2222 C C . MET B 1 92 ? 6.109 -19.438 -6.465 1 95.12 92 MET B C 1
ATOM 2224 O O . MET B 1 92 ? 6.68 -18.453 -5.992 1 95.12 92 MET B O 1
ATOM 2228 N N . ALA B 1 93 ? 5.105 -19.281 -7.32 1 97.25 93 ALA B N 1
ATOM 2229 C CA . ALA B 1 93 ? 4.535 -17.984 -7.668 1 97.25 93 ALA B CA 1
ATOM 2230 C C . ALA B 1 93 ? 4.051 -17.25 -6.422 1 97.25 93 ALA B C 1
ATOM 2232 O O . ALA B 1 93 ? 4.297 -16.047 -6.266 1 97.25 93 ALA B O 1
ATOM 2233 N N . ALA B 1 94 ? 3.369 -17.969 -5.551 1 97.31 94 ALA B N 1
ATOM 2234 C CA . ALA B 1 94 ? 2.863 -17.375 -4.309 1 97.31 94 ALA B CA 1
ATOM 2235 C C . ALA B 1 94 ? 3.998 -16.797 -3.477 1 97.31 94 ALA B C 1
ATOM 2237 O O . ALA B 1 94 ? 3.881 -15.68 -2.949 1 97.31 94 ALA B O 1
ATOM 2238 N N . ARG B 1 95 ? 5.035 -17.516 -3.357 1 96.56 95 ARG B N 1
ATOM 2239 C CA . ARG B 1 95 ? 6.191 -17.047 -2.604 1 96.56 95 ARG B CA 1
ATOM 2240 C C . ARG B 1 95 ? 6.754 -15.766 -3.197 1 96.56 95 ARG B C 1
ATOM 2242 O O . ARG B 1 95 ? 7.074 -14.828 -2.469 1 96.56 95 ARG B O 1
ATOM 2249 N N . ALA B 1 96 ? 6.871 -15.719 -4.488 1 98 96 ALA B N 1
ATOM 2250 C CA . ALA B 1 96 ? 7.406 -14.547 -5.176 1 98 96 ALA B CA 1
ATOM 2251 C C . ALA B 1 96 ? 6.539 -13.32 -4.922 1 98 96 ALA B C 1
ATOM 2253 O O . ALA B 1 96 ? 7.051 -12.25 -4.582 1 98 96 ALA B O 1
ATOM 2254 N N . PHE B 1 97 ? 5.234 -13.477 -5.051 1 97.75 97 PHE B N 1
ATOM 2255 C CA . PHE B 1 97 ? 4.309 -12.367 -4.867 1 97.75 97 PHE B CA 1
ATOM 2256 C C . PHE B 1 97 ? 4.289 -11.906 -3.414 1 97.75 97 PHE B C 1
ATOM 2258 O O . PHE B 1 97 ? 4.277 -10.711 -3.133 1 97.75 97 PHE B O 1
ATOM 2265 N N . ARG B 1 98 ? 4.328 -12.867 -2.514 1 95.94 98 ARG B N 1
ATOM 2266 C CA . ARG B 1 98 ? 4.309 -12.531 -1.096 1 95.94 98 ARG B CA 1
ATOM 2267 C C . ARG B 1 98 ? 5.578 -11.789 -0.69 1 95.94 98 ARG B C 1
ATOM 2269 O O . ARG B 1 98 ? 5.566 -10.992 0.248 1 95.94 98 ARG B O 1
ATOM 2276 N N . ALA B 1 99 ? 6.578 -12.07 -1.421 1 95.69 99 ALA B N 1
ATOM 2277 C CA . ALA B 1 99 ? 7.832 -11.375 -1.157 1 95.69 99 ALA B CA 1
ATOM 2278 C C . ALA B 1 99 ? 7.859 -10.008 -1.845 1 95.69 99 ALA B C 1
ATOM 2280 O O . ALA B 1 99 ? 8.828 -9.258 -1.703 1 95.69 99 ALA B O 1
ATOM 2281 N N . GLY B 1 100 ? 6.855 -9.727 -2.631 1 96.31 100 GLY B N 1
ATOM 2282 C CA . GLY B 1 100 ? 6.715 -8.367 -3.123 1 96.31 100 GLY B CA 1
ATOM 2283 C C . GLY B 1 100 ? 6.949 -8.25 -4.617 1 96.31 100 GLY B C 1
ATOM 2284 O O . GLY B 1 100 ? 7.094 -7.141 -5.141 1 96.31 100 GLY B O 1
ATOM 2285 N N . ALA B 1 101 ? 7.02 -9.344 -5.336 1 98.25 101 ALA B N 1
ATOM 2286 C CA . ALA B 1 101 ? 7.199 -9.281 -6.785 1 98.25 101 ALA B CA 1
ATOM 2287 C C . ALA B 1 101 ? 6.039 -8.547 -7.449 1 98.25 101 ALA B C 1
ATOM 2289 O O . ALA B 1 101 ? 4.883 -8.695 -7.039 1 98.25 101 ALA B O 1
ATOM 2290 N N . VAL B 1 102 ? 6.367 -7.801 -8.484 1 98.25 102 VAL B N 1
ATOM 2291 C CA . VAL B 1 102 ? 5.352 -7.102 -9.266 1 98.25 102 VAL B CA 1
ATOM 2292 C C . VAL B 1 102 ? 4.562 -8.102 -10.102 1 98.25 102 VAL B C 1
ATOM 2294 O O . VAL B 1 102 ? 3.35 -7.961 -10.273 1 98.25 102 VAL B O 1
ATOM 2297 N N . ASP B 1 103 ? 5.289 -9.102 -10.625 1 98.56 103 ASP B N 1
ATOM 2298 C CA . ASP B 1 103 ? 4.664 -10.156 -11.414 1 98.56 103 ASP B CA 1
ATOM 2299 C C . ASP B 1 103 ? 5.566 -11.383 -11.5 1 98.56 103 ASP B C 1
ATOM 2301 O O . ASP B 1 103 ? 6.758 -11.305 -11.203 1 98.56 103 ASP B O 1
ATOM 2305 N N . VAL B 1 104 ? 4.934 -12.492 -11.805 1 98.25 104 VAL B N 1
ATOM 2306 C CA . VAL B 1 104 ? 5.605 -13.734 -12.156 1 98.25 104 VAL B CA 1
ATOM 2307 C C . VAL B 1 104 ? 5.141 -14.195 -13.539 1 98.25 104 VAL B C 1
ATOM 2309 O O . VAL B 1 104 ? 3.955 -14.461 -13.742 1 98.25 104 VAL B O 1
ATOM 2312 N N . ILE B 1 105 ? 6.121 -14.328 -14.391 1 97.81 105 ILE B N 1
ATOM 2313 C CA . ILE B 1 105 ? 5.789 -14.594 -15.789 1 97.81 105 ILE B CA 1
ATOM 2314 C C . ILE B 1 105 ? 6.395 -15.93 -16.219 1 97.81 105 ILE B C 1
ATOM 2316 O O . ILE B 1 105 ? 7.59 -16.156 -16.031 1 97.81 105 ILE B O 1
ATOM 2320 N N . GLU B 1 106 ? 5.633 -16.781 -16.812 1 96.19 106 GLU B N 1
ATOM 2321 C CA . GLU B 1 106 ? 6.094 -18.094 -17.25 1 96.19 106 GLU B CA 1
ATOM 2322 C C . GLU B 1 106 ? 6.598 -18.047 -18.688 1 96.19 106 GLU B C 1
ATOM 2324 O O . GLU B 1 106 ? 5.984 -17.406 -19.547 1 96.19 106 GLU B O 1
ATOM 2329 N N . LYS B 1 107 ? 7.773 -18.859 -18.906 1 95 107 LYS B N 1
ATOM 2330 C CA . LYS B 1 107 ? 8.297 -19.047 -20.25 1 95 107 LYS B CA 1
ATOM 2331 C C . LYS B 1 107 ? 7.551 -20.172 -20.984 1 95 107 LYS B C 1
ATOM 2333 O O . LYS B 1 107 ? 7.148 -21.156 -20.359 1 95 107 LYS B O 1
ATOM 2338 N N . PRO B 1 108 ? 7.316 -20.016 -22.281 1 94.56 108 PRO B N 1
ATOM 2339 C CA . PRO B 1 108 ? 7.48 -18.797 -23.062 1 94.56 108 PRO B CA 1
ATOM 2340 C C . PRO B 1 108 ? 6.449 -17.734 -22.734 1 94.56 108 PRO B C 1
ATOM 2342 O O . PRO B 1 108 ? 5.383 -18.047 -22.188 1 94.56 108 PRO B O 1
ATOM 2345 N N . PHE B 1 109 ? 6.809 -16.5 -22.938 1 94.56 109 PHE B N 1
ATOM 2346 C CA . PHE B 1 109 ? 5.91 -15.414 -22.547 1 94.56 109 PHE B CA 1
ATOM 2347 C C . PHE B 1 109 ? 5.641 -14.492 -23.734 1 94.56 109 PHE B C 1
ATOM 2349 O O . PHE B 1 109 ? 6.34 -14.547 -24.75 1 94.56 109 PHE B O 1
ATOM 2356 N N . ASN B 1 110 ? 4.586 -13.742 -23.547 1 95.75 110 ASN B N 1
ATOM 2357 C CA . ASN B 1 110 ? 4.242 -12.664 -24.469 1 95.75 110 ASN B CA 1
ATOM 2358 C C . ASN B 1 110 ? 5.129 -11.438 -24.25 1 95.75 110 ASN B C 1
ATOM 2360 O O . ASN B 1 110 ? 5.195 -10.898 -23.156 1 95.75 110 ASN B O 1
ATOM 2364 N N . ASP B 1 111 ? 5.754 -10.961 -25.312 1 97 111 ASP B N 1
ATOM 2365 C CA . ASP B 1 111 ? 6.695 -9.852 -25.234 1 97 111 ASP B CA 1
ATOM 2366 C C . ASP B 1 111 ? 6.023 -8.609 -24.656 1 97 111 ASP B C 1
ATOM 2368 O O . ASP B 1 111 ? 6.59 -7.934 -23.781 1 97 111 ASP B O 1
ATOM 2372 N N . GLN B 1 112 ? 4.871 -8.367 -25.141 1 97.12 112 GLN B N 1
ATOM 2373 C CA . GLN B 1 112 ? 4.176 -7.164 -24.688 1 97.12 112 GLN B CA 1
ATOM 2374 C C . GLN B 1 112 ? 3.818 -7.254 -23.219 1 97.12 112 GLN B C 1
ATOM 2376 O O . GLN B 1 112 ? 3.877 -6.25 -22.5 1 97.12 112 GLN B O 1
ATOM 2381 N N . LEU B 1 113 ? 3.443 -8.383 -22.734 1 97 113 LEU B N 1
ATOM 2382 C CA . LEU B 1 113 ? 3.152 -8.586 -21.328 1 97 113 LEU B CA 1
ATOM 2383 C C . LEU B 1 113 ? 4.367 -8.258 -20.469 1 97 113 LEU B C 1
ATOM 2385 O O . LEU B 1 113 ? 4.254 -7.539 -19.469 1 97 113 LEU B O 1
ATOM 2389 N N . LEU B 1 114 ? 5.496 -8.789 -20.859 1 97.69 114 LEU B N 1
ATOM 2390 C CA . LEU B 1 114 ? 6.723 -8.531 -20.125 1 97.69 114 LEU B CA 1
ATOM 2391 C C . LEU B 1 114 ? 7.051 -7.043 -20.094 1 97.69 114 LEU B C 1
ATOM 2393 O O . LEU B 1 114 ? 7.391 -6.496 -19.047 1 97.69 114 LEU B O 1
ATOM 2397 N N . LEU B 1 115 ? 6.902 -6.422 -21.25 1 98 115 LEU B N 1
ATOM 2398 C CA . LEU B 1 115 ? 7.215 -5 -21.344 1 98 115 LEU B CA 1
ATOM 2399 C C . LEU B 1 115 ? 6.289 -4.184 -20.453 1 98 115 LEU B C 1
ATOM 2401 O O . LEU B 1 115 ? 6.738 -3.254 -19.766 1 98 115 LEU B O 1
ATOM 2405 N N . ASP B 1 116 ? 5.027 -4.516 -20.438 1 97.88 116 ASP B N 1
ATOM 2406 C CA . ASP B 1 116 ? 4.066 -3.826 -19.578 1 97.88 116 ASP B CA 1
ATOM 2407 C C . ASP B 1 116 ? 4.422 -3.994 -18.109 1 97.88 116 ASP B C 1
ATOM 2409 O O . ASP B 1 116 ? 4.332 -3.041 -17.328 1 97.88 116 ASP B O 1
ATOM 2413 N N . ARG B 1 117 ? 4.844 -5.148 -17.719 1 98.06 117 ARG B N 1
ATOM 2414 C CA . ARG B 1 117 ? 5.168 -5.43 -16.328 1 98.06 117 ARG B CA 1
ATOM 2415 C C . ARG B 1 117 ? 6.449 -4.719 -15.906 1 98.06 117 ARG B C 1
ATOM 2417 O O . ARG B 1 117 ? 6.551 -4.227 -14.781 1 98.06 117 ARG B O 1
ATOM 2424 N N . VAL B 1 118 ? 7.387 -4.68 -16.781 1 98 118 VAL B N 1
ATOM 2425 C CA . VAL B 1 118 ? 8.633 -3.969 -16.516 1 98 118 VAL B CA 1
ATOM 2426 C C . VAL B 1 118 ? 8.344 -2.482 -16.312 1 98 118 VAL B C 1
ATOM 2428 O O . VAL B 1 118 ? 8.875 -1.857 -15.391 1 98 118 VAL B O 1
ATOM 2431 N N . HIS B 1 119 ? 7.527 -1.982 -17.188 1 97 119 HIS B N 1
ATOM 2432 C CA . HIS B 1 119 ? 7.156 -0.577 -17.062 1 97 119 HIS B CA 1
ATOM 2433 C C . HIS B 1 119 ? 6.488 -0.3 -15.727 1 97 119 HIS B C 1
ATOM 2435 O O . HIS B 1 119 ? 6.84 0.661 -15.039 1 97 119 HIS B O 1
ATOM 2441 N N . GLU B 1 120 ? 5.551 -1.109 -15.367 1 97.62 120 GLU B N 1
ATOM 2442 C CA . GLU B 1 120 ? 4.879 -1.005 -14.07 1 97.62 120 GLU B CA 1
ATOM 2443 C C . GLU B 1 120 ? 5.879 -1.076 -12.922 1 97.62 120 GLU B C 1
ATOM 2445 O O . GLU B 1 120 ? 5.789 -0.302 -11.969 1 97.62 120 GLU B O 1
ATOM 2450 N N . ALA B 1 121 ? 6.801 -1.964 -13.023 1 98.06 121 ALA B N 1
ATOM 2451 C CA . ALA B 1 121 ? 7.812 -2.164 -11.992 1 98.06 121 ALA B CA 1
ATOM 2452 C C . ALA B 1 121 ? 8.695 -0.926 -11.836 1 98.06 121 ALA B C 1
ATOM 2454 O O . ALA B 1 121 ? 8.992 -0.508 -10.719 1 98.06 121 ALA B O 1
ATOM 2455 N N . LEU B 1 122 ? 9.031 -0.371 -12.953 1 97.25 122 LEU B N 1
ATOM 2456 C CA . LEU B 1 122 ? 9.852 0.832 -12.93 1 97.25 122 LEU B CA 1
ATOM 2457 C C . LEU B 1 122 ? 9.133 1.975 -12.227 1 97.25 122 LEU B C 1
ATOM 2459 O O . LEU B 1 122 ? 9.727 2.693 -11.422 1 97.25 122 LEU B O 1
ATOM 2463 N N . GLU B 1 123 ? 7.895 2.09 -12.539 1 97.12 123 GLU B N 1
ATOM 2464 C CA . GLU B 1 123 ? 7.109 3.141 -11.898 1 97.12 123 GLU B CA 1
ATOM 2465 C C . GLU B 1 123 ? 6.977 2.895 -10.398 1 97.12 123 GLU B C 1
ATOM 2467 O O . GLU B 1 123 ? 7.113 3.82 -9.594 1 97.12 123 GLU B O 1
ATOM 2472 N N . LYS B 1 124 ? 6.727 1.678 -10.07 1 97.38 124 LYS B N 1
ATOM 2473 C CA . LYS B 1 124 ? 6.633 1.302 -8.664 1 97.38 124 LYS B CA 1
ATOM 2474 C C . LYS B 1 124 ? 7.934 1.607 -7.922 1 97.38 124 LYS B C 1
ATOM 2476 O O . LYS B 1 124 ? 7.91 2.16 -6.82 1 97.38 124 LYS B O 1
ATOM 2481 N N . SER B 1 125 ? 8.961 1.234 -8.477 1 96.81 125 SER B N 1
ATOM 2482 C CA . SER B 1 125 ? 10.281 1.461 -7.891 1 96.81 125 SER B CA 1
ATOM 2483 C C . SER B 1 125 ? 10.562 2.949 -7.719 1 96.81 125 SER B C 1
ATOM 2485 O O . SER B 1 125 ? 11.055 3.379 -6.676 1 96.81 125 SER B O 1
ATOM 2487 N N . ARG B 1 126 ? 10.258 3.689 -8.734 1 96.44 126 ARG B N 1
ATOM 2488 C CA . ARG B 1 126 ? 10.477 5.133 -8.68 1 96.44 126 ARG B CA 1
ATOM 2489 C C . ARG B 1 126 ? 9.688 5.762 -7.535 1 96.44 126 ARG B C 1
ATOM 2491 O O . ARG B 1 126 ? 10.227 6.582 -6.785 1 96.44 126 ARG B O 1
ATOM 2498 N N . ARG B 1 127 ? 8.469 5.418 -7.453 1 96.62 127 ARG B N 1
ATOM 2499 C CA . ARG B 1 127 ? 7.629 5.949 -6.383 1 96.62 127 ARG B CA 1
ATOM 2500 C C . ARG B 1 127 ? 8.195 5.59 -5.012 1 96.62 127 ARG B C 1
ATOM 2502 O O . ARG B 1 127 ? 8.211 6.422 -4.105 1 96.62 127 ARG B O 1
ATOM 2509 N N . ALA B 1 128 ? 8.594 4.359 -4.883 1 95.19 128 ALA B N 1
ATOM 2510 C CA . ALA B 1 128 ? 9.18 3.91 -3.619 1 95.19 128 ALA B CA 1
ATOM 2511 C C . ALA B 1 128 ? 10.453 4.688 -3.293 1 95.19 128 ALA B C 1
ATOM 2513 O O . ALA B 1 128 ? 10.672 5.074 -2.143 1 95.19 128 ALA B O 1
ATOM 2514 N N . TRP B 1 129 ? 11.188 4.84 -4.27 1 94.56 129 TRP B N 1
ATOM 2515 C CA . TRP B 1 129 ? 12.438 5.578 -4.105 1 94.56 129 TRP B CA 1
ATOM 2516 C C . TRP B 1 129 ? 12.172 7.02 -3.684 1 94.56 129 TRP B C 1
ATOM 2518 O O . TRP B 1 129 ? 12.797 7.523 -2.75 1 94.56 129 TRP B O 1
ATOM 2528 N N . GLU B 1 130 ? 11.266 7.656 -4.34 1 95.31 130 GLU B N 1
ATOM 2529 C CA . GLU B 1 130 ? 10.906 9.031 -4.02 1 95.31 130 GLU B CA 1
ATOM 2530 C C . GLU B 1 130 ? 10.359 9.141 -2.596 1 95.31 130 GLU B C 1
ATOM 2532 O O . GLU B 1 130 ? 10.695 10.078 -1.87 1 95.31 130 GLU B O 1
ATOM 2537 N N . ALA B 1 131 ? 9.555 8.258 -2.244 1 94.12 131 ALA B N 1
ATOM 2538 C CA . ALA B 1 131 ? 8.992 8.266 -0.897 1 94.12 131 ALA B CA 1
ATOM 2539 C C . ALA B 1 131 ? 10.086 8.086 0.154 1 94.12 131 ALA B C 1
ATOM 2541 O O . ALA B 1 131 ? 10.094 8.789 1.172 1 94.12 131 ALA B O 1
ATOM 2542 N N . GLN B 1 132 ? 10.961 7.16 -0.087 1 92.56 132 GLN B N 1
ATOM 2543 C CA . GLN B 1 132 ? 12.062 6.922 0.839 1 92.56 132 GLN B CA 1
ATOM 2544 C C . GLN B 1 132 ? 12.969 8.148 0.942 1 92.56 132 GLN B C 1
ATOM 2546 O O . GLN B 1 132 ? 13.422 8.5 2.033 1 92.56 132 GLN B O 1
ATOM 2551 N N . ALA B 1 133 ? 13.203 8.727 -0.205 1 92.94 133 ALA B N 1
ATOM 2552 C CA . ALA B 1 133 ? 14.023 9.93 -0.232 1 92.94 133 ALA B CA 1
ATOM 2553 C C . ALA B 1 133 ? 13.375 11.055 0.566 1 92.94 133 ALA B C 1
ATOM 2555 O O . ALA B 1 133 ? 14.047 11.758 1.326 1 92.94 133 ALA B O 1
ATOM 2556 N N . ARG B 1 134 ? 12.133 11.234 0.356 1 93.75 134 ARG B N 1
ATOM 2557 C CA . ARG B 1 134 ? 11.398 12.266 1.077 1 93.75 134 ARG B CA 1
ATOM 2558 C C . ARG B 1 134 ? 11.414 12.008 2.58 1 93.75 134 ARG B C 1
ATOM 2560 O O . ARG B 1 134 ? 11.656 12.922 3.373 1 93.75 134 ARG B O 1
ATOM 2567 N N . LYS B 1 135 ? 11.18 10.844 2.988 1 94.31 135 LYS B N 1
ATOM 2568 C CA . LYS B 1 135 ? 11.203 10.477 4.402 1 94.31 135 LYS B CA 1
ATOM 2569 C C . LYS B 1 135 ? 12.586 10.719 5.008 1 94.31 135 LYS B C 1
ATOM 2571 O O . LYS B 1 135 ? 12.695 11.227 6.125 1 94.31 135 LYS B O 1
ATOM 2576 N N . GLY B 1 136 ? 13.547 10.32 4.281 1 93.31 136 GLY B N 1
ATOM 2577 C CA . GLY B 1 136 ? 14.906 10.57 4.738 1 93.31 136 GLY B CA 1
ATOM 2578 C C . GLY B 1 136 ? 15.211 12.047 4.93 1 93.31 136 GLY B C 1
ATOM 2579 O O . GLY B 1 136 ? 15.836 12.43 5.918 1 93.31 136 GLY B O 1
ATOM 2580 N N . HIS B 1 137 ? 14.742 12.789 3.979 1 95.19 137 HIS B N 1
ATOM 2581 C CA . HIS B 1 137 ? 14.938 14.234 4.062 1 95.19 137 HIS B CA 1
ATOM 2582 C C . HIS B 1 137 ? 14.25 14.805 5.301 1 95.19 137 HIS B C 1
ATOM 2584 O O . HIS B 1 137 ? 14.852 15.586 6.047 1 95.19 137 HIS B O 1
ATOM 2590 N N . VAL B 1 138 ? 13.062 14.414 5.52 1 95.56 138 VAL B N 1
ATOM 2591 C CA . VAL B 1 138 ? 12.289 14.906 6.652 1 95.56 138 VAL B CA 1
ATOM 2592 C C . VAL B 1 138 ? 12.961 14.477 7.957 1 95.56 138 VAL B C 1
ATOM 2594 O O . VAL B 1 138 ? 13.086 15.273 8.891 1 95.56 138 VAL B O 1
ATOM 2597 N N . ARG B 1 139 ? 13.43 13.297 8.031 1 94.94 139 ARG B N 1
ATOM 2598 C CA . ARG B 1 139 ? 14.102 12.797 9.227 1 94.94 139 ARG B CA 1
ATOM 2599 C C . ARG B 1 139 ? 15.391 13.57 9.484 1 94.94 139 ARG B C 1
ATOM 2601 O O . ARG B 1 139 ? 15.719 13.867 10.641 1 94.94 139 ARG B O 1
ATOM 2608 N N . ALA B 1 140 ? 16.047 13.852 8.422 1 95.75 140 ALA B N 1
ATOM 2609 C CA . ALA B 1 140 ? 17.266 14.648 8.555 1 95.75 140 ALA B CA 1
ATOM 2610 C C . ALA B 1 140 ? 16.953 16.031 9.109 1 95.75 140 ALA B C 1
ATOM 2612 O O . ALA B 1 140 ? 17.688 16.547 9.961 1 95.75 140 ALA B O 1
ATOM 2613 N N . LEU B 1 141 ? 15.938 16.641 8.602 1 96.06 141 LEU B N 1
ATOM 2614 C CA . LEU B 1 141 ? 15.516 17.953 9.117 1 96.06 141 LEU B CA 1
ATOM 2615 C C . LEU B 1 141 ? 15.172 17.859 10.602 1 96.06 141 LEU B C 1
ATOM 2617 O O . LEU B 1 141 ? 15.617 18.688 11.398 1 96.06 141 LEU B O 1
ATOM 2621 N N . LEU B 1 142 ? 14.422 16.844 10.945 1 95.94 142 LEU B N 1
ATOM 2622 C CA . LEU B 1 142 ? 14.008 16.672 12.336 1 95.94 142 LEU B CA 1
ATOM 2623 C C . LEU B 1 142 ? 15.211 16.438 13.242 1 95.94 142 LEU B C 1
ATOM 2625 O O . LEU B 1 142 ? 15.203 16.812 14.414 1 95.94 142 LEU B O 1
ATOM 2629 N N . GLY B 1 143 ? 16.203 15.836 12.688 1 96.06 143 GLY B N 1
ATOM 2630 C CA . GLY B 1 143 ? 17.422 15.57 13.43 1 96.06 143 GLY B CA 1
ATOM 2631 C C . GLY B 1 143 ? 18.156 16.828 13.836 1 96.06 143 GLY B C 1
ATOM 2632 O O . GLY B 1 143 ? 19 16.797 14.734 1 96.06 143 GLY B O 1
ATOM 2633 N N . ARG B 1 144 ? 17.859 17.938 13.211 1 96.88 144 ARG B N 1
ATOM 2634 C CA . ARG B 1 144 ? 18.469 19.219 13.531 1 96.88 144 ARG B CA 1
ATOM 2635 C C . ARG B 1 144 ? 17.906 19.797 14.82 1 96.88 144 ARG B C 1
ATOM 2637 O O . ARG B 1 144 ? 18.469 20.719 15.391 1 96.88 144 ARG B O 1
ATOM 2644 N N . LEU B 1 145 ? 16.766 19.266 15.25 1 97.75 145 LEU B N 1
ATOM 2645 C CA . LEU B 1 145 ? 16.109 19.812 16.422 1 97.75 145 LEU B CA 1
ATOM 2646 C C . LEU B 1 145 ? 16.734 19.281 17.703 1 97.75 145 LEU B C 1
ATOM 2648 O O . LEU B 1 145 ? 17.094 18.109 17.781 1 97.75 145 LEU B O 1
ATOM 2652 N N . THR B 1 146 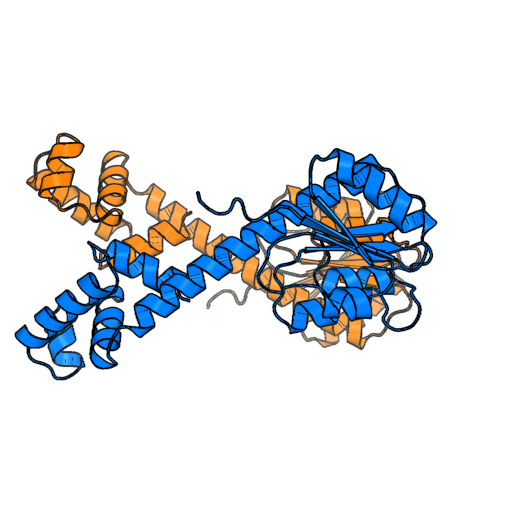? 16.891 20.109 18.719 1 97.31 146 THR B N 1
ATOM 2653 C CA . THR B 1 146 ? 17.234 19.656 20.062 1 97.31 146 THR B CA 1
ATOM 2654 C C . THR B 1 146 ? 16.062 18.891 20.672 1 97.31 146 THR B C 1
ATOM 2656 O O . THR B 1 146 ? 14.93 18.969 20.188 1 97.31 146 THR B O 1
ATOM 2659 N N . PRO B 1 147 ? 16.281 18.125 21.672 1 96.94 147 PRO B N 1
ATOM 2660 C CA . PRO B 1 147 ? 15.195 17.391 22.328 1 96.94 147 PRO B CA 1
ATOM 2661 C C . PRO B 1 147 ? 14.062 18.312 22.781 1 96.94 147 PRO B C 1
ATOM 2663 O O . PRO B 1 147 ? 12.883 17.969 22.609 1 96.94 147 PRO B O 1
ATOM 2666 N N . ARG B 1 148 ? 14.398 19.422 23.219 1 96.5 148 ARG B N 1
ATOM 2667 C CA . ARG B 1 148 ? 13.375 20.359 23.688 1 96.5 148 ARG B CA 1
ATOM 2668 C C . ARG B 1 148 ? 12.602 20.953 22.531 1 96.5 148 ARG B C 1
ATOM 2670 O O . ARG B 1 148 ? 11.375 21.109 22.609 1 96.5 148 ARG B O 1
ATOM 2677 N N . GLU B 1 149 ? 13.32 21.297 21.469 1 97.62 149 GLU B N 1
ATOM 2678 C CA . GLU B 1 149 ? 12.656 21.812 20.266 1 97.62 149 GLU B CA 1
ATOM 2679 C C . GLU B 1 149 ? 11.695 20.766 19.688 1 97.62 149 GLU B C 1
ATOM 2681 O O . GLU B 1 149 ? 10.594 21.109 19.266 1 97.62 149 GLU B O 1
ATOM 2686 N N . ARG B 1 150 ? 12.125 19.531 19.703 1 97.06 150 ARG B N 1
ATOM 2687 C CA . ARG B 1 150 ? 11.266 18.453 19.219 1 97.06 150 ARG B CA 1
ATOM 2688 C C . ARG B 1 150 ? 10 18.344 20.062 1 97.06 150 ARG B C 1
ATOM 2690 O O . ARG B 1 150 ? 8.906 18.141 19.531 1 97.06 150 ARG B O 1
ATOM 2697 N N . GLN B 1 151 ? 10.164 18.422 21.266 1 97.06 151 GLN B N 1
ATOM 2698 C CA . GLN B 1 151 ? 9.023 18.391 22.172 1 97.06 151 GLN B CA 1
ATOM 2699 C C . GLN B 1 151 ? 8.047 19.516 21.875 1 97.06 151 GLN B C 1
ATOM 2701 O O . GLN B 1 151 ? 6.832 19.281 21.812 1 97.06 151 GLN B O 1
ATOM 2706 N N . VAL B 1 152 ? 8.578 20.75 21.719 1 97.69 152 VAL B N 1
ATOM 2707 C CA . VAL B 1 152 ? 7.742 21.906 21.406 1 97.69 152 VAL B CA 1
ATOM 2708 C C . VAL B 1 152 ? 7.027 21.672 20.078 1 97.69 152 VAL B C 1
ATOM 2710 O O . VAL B 1 152 ? 5.824 21.922 19.953 1 97.69 152 VAL B O 1
ATOM 2713 N N . ALA B 1 153 ? 7.773 21.156 19.078 1 97 153 ALA B N 1
ATOM 2714 C CA . ALA B 1 153 ? 7.188 20.875 17.766 1 97 153 ALA B CA 1
ATOM 2715 C C . ALA B 1 153 ? 6 19.922 17.891 1 97 153 ALA B C 1
ATOM 2717 O O . ALA B 1 153 ? 4.941 20.156 17.312 1 97 153 ALA B O 1
ATOM 2718 N N . ASP B 1 154 ? 6.145 18.859 18.703 1 96.5 154 ASP B N 1
ATOM 2719 C CA . ASP B 1 154 ? 5.109 17.844 18.875 1 96.5 154 ASP B CA 1
ATOM 2720 C C . ASP B 1 154 ? 3.857 18.453 19.516 1 96.5 154 ASP B C 1
ATOM 2722 O O . ASP B 1 154 ? 2.736 18.141 19.109 1 96.5 154 ASP B O 1
ATOM 2726 N N . LEU B 1 155 ? 4.059 19.266 20.438 1 97.19 155 LEU B N 1
ATOM 2727 C CA . LEU B 1 155 ? 2.934 19.891 21.125 1 97.19 155 LEU B CA 1
ATOM 2728 C C . LEU B 1 155 ? 2.24 20.906 20.234 1 97.19 155 LEU B C 1
ATOM 2730 O O . LEU B 1 155 ? 1.017 21.062 20.297 1 97.19 155 LEU B O 1
ATOM 2734 N N . VAL B 1 156 ? 3.027 21.656 19.422 1 95.94 156 VAL B N 1
ATOM 2735 C CA . VAL B 1 156 ? 2.467 22.609 18.469 1 95.94 156 VAL B CA 1
ATOM 2736 C C . VAL B 1 156 ? 1.527 21.891 17.5 1 95.94 156 VAL B C 1
ATOM 2738 O O . VAL B 1 156 ? 0.405 22.344 17.266 1 95.94 156 VAL B O 1
ATOM 2741 N N . VAL B 1 157 ? 1.941 20.734 17.016 1 95.62 157 VAL B N 1
ATOM 2742 C CA . VAL B 1 157 ? 1.146 20.047 16.016 1 95.62 157 VAL B CA 1
ATOM 2743 C C . VAL B 1 157 ? -0.038 19.344 16.672 1 95.62 157 VAL B C 1
ATOM 2745 O O . VAL B 1 157 ? -0.969 18.906 16 1 95.62 157 VAL B O 1
ATOM 2748 N N . GLN B 1 158 ? 0.003 19.203 17.938 1 95.06 158 GLN B N 1
ATOM 2749 C CA . GLN B 1 158 ? -1.157 18.719 18.672 1 95.06 158 GLN B CA 1
ATOM 2750 C C . GLN B 1 158 ? -2.184 19.828 18.875 1 95.06 158 GLN B C 1
ATOM 2752 O O . GLN B 1 158 ? -3.275 19.578 19.406 1 95.06 158 GLN B O 1
ATOM 2757 N N . GLY B 1 159 ? -1.84 21.094 18.5 1 93.38 159 GLY B N 1
ATOM 2758 C CA . GLY B 1 159 ? -2.77 22.203 18.547 1 93.38 159 GLY B CA 1
ATOM 2759 C C . GLY B 1 159 ? -2.703 23 19.828 1 93.38 159 GLY B C 1
ATOM 2760 O O . GLY B 1 159 ? -3.561 23.844 20.094 1 93.38 159 GLY B O 1
ATOM 2761 N N . LYS B 1 160 ? -1.719 22.797 20.625 1 95.31 160 LYS B N 1
ATOM 2762 C CA . LYS B 1 160 ? -1.619 23.484 21.922 1 95.31 160 LYS B CA 1
ATOM 2763 C C . LYS B 1 160 ? -1.048 24.875 21.75 1 95.31 160 LYS B C 1
ATOM 2765 O O . LYS B 1 160 ? -0.049 25.078 21.047 1 95.31 160 LYS B O 1
ATOM 2770 N N . PRO B 1 161 ? -1.686 25.875 22.375 1 94.62 161 PRO B N 1
ATOM 2771 C CA . PRO B 1 161 ? -1.126 27.219 22.375 1 94.62 161 PRO B CA 1
ATOM 2772 C C . PRO B 1 161 ? 0.191 27.328 23.141 1 94.62 161 PRO B C 1
ATOM 2774 O O . PRO B 1 161 ? 0.449 26.516 24.031 1 94.62 161 PRO B O 1
ATOM 2777 N N . ASN B 1 162 ? 0.961 28.328 22.828 1 95.81 162 ASN B N 1
ATOM 2778 C CA . ASN B 1 162 ? 2.281 28.5 23.422 1 95.81 162 ASN B CA 1
ATOM 2779 C C . ASN B 1 162 ? 2.211 28.531 24.938 1 95.81 162 ASN B C 1
ATOM 2781 O O . ASN B 1 162 ? 3.078 27.984 25.609 1 95.81 162 ASN B O 1
ATOM 2785 N N . LYS B 1 163 ? 1.156 29.203 25.438 1 96.75 163 LYS B N 1
ATOM 2786 C CA . LYS B 1 163 ? 1.017 29.328 26.891 1 96.75 163 LYS B CA 1
ATOM 2787 C C . LYS B 1 163 ? 0.818 27.953 27.531 1 96.75 163 LYS B C 1
ATOM 2789 O O . LYS B 1 163 ? 1.394 27.672 28.578 1 96.75 163 LYS B O 1
ATOM 2794 N N . VAL B 1 164 ? 0.092 27.094 26.922 1 97.12 164 VAL B N 1
ATOM 2795 C CA . VAL B 1 164 ? -0.172 25.75 27.422 1 97.12 164 VAL B CA 1
ATOM 2796 C C . VAL B 1 164 ? 1.085 24.891 27.281 1 97.12 164 VAL B C 1
ATOM 2798 O O . VAL B 1 164 ? 1.428 24.125 28.203 1 97.12 164 VAL B O 1
ATOM 2801 N N . ILE B 1 165 ? 1.745 25.031 26.172 1 97.31 165 ILE B N 1
ATOM 2802 C CA . ILE B 1 165 ? 2.984 24.297 25.938 1 97.31 165 ILE B CA 1
ATOM 2803 C C . ILE B 1 165 ? 3.996 24.641 27.031 1 97.31 165 ILE B C 1
ATOM 2805 O O . ILE B 1 165 ? 4.637 23.75 27.609 1 97.31 165 ILE B O 1
ATOM 2809 N N . ALA B 1 166 ? 4.121 25.922 27.344 1 97.69 166 ALA B N 1
ATOM 2810 C CA . ALA B 1 166 ? 5.043 26.391 28.375 1 97.69 166 ALA B CA 1
ATOM 2811 C C . ALA B 1 166 ? 4.758 25.719 29.719 1 97.69 166 ALA B C 1
ATOM 2813 O O . ALA B 1 166 ? 5.676 25.219 30.375 1 97.69 166 ALA B O 1
ATOM 2814 N N . ALA B 1 167 ? 3.441 25.641 30.062 1 97.44 167 ALA B N 1
ATOM 2815 C CA . ALA B 1 167 ? 3.029 25.047 31.328 1 97.44 167 ALA B CA 1
ATOM 2816 C C . ALA B 1 167 ? 3.303 23.547 31.328 1 97.44 167 ALA B C 1
ATOM 2818 O O . ALA B 1 167 ? 3.785 23 32.312 1 97.44 167 ALA B O 1
ATOM 2819 N N . GLU B 1 168 ? 3.121 22.875 30.25 1 96.38 168 GLU B N 1
ATOM 2820 C CA . GLU B 1 168 ? 3.209 21.422 30.172 1 96.38 168 GLU B CA 1
ATOM 2821 C C . GLU B 1 168 ? 4.656 20.953 30.281 1 96.38 168 GLU B C 1
ATOM 2823 O O . GLU B 1 168 ? 4.934 19.906 30.875 1 96.38 168 GLU B O 1
ATOM 2828 N N . ILE B 1 169 ? 5.52 21.703 29.672 1 96.31 169 ILE B N 1
ATOM 2829 C CA . ILE B 1 169 ? 6.887 21.188 29.656 1 96.31 169 ILE B CA 1
ATOM 2830 C C . ILE B 1 169 ? 7.773 22.031 30.562 1 96.31 169 ILE B C 1
ATOM 2832 O O . ILE B 1 169 ? 9 21.969 30.469 1 96.31 169 ILE B O 1
ATOM 2836 N N . ASN B 1 170 ? 7.219 22.922 31.406 1 96.56 170 ASN B N 1
ATOM 2837 C CA . ASN B 1 170 ? 7.871 23.703 32.438 1 96.56 170 ASN B CA 1
ATOM 2838 C C . ASN B 1 170 ? 8.93 24.641 31.875 1 96.56 170 ASN B C 1
ATOM 2840 O O . ASN B 1 170 ? 10.078 24.625 32.312 1 96.56 170 ASN B O 1
ATOM 2844 N N . LEU B 1 171 ? 8.5 25.438 30.859 1 96.75 171 LEU B N 1
ATOM 2845 C CA . LEU B 1 171 ? 9.305 26.5 30.266 1 96.75 171 LEU B CA 1
ATOM 2846 C C . LEU B 1 171 ? 8.562 27.828 30.312 1 96.75 171 LEU B C 1
ATOM 2848 O O . LEU B 1 171 ? 7.352 27.859 30.547 1 96.75 171 LEU B O 1
ATOM 2852 N N . SER B 1 172 ? 9.297 28.906 30.203 1 97.38 172 SER B N 1
ATOM 2853 C CA . SER B 1 172 ? 8.641 30.203 30.078 1 97.38 172 SER B CA 1
ATOM 2854 C C . SER B 1 172 ? 7.996 30.375 28.719 1 97.38 172 SER B C 1
ATOM 2856 O O . SER B 1 172 ? 8.414 29.75 27.734 1 97.38 172 SER B O 1
ATOM 2858 N N . LEU B 1 173 ? 6.996 31.203 28.703 1 97.38 173 LEU B N 1
ATOM 2859 C CA . LEU B 1 173 ? 6.348 31.531 27.438 1 97.38 173 LEU B CA 1
ATOM 2860 C C . LEU B 1 173 ? 7.363 32.031 26.422 1 97.38 173 LEU B C 1
ATOM 2862 O O . LEU B 1 173 ? 7.332 31.656 25.25 1 97.38 173 LEU B O 1
ATOM 2866 N N . LYS B 1 174 ? 8.266 32.875 26.844 1 97.69 174 LYS B N 1
ATOM 2867 C CA . LYS B 1 174 ? 9.281 33.438 25.969 1 97.69 174 LYS B CA 1
ATOM 2868 C C . LYS B 1 174 ? 10.18 32.375 25.375 1 97.69 174 LYS B C 1
ATOM 2870 O O . LYS B 1 174 ? 10.508 32.375 24.188 1 97.69 174 LYS B O 1
ATOM 2875 N N . THR B 1 175 ? 10.594 31.391 26.172 1 97.56 175 THR B N 1
ATOM 2876 C CA . THR B 1 175 ? 11.453 30.297 25.719 1 97.56 175 THR B CA 1
ATOM 2877 C C . THR B 1 175 ? 10.742 29.438 24.688 1 97.56 175 THR B C 1
ATOM 2879 O O . THR B 1 175 ? 11.344 29.031 23.688 1 97.56 175 THR B O 1
ATOM 2882 N N . VAL B 1 176 ? 9.477 29.141 24.984 1 97.81 176 VAL B N 1
ATOM 2883 C CA . VAL B 1 176 ? 8.688 28.359 24.047 1 97.81 176 VAL B CA 1
ATOM 2884 C C . VAL B 1 176 ? 8.609 29.078 22.703 1 97.81 176 VAL B C 1
ATOM 2886 O O . VAL B 1 176 ? 8.719 28.453 21.641 1 97.81 176 VAL B O 1
ATOM 2889 N N . GLU B 1 177 ? 8.414 30.391 22.75 1 97.62 177 GLU B N 1
ATOM 2890 C CA . GLU B 1 177 ? 8.344 31.172 21.516 1 97.62 177 GLU B CA 1
ATOM 2891 C C . GLU B 1 177 ? 9.656 31.109 20.75 1 97.62 177 GLU B C 1
ATOM 2893 O O . GLU B 1 177 ? 9.648 30.984 19.516 1 97.62 177 GLU B O 1
ATOM 2898 N N . VAL B 1 178 ? 10.734 31.156 21.453 1 98 178 VAL B N 1
ATOM 2899 C CA . VAL B 1 178 ? 12.047 31.047 20.812 1 98 178 VAL B CA 1
ATOM 2900 C C . VAL B 1 178 ? 12.211 29.656 20.203 1 98 178 VAL B C 1
ATOM 2902 O O . VAL B 1 178 ? 12.641 29.531 19.047 1 98 178 VAL B O 1
ATOM 2905 N N . HIS B 1 179 ? 11.859 28.594 20.984 1 97.81 179 HIS B N 1
ATOM 2906 C CA . HIS B 1 179 ? 11.953 27.234 20.469 1 97.81 179 HIS B CA 1
ATOM 2907 C C . HIS B 1 179 ? 11.07 27.047 19.234 1 97.81 179 HIS B C 1
ATOM 2909 O O . HIS B 1 179 ? 11.477 26.391 18.281 1 97.81 179 HIS B O 1
ATOM 2915 N N . ARG B 1 180 ? 9.898 27.531 19.344 1 97.44 180 ARG B N 1
ATOM 2916 C CA . ARG B 1 180 ? 8.992 27.438 18.203 1 97.44 180 ARG B CA 1
ATOM 2917 C C . ARG B 1 180 ? 9.602 28.094 16.969 1 97.44 180 ARG B C 1
ATOM 2919 O O . ARG B 1 180 ? 9.539 27.547 15.859 1 97.44 180 ARG B O 1
ATOM 2926 N N . HIS B 1 181 ? 10.109 29.297 17.188 1 97.31 181 HIS B N 1
ATOM 2927 C CA . HIS B 1 181 ? 10.766 30 16.094 1 97.31 181 HIS B CA 1
ATOM 2928 C C . HIS B 1 181 ? 11.906 29.156 15.508 1 97.31 181 HIS B C 1
ATOM 2930 O O . HIS B 1 181 ? 12.023 29.016 14.289 1 97.31 181 HIS B O 1
ATOM 2936 N N . ASN B 1 182 ? 12.727 28.594 16.344 1 98.06 182 ASN B N 1
ATOM 2937 C CA . ASN B 1 182 ? 13.836 27.766 15.906 1 98.06 182 ASN B CA 1
ATOM 2938 C C . ASN B 1 182 ? 13.352 26.531 15.133 1 98.06 182 ASN B C 1
ATOM 2940 O O . ASN B 1 182 ? 13.945 26.156 14.125 1 98.06 182 ASN B O 1
ATOM 2944 N N . VAL B 1 183 ? 12.32 25.906 15.68 1 98 183 VAL B N 1
ATOM 2945 C CA . VAL B 1 183 ? 11.727 24.734 15.031 1 98 183 VAL B CA 1
ATOM 2946 C C . VAL B 1 183 ? 11.328 25.078 13.602 1 98 183 VAL B C 1
ATOM 2948 O O . VAL B 1 183 ? 11.711 24.391 12.656 1 98 183 VAL B O 1
ATOM 2951 N N . MET B 1 184 ? 10.57 26.188 13.469 1 97.31 184 MET B N 1
ATOM 2952 C CA . MET B 1 184 ? 10.094 26.594 12.148 1 97.31 184 MET B CA 1
ATOM 2953 C C . MET B 1 184 ? 11.258 26.891 11.219 1 97.31 184 MET B C 1
ATOM 2955 O O . MET B 1 184 ? 11.25 26.484 10.055 1 97.31 184 MET B O 1
ATOM 2959 N N . ASP B 1 185 ? 12.242 27.562 11.719 1 97.56 185 ASP B N 1
ATOM 2960 C CA . ASP B 1 185 ? 13.414 27.969 10.945 1 97.56 185 ASP B CA 1
ATOM 2961 C C . ASP B 1 185 ? 14.242 26.75 10.523 1 97.56 185 ASP B C 1
ATOM 2963 O O . ASP B 1 185 ? 14.523 26.562 9.344 1 97.56 185 ASP B O 1
ATOM 2967 N N . LYS B 1 186 ? 14.523 25.891 11.469 1 97.62 186 LYS B N 1
ATOM 2968 C CA . LYS B 1 186 ? 15.367 24.734 11.195 1 97.62 186 LYS B CA 1
ATOM 2969 C C . LYS B 1 186 ? 14.672 23.75 10.25 1 97.62 186 LYS B C 1
ATOM 2971 O O . LYS B 1 186 ? 15.328 23.094 9.445 1 97.62 186 LYS B O 1
ATOM 2976 N N . LEU B 1 187 ? 13.359 23.688 10.336 1 97.25 187 LEU B N 1
ATOM 2977 C CA . LEU B 1 187 ? 12.609 22.75 9.508 1 97.25 187 LEU B CA 1
ATOM 2978 C C . LEU B 1 187 ? 12.164 23.422 8.211 1 97.25 187 LEU B C 1
ATOM 2980 O O . LEU B 1 187 ? 11.562 22.766 7.348 1 97.25 187 LEU B O 1
ATOM 2984 N N . GLU B 1 188 ? 12.438 24.672 8.031 1 95.88 188 GLU B N 1
ATOM 2985 C CA . GLU B 1 188 ? 12.156 25.453 6.828 1 95.88 188 GLU B CA 1
ATOM 2986 C C . GLU B 1 188 ? 10.672 25.422 6.477 1 95.88 188 GLU B C 1
ATOM 2988 O O . GLU B 1 188 ? 10.312 25.156 5.332 1 95.88 188 GLU B O 1
ATOM 2993 N N . VAL B 1 189 ? 9.93 25.547 7.516 1 96.38 189 VAL B N 1
ATOM 2994 C CA . VAL B 1 189 ? 8.492 25.625 7.293 1 96.38 189 VAL B CA 1
ATOM 2995 C C . VAL B 1 189 ? 7.984 27 7.719 1 96.38 189 VAL B C 1
ATOM 2997 O O . VAL B 1 189 ? 8.594 27.656 8.57 1 96.38 189 VAL B O 1
ATOM 3000 N N . ALA B 1 190 ? 6.809 27.422 7.133 1 94.94 190 ALA B N 1
ATOM 3001 C CA . ALA B 1 190 ? 6.344 28.797 7.328 1 94.94 190 ALA B CA 1
ATOM 3002 C C . ALA B 1 190 ? 5.055 28.828 8.148 1 94.94 190 ALA B C 1
ATOM 3004 O O . ALA B 1 190 ? 4.605 29.891 8.57 1 94.94 190 ALA B O 1
ATOM 3005 N N . SER B 1 191 ? 4.457 27.656 8.391 1 95.06 191 SER B N 1
ATOM 3006 C CA . SER B 1 191 ? 3.184 27.609 9.102 1 95.06 191 SER B CA 1
ATOM 3007 C C . SER B 1 191 ? 3.043 26.328 9.906 1 95.06 191 SER B C 1
ATOM 3009 O O . SER B 1 191 ? 3.799 25.375 9.703 1 95.06 191 SER B O 1
ATOM 3011 N N . VAL B 1 192 ? 2.115 26.406 10.805 1 94.81 192 VAL B N 1
ATOM 3012 C CA . VAL B 1 192 ? 1.827 25.219 11.602 1 94.81 192 VAL B CA 1
ATOM 3013 C C . VAL B 1 192 ? 1.319 24.109 10.695 1 94.81 192 VAL B C 1
ATOM 3015 O O . VAL B 1 192 ? 1.62 22.938 10.922 1 94.81 192 VAL B O 1
ATOM 3018 N N . SER B 1 193 ? 0.585 24.438 9.656 1 95.12 193 SER B N 1
ATOM 3019 C CA . SER B 1 193 ? 0.129 23.453 8.688 1 95.12 193 SER B CA 1
ATOM 3020 C C . SER B 1 193 ? 1.306 22.766 8.008 1 95.12 193 SER B C 1
ATOM 3022 O O . SER B 1 193 ? 1.312 21.531 7.852 1 95.12 193 SER B O 1
ATOM 3024 N N . ASP B 1 194 ? 2.271 23.531 7.641 1 95.62 194 ASP B N 1
ATOM 3025 C CA . ASP B 1 194 ? 3.48 22.969 7.043 1 95.62 194 ASP B CA 1
ATOM 3026 C C . ASP B 1 194 ? 4.188 22.016 8.008 1 95.62 194 ASP B C 1
ATOM 3028 O O . ASP B 1 194 ? 4.648 20.953 7.613 1 95.62 194 ASP B O 1
ATOM 3032 N N . LEU B 1 195 ? 4.254 22.516 9.227 1 96.44 195 LEU B N 1
ATOM 3033 C CA . LEU B 1 195 ? 4.891 21.703 10.258 1 96.44 195 LEU B CA 1
ATOM 3034 C C . LEU B 1 195 ? 4.148 20.391 10.445 1 96.44 195 LEU B C 1
ATOM 3036 O O . LEU B 1 195 ? 4.77 19.328 10.531 1 96.44 195 LEU B O 1
ATOM 3040 N N . THR B 1 196 ? 2.855 20.484 10.492 1 95.88 196 THR B N 1
ATOM 3041 C CA . THR B 1 196 ? 2.02 19.297 10.656 1 95.88 196 THR B CA 1
ATOM 3042 C C . THR B 1 196 ? 2.242 18.312 9.508 1 95.88 196 THR B C 1
ATOM 3044 O O . THR B 1 196 ? 2.439 17.125 9.742 1 95.88 196 THR B O 1
ATOM 3047 N N . ARG B 1 197 ? 2.238 18.75 8.297 1 94.06 197 ARG B N 1
ATOM 3048 C CA . ARG B 1 197 ? 2.467 17.906 7.133 1 94.06 197 ARG B CA 1
ATOM 3049 C C . ARG B 1 197 ? 3.832 17.234 7.203 1 94.06 197 ARG B C 1
ATOM 3051 O O . ARG B 1 197 ? 3.963 16.047 6.883 1 94.06 197 ARG B O 1
ATOM 3058 N N . LEU B 1 198 ? 4.773 18.016 7.594 1 94.62 198 LEU B N 1
ATOM 3059 C CA . LEU B 1 198 ? 6.137 17.516 7.688 1 94.62 198 LEU B CA 1
ATOM 3060 C C . LEU B 1 198 ? 6.219 16.375 8.695 1 94.62 198 LEU B C 1
ATOM 3062 O O . LEU B 1 198 ? 6.828 15.336 8.422 1 94.62 198 LEU B O 1
ATOM 3066 N N . LEU B 1 199 ? 5.598 16.562 9.828 1 92.69 199 LEU B N 1
ATOM 3067 C CA . LEU B 1 199 ? 5.672 15.555 10.883 1 92.69 199 LEU B CA 1
ATOM 3068 C C . LEU B 1 199 ? 4.91 14.297 10.492 1 92.69 199 LEU B C 1
ATOM 3070 O O . LEU B 1 199 ? 5.316 13.188 10.836 1 92.69 199 LEU B O 1
ATOM 3074 N N . ILE B 1 200 ? 3.809 14.516 9.781 1 90.25 200 ILE B N 1
ATOM 3075 C CA . ILE B 1 200 ? 3.043 13.375 9.281 1 90.25 200 ILE B CA 1
ATOM 3076 C C . ILE B 1 200 ? 3.883 12.586 8.281 1 90.25 200 ILE B C 1
ATOM 3078 O O . ILE B 1 200 ? 3.875 11.352 8.289 1 90.25 200 ILE B O 1
ATOM 3082 N N . GLU B 1 201 ? 4.574 13.266 7.449 1 90.25 201 GLU B N 1
ATOM 3083 C CA . GLU B 1 201 ? 5.414 12.641 6.434 1 90.25 201 GLU B CA 1
ATOM 3084 C C . GLU B 1 201 ? 6.551 11.852 7.07 1 90.25 201 GLU B C 1
ATOM 3086 O O . GLU B 1 201 ? 7.047 10.883 6.484 1 90.25 201 GLU B O 1
ATOM 3091 N N . ALA B 1 202 ? 6.953 12.25 8.266 1 88.75 202 ALA B N 1
ATOM 3092 C CA . ALA B 1 202 ? 8.07 11.609 8.953 1 88.75 202 ALA B CA 1
ATOM 3093 C C . ALA B 1 202 ? 7.656 10.273 9.562 1 88.75 202 ALA B C 1
ATOM 3095 O O . ALA B 1 202 ? 8.508 9.445 9.891 1 88.75 202 ALA B O 1
ATOM 3096 N N . GLU B 1 203 ? 6.387 10.188 9.852 1 79.94 203 GLU B N 1
ATOM 3097 C CA . GLU B 1 203 ? 5.887 8.969 10.492 1 79.94 203 GLU B CA 1
ATOM 3098 C C . GLU B 1 203 ? 5.863 7.801 9.516 1 79.94 203 GLU B C 1
ATOM 3100 O O . GLU B 1 203 ? 6.145 6.664 9.891 1 79.94 203 GLU B O 1
#

Sequence (406 aa):
MQADAARTVYVVDDDPAMRHSLGWLIGSLGVAVESFGSGEEFLRAMRADRPGCLVTDVRMPGMSGLELQDTLARAGSVLAVVVITGHGDVPMAARAFRAGAVDVIEKPFNDQLLLDRVHEALEKSRRAWEAQARKGHVRALLGRLTPRERQVADLVVQGKPNKVIAAEINLSLKTVEVHRHNVMDKLEVASVSDLTRLLIEAEMQADAARTVYVVDDDPAMRHSLGWLIGSLGVAVESFGSGEEFLRAMRADRPGCLVTDVRMPGMSGLELQDTLARAGSVLAVVVITGHGDVPMAARAFRAGAVDVIEKPFNDQLLLDRVHEALEKSRRAWEAQARKGHVRALLGRLTPRERQVADLVVQGKPNKVIAAEINLSLKTVEVHRHNVMDKLEVASVSDLTRLLIEAE

pLDDT: mean 94.15, std 8.97, range [31.75, 98.62]

Nearest PDB structures (foldseek):
  1zn2-assembly1_A  TM=9.156E-01  e=5.459E-19  Pseudomonas fluorescens
  5xt2-assembly5_E  TM=6.047E-01  e=2.486E-17  Bradyrhizobium japonicum
  1l5y-assembly1_B  TM=9.198E-01  e=6.236E-10  Sinorhizobium meliloti
  1l5y-assembly1_A  TM=9.498E-01  e=1.596E-09  Sinorhizobium meliloti
  6ifh-assembly1_A  TM=9.092E-01  e=5.111E-08  Paenisporosarcina sp. TG-14

Radius of gyration: 26.52 Å; Cα contacts (8 Å, |Δi|>4): 667; chains: 2; bounding box: 55×73×59 Å